Protein AF-A0A348MVN1-F1 (afdb_monomer)

Radius of gyration: 24.14 Å; Cα contacts (8 Å, |Δi|>4): 1141; chains: 1; bounding box: 67×67×64 Å

Sequence (509 aa):
MSFGFPLSKGTLTDVQTLSLRQHGIELDTNLTAVAYWHDKSIRWIQCQAIVCQSGAIELCNRTRLLCARVPSLVNKVDDRSKPTELFSHPKHDLSITVDLQLKGITTPLKFVLHRHDISSNPLTQQYISDGHFEFADQQLNIQLSVIVCDYTDEISIILRAHNPNVAAHQGGKWDLGDPNSLYINDLSIVFSANHTQASVDVMDEYVPTTQHNNHCHAQGEFKLTQFGSGGRHWQSPIHWDQNRRSSVTKRGFELCVGNDRFFQGMRAQPQLTLCSIPQANIHNNKNISFTLEMEDFWQNFPTSLSGHKDGCRWQLFAQNTELQGGESKTWRFNGRFKCNFKANLKAKEPAPKNVVLATSTLTYNADYLSQCHVIPWVSLASPPSSIASIIERGLNDDDNFFNKRERKDVFGWRHYGEIDADHEAVNADVPDEFISHYNNQYDPLLGMTLQFLQGGDLRWLALIRPLQQHIQDIDIYDTDKDKAEYNGGLMWHTDHYLSAQTCTHRSNS

Secondary structure (DSSP, 8-state):
-EEEEE--TTS-S-GGGEEEEETTEEPPEEEEEEEE-TTS-EEEEEEEE---S-S-EEEEE-SSPPPP-----EE---TTS-TTEEEE-SSSS-EEEEEEEETT--SPPPEEEEEEEEEE-SSEEEEEEEEEEEETTEEEEEEEEEEEETTTTEEEEEEEEE--SPP--GGG---S--TT-EEEEEEEEEEEEEEEEEEEEEEETTS-TTSTTSEEEEESSEEEEE-S--STTTT-GGGB-TTS-BS--SSSEEEEETTEEEEEESSEEEEEEEEEPP-TT-TT----EEEEEETTTTTT-SEEEEEEEEEEEEEEE-TTEEE-TT-EEEEEEEEEE------S----PPPPSS---PPPP----HHHHHHTTSSTT--TTPPP-TTHHHHHHHHHSTTSHHHHHHHHT--STTTTT--B-GGGGTT-SSGGG---B-TTTT-HHHHHHHHHHHH--HHHHHHHHHHHHHIIIIIB---SSS-TTTTTPBPPPS-TTS--TTTTTSS--

Nearest PDB structures (foldseek):
  3dcd-assembly2_B  TM=4.033E-01  e=2.198E-03  Lactobacillus acidophilus
  4e1t-assembly1_A  TM=1.966E-01  e=1.000E-01  Yersinia pseudotuberculosis
  5g26-assembly1_A  TM=1.929E-01  e=1.229E+00  Escherichia coli O157

Foldseek 3Di:
DKDKDFFAAPPAQDPQQKFKDFPNHTWDKDWDQDDADPVNGGGMIIIDTDDDDDGDIDMDGDPDGDDAPDKDKDWDPPPPPDQFWQDADPPAQKTKGKFFDFPPDPDGFGKDWDGWIWIDHPFKIKIWIWTWTDDDPFIKIKIWIWIAGPQFRKIKIKIKIWGQDDFPCPPVFQFAPTPSWTFTAFIKMWMFGAQWKKKKKKAQPVDDPVDPPRIDIDIAWKKKWQQFQLFPVRVFQLQQHSVSHHSRPDAFMFMDHPNRTDDTHHAIFMKMWIWHDDDPPDPDPPTWIKIKGKPCQNLAPRKMWTIHHRTIMITNDHGRDIAGHLFMFMIMMMMHIPDPNPDVPPDPDPDDPDDDPDDDDDADDQCSCQSSPVPPPDRLQDDDDPCNVVVCCLPPPCVHQVNQCSLNVQGHRQRFQWGFPLVLLPPPPCSSNFGKTQLCPVNPLVVLVSVCNNPVPCVSVVNNVRNVNNNNRHQFSDYPNDDPVRHRDGAGIADRSHGCRRSNNHHRD

pLDDT: mean 87.42, std 14.41, range [34.84, 98.69]

Mean predicted aligned error: 7.34 Å

Structure (mmCIF, N/CA/C/O backbone):
data_AF-A0A348MVN1-F1
#
_entry.id   AF-A0A348MVN1-F1
#
loop_
_atom_site.group_PDB
_atom_site.id
_atom_site.type_symbol
_atom_site.label_atom_id
_atom_site.label_alt_id
_atom_site.label_comp_id
_atom_site.label_asym_id
_atom_site.label_entity_id
_atom_site.label_seq_id
_atom_site.pdbx_PDB_ins_code
_atom_site.Cartn_x
_atom_site.Cartn_y
_atom_site.Cartn_z
_atom_site.occupancy
_atom_site.B_iso_or_equiv
_atom_site.auth_seq_id
_atom_site.auth_comp_id
_atom_site.auth_asym_id
_atom_site.auth_atom_id
_atom_site.pdbx_PDB_model_num
ATOM 1 N N . MET A 1 1 ? 7.510 16.120 6.319 1.00 84.81 1 MET A N 1
ATOM 2 C CA . MET A 1 1 ? 7.982 15.427 5.092 1.00 84.81 1 MET A CA 1
ATOM 3 C C . MET A 1 1 ? 9.167 14.523 5.437 1.00 84.81 1 MET A C 1
ATOM 5 O O . MET A 1 1 ? 9.985 14.923 6.260 1.00 84.81 1 MET A O 1
ATOM 9 N N . SER A 1 2 ? 9.282 13.340 4.819 1.00 87.81 2 SER A N 1
ATOM 10 C CA . SER A 1 2 ? 10.486 12.491 4.879 1.00 87.81 2 SER A CA 1
ATOM 11 C C . SER A 1 2 ? 10.957 12.121 3.471 1.00 87.81 2 SER A C 1
ATOM 13 O O . SER A 1 2 ? 10.123 11.864 2.607 1.00 87.81 2 SER A O 1
ATOM 15 N N . PHE A 1 3 ? 12.269 12.140 3.228 1.00 91.69 3 PHE A N 1
ATOM 16 C CA . PHE A 1 3 ? 12.866 11.871 1.917 1.00 91.69 3 PHE A CA 1
ATOM 17 C C . PHE A 1 3 ? 14.342 11.465 2.023 1.00 91.69 3 PHE A C 1
ATOM 19 O O . PHE A 1 3 ? 14.989 11.720 3.036 1.00 91.69 3 PHE A O 1
ATOM 26 N N . GLY A 1 4 ? 14.889 10.850 0.972 1.00 93.19 4 GLY A N 1
ATOM 27 C CA . GLY A 1 4 ? 16.320 10.549 0.868 1.00 93.19 4 GLY A CA 1
ATOM 28 C C . GLY A 1 4 ? 17.095 11.689 0.205 1.00 93.19 4 GLY A C 1
ATOM 29 O O . GLY A 1 4 ? 16.622 12.266 -0.768 1.00 93.19 4 GLY A O 1
ATOM 30 N N . PHE A 1 5 ? 18.292 12.000 0.689 1.00 93.94 5 PHE A N 1
ATOM 31 C CA . PHE A 1 5 ? 19.203 12.969 0.081 1.00 93.94 5 PHE A CA 1
ATOM 32 C C . PHE A 1 5 ? 20.541 12.279 -0.229 1.00 93.94 5 PHE A C 1
ATOM 34 O O . PHE A 1 5 ? 21.226 11.848 0.708 1.00 93.94 5 PHE A O 1
ATOM 41 N N . PRO A 1 6 ? 20.900 12.091 -1.512 1.00 94.62 6 PRO A N 1
ATOM 42 C CA . PRO A 1 6 ? 22.133 11.409 -1.881 1.00 94.62 6 PRO A CA 1
ATOM 43 C C . PRO A 1 6 ? 23.341 12.338 -1.752 1.00 94.62 6 PRO A C 1
ATOM 45 O O . PRO A 1 6 ? 23.203 13.550 -1.836 1.00 94.62 6 PRO A O 1
ATOM 48 N N . LEU A 1 7 ? 24.532 11.774 -1.571 1.00 93.44 7 LEU A N 1
ATOM 49 C CA . LEU A 1 7 ? 25.797 12.505 -1.564 1.00 93.44 7 LEU A CA 1
ATOM 50 C C . LEU A 1 7 ? 26.837 11.789 -2.424 1.00 93.44 7 LEU A C 1
ATOM 52 O O . LEU A 1 7 ? 26.917 10.555 -2.447 1.00 93.44 7 LEU A O 1
ATOM 56 N N . SER A 1 8 ? 27.671 12.578 -3.101 1.00 93.12 8 SER A N 1
ATOM 57 C CA . SER A 1 8 ? 28.805 12.057 -3.856 1.00 93.12 8 SER A CA 1
ATOM 58 C C . SER A 1 8 ? 29.828 11.404 -2.925 1.00 93.12 8 SER A C 1
ATOM 60 O O . SER A 1 8 ? 29.972 11.731 -1.744 1.00 93.12 8 SER A O 1
ATOM 62 N N . LYS A 1 9 ? 30.564 10.446 -3.479 1.00 94.25 9 LYS A N 1
ATOM 63 C CA . LYS A 1 9 ? 31.629 9.754 -2.762 1.00 94.25 9 LYS A CA 1
ATOM 64 C C . LYS A 1 9 ? 32.715 10.733 -2.305 1.00 94.25 9 LYS A C 1
ATOM 66 O O . LYS A 1 9 ? 33.147 11.592 -3.069 1.00 94.25 9 LYS A O 1
ATOM 71 N N . GLY A 1 10 ? 33.165 10.577 -1.064 1.00 93.38 10 GLY A N 1
ATOM 72 C CA . GLY A 1 10 ? 34.204 11.399 -0.445 1.00 93.38 10 GLY A CA 1
ATOM 73 C C . GLY A 1 10 ? 33.729 12.768 0.051 1.00 93.38 10 GLY A C 1
ATOM 74 O O . GLY A 1 10 ? 34.544 13.519 0.578 1.00 93.38 10 GLY A O 1
ATOM 75 N N . THR A 1 11 ? 32.440 13.110 -0.085 1.00 90.94 11 THR A N 1
ATOM 76 C CA . THR A 1 11 ? 31.931 14.439 0.294 1.00 90.94 11 THR A CA 1
ATOM 77 C C . THR A 1 11 ? 31.896 14.656 1.805 1.00 90.94 11 THR A C 1
ATOM 79 O O . THR A 1 11 ? 32.318 15.707 2.280 1.00 90.94 11 THR A O 1
ATOM 82 N N . LEU A 1 12 ? 31.376 13.693 2.571 1.00 91.31 12 LEU A N 1
ATOM 83 C CA . LEU A 1 12 ? 31.164 13.857 4.008 1.00 91.31 12 LEU A CA 1
ATOM 84 C C . LEU A 1 12 ? 31.180 12.515 4.739 1.00 91.31 12 LEU A C 1
ATOM 86 O O . LEU A 1 12 ? 30.728 11.512 4.196 1.00 91.31 12 LEU A O 1
ATOM 90 N N . THR A 1 13 ? 31.653 12.498 5.983 1.00 90.44 13 THR A N 1
ATOM 91 C CA . THR A 1 13 ? 31.647 11.313 6.860 1.00 90.44 13 THR A CA 1
ATOM 92 C C . THR A 1 13 ? 30.751 11.466 8.090 1.00 90.44 13 THR A C 1
ATOM 94 O O . THR A 1 13 ? 30.391 10.458 8.692 1.00 90.44 13 THR A O 1
ATOM 97 N N . ASP A 1 14 ? 30.353 12.692 8.449 1.00 88.75 14 ASP A N 1
ATOM 98 C CA . ASP A 1 14 ? 29.537 12.983 9.631 1.00 88.75 14 ASP A CA 1
ATOM 99 C C . ASP A 1 14 ? 28.344 13.901 9.317 1.00 88.75 14 ASP A C 1
ATOM 101 O O . ASP A 1 14 ? 28.497 15.087 9.014 1.00 88.75 14 ASP A O 1
ATOM 105 N N . VAL A 1 15 ? 27.138 13.345 9.456 1.00 89.38 15 VAL A N 1
ATOM 106 C CA . VAL A 1 15 ? 25.860 14.025 9.203 1.00 89.38 15 VAL A CA 1
ATOM 107 C C . VAL A 1 15 ? 25.561 15.141 10.211 1.00 89.38 15 VAL A C 1
ATOM 109 O O . VAL A 1 15 ? 24.800 16.055 9.899 1.00 89.38 15 VAL A O 1
ATOM 112 N N . GLN A 1 16 ? 26.168 15.119 11.405 1.00 84.75 16 GLN A N 1
ATOM 113 C CA . GLN A 1 16 ? 25.897 16.112 12.457 1.00 84.75 16 GLN A CA 1
ATOM 114 C C . GLN A 1 16 ? 26.329 17.529 12.064 1.00 84.75 16 GLN A C 1
ATOM 116 O O . GLN A 1 16 ? 25.857 18.516 12.631 1.00 84.75 16 GLN A O 1
ATOM 121 N N . THR A 1 17 ? 27.192 17.638 11.055 1.00 81.75 17 THR A N 1
ATOM 122 C CA . THR A 1 17 ? 27.662 18.908 10.502 1.00 81.75 17 THR A CA 1
ATOM 123 C C . THR A 1 17 ? 26.653 19.577 9.564 1.00 81.75 17 THR A C 1
ATOM 125 O O . THR A 1 17 ? 26.896 20.705 9.146 1.00 81.75 17 THR A O 1
ATOM 128 N N . LEU A 1 18 ? 25.515 18.941 9.253 1.00 88.31 18 LEU A N 1
ATOM 129 C CA . LEU A 1 18 ? 24.582 19.387 8.213 1.00 88.31 18 LEU A CA 1
ATOM 130 C C . LEU A 1 18 ? 23.237 19.887 8.745 1.00 88.31 18 LEU A C 1
ATOM 132 O O . LEU A 1 18 ? 22.711 19.374 9.737 1.00 88.31 18 LEU A O 1
ATOM 136 N N . SER A 1 19 ? 22.640 20.846 8.040 1.00 89.06 19 SER A N 1
ATOM 137 C CA . SER A 1 19 ? 21.237 21.241 8.196 1.0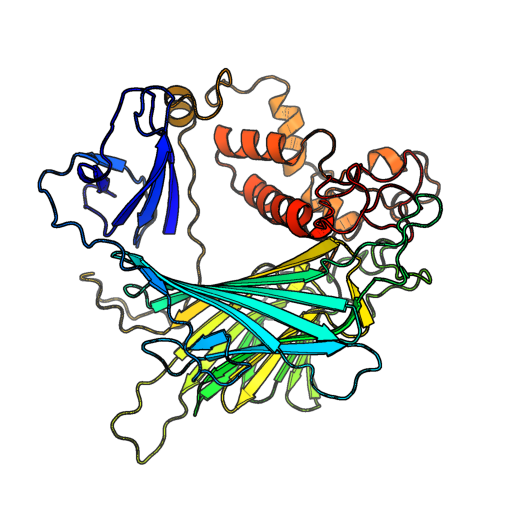0 89.06 19 SER A CA 1
ATOM 138 C C . SER A 1 19 ? 20.557 21.470 6.849 1.00 89.06 19 SER A C 1
ATOM 140 O O . SER A 1 19 ? 21.221 21.680 5.833 1.00 89.06 19 SER A O 1
ATOM 142 N N . LEU A 1 20 ? 19.222 21.402 6.837 1.00 90.31 20 LEU A N 1
ATOM 143 C CA . LEU A 1 20 ? 18.433 21.756 5.657 1.00 90.31 20 LEU A CA 1
ATOM 144 C C . LEU A 1 20 ? 17.967 23.203 5.747 1.00 90.31 20 LEU A C 1
ATOM 146 O O . LEU A 1 20 ? 17.612 23.687 6.825 1.00 90.31 20 LEU A O 1
ATOM 150 N N . ARG A 1 21 ? 17.929 23.873 4.598 1.00 89.06 21 ARG A N 1
ATOM 151 C CA . ARG A 1 21 ? 17.396 25.223 4.448 1.00 89.06 21 ARG A CA 1
ATOM 152 C C . ARG A 1 21 ? 16.352 25.283 3.347 1.00 89.06 21 ARG A C 1
ATOM 154 O O . ARG A 1 21 ? 16.455 24.579 2.349 1.00 89.06 21 ARG A O 1
ATOM 161 N N . GLN A 1 22 ? 15.381 26.168 3.517 1.00 88.00 22 GLN A N 1
ATOM 162 C CA . GLN A 1 22 ? 14.425 26.546 2.482 1.00 88.00 22 GLN A CA 1
ATOM 163 C C . GLN A 1 22 ? 14.294 28.068 2.489 1.00 88.00 22 GLN A C 1
ATOM 165 O O . GLN A 1 22 ? 14.108 28.671 3.546 1.00 88.00 22 GLN A O 1
ATOM 170 N N . HIS A 1 23 ? 14.449 28.705 1.326 1.00 86.38 23 HIS A N 1
ATOM 171 C CA . HIS A 1 23 ? 14.448 30.173 1.195 1.00 86.38 23 HIS A CA 1
ATOM 172 C C . HIS A 1 23 ? 15.417 30.879 2.171 1.00 86.38 23 HIS A C 1
ATOM 174 O O . HIS A 1 23 ? 15.110 31.929 2.732 1.00 86.38 23 HIS A O 1
ATOM 180 N N . GLY A 1 24 ? 16.586 30.274 2.416 1.00 81.81 24 GLY A N 1
ATOM 181 C CA . GLY A 1 24 ? 17.601 30.788 3.343 1.00 81.81 24 GLY A CA 1
ATOM 182 C C . GLY A 1 24 ? 17.303 30.582 4.836 1.00 81.81 24 GLY A C 1
ATOM 183 O O . GLY A 1 24 ? 18.145 30.928 5.664 1.00 81.81 24 GLY A O 1
ATOM 184 N N . ILE A 1 25 ? 16.155 29.998 5.192 1.00 83.69 25 ILE A N 1
ATOM 185 C CA . ILE A 1 25 ? 15.753 29.706 6.574 1.00 83.69 25 ILE A CA 1
ATOM 186 C C . ILE A 1 25 ? 16.113 28.257 6.908 1.00 83.69 25 ILE A C 1
ATOM 188 O O . ILE A 1 25 ? 15.803 27.352 6.139 1.00 83.69 25 ILE A O 1
ATOM 192 N N . GLU A 1 26 ? 16.764 28.036 8.051 1.00 86.50 26 GLU A N 1
ATOM 193 C CA . GLU A 1 26 ? 17.058 26.693 8.565 1.00 86.50 26 GLU A CA 1
ATOM 194 C C . GLU A 1 26 ? 15.781 25.993 9.041 1.00 86.50 26 GLU A C 1
ATOM 196 O O . GLU A 1 26 ? 14.970 26.582 9.756 1.00 86.50 26 GLU A O 1
ATOM 201 N N . LEU A 1 27 ? 15.607 24.743 8.614 1.00 86.69 27 LEU A N 1
ATOM 202 C CA . LEU A 1 27 ? 14.439 23.928 8.922 1.00 86.69 27 LEU A CA 1
ATOM 203 C C . LEU A 1 27 ? 14.656 23.090 10.187 1.00 86.69 27 LEU A C 1
ATOM 205 O O . LEU A 1 27 ? 15.755 22.583 10.442 1.00 86.69 27 LEU A O 1
ATOM 209 N N . ASP A 1 28 ? 13.566 22.849 10.917 1.00 85.12 28 ASP A N 1
ATOM 210 C CA . ASP A 1 28 ? 13.519 21.812 11.945 1.00 85.12 28 ASP A CA 1
ATOM 211 C C . ASP A 1 28 ? 13.658 20.443 11.273 1.00 85.12 28 ASP A C 1
ATOM 213 O O . ASP A 1 28 ? 12.839 20.059 10.429 1.00 85.12 28 ASP A O 1
ATOM 217 N N . THR A 1 29 ? 14.736 19.729 11.608 1.00 87.69 29 THR A N 1
ATOM 218 C CA . THR A 1 29 ? 15.164 18.525 10.889 1.00 87.69 29 THR A CA 1
ATOM 219 C C . THR A 1 29 ? 15.647 17.409 11.799 1.00 87.69 29 THR A C 1
ATOM 221 O O . THR A 1 29 ? 16.226 17.645 12.859 1.00 87.69 29 THR A O 1
ATOM 224 N N . ASN A 1 30 ? 15.475 16.178 11.324 1.00 89.81 30 ASN A N 1
ATOM 225 C CA . ASN A 1 30 ? 16.227 15.016 11.768 1.00 89.81 30 ASN A CA 1
ATOM 226 C C . ASN A 1 30 ? 16.939 14.409 10.550 1.00 89.81 30 ASN A C 1
ATOM 228 O O . ASN A 1 30 ? 16.294 14.093 9.549 1.00 89.81 30 ASN A O 1
ATOM 232 N N . LEU A 1 31 ? 18.266 14.295 10.625 1.00 91.75 31 LEU A N 1
ATOM 233 C CA . LEU A 1 31 ? 19.110 13.783 9.547 1.00 91.75 31 LEU A CA 1
ATOM 234 C C . LEU A 1 31 ? 19.818 12.522 10.031 1.00 91.75 31 LEU A C 1
ATOM 236 O O . LEU A 1 31 ? 20.470 12.533 11.074 1.00 91.75 31 LEU A O 1
ATOM 240 N N . THR A 1 32 ? 19.700 11.431 9.285 1.00 92.56 32 THR A N 1
ATOM 241 C CA . THR A 1 32 ? 20.318 10.147 9.637 1.00 92.56 32 THR A CA 1
ATOM 242 C C . THR A 1 32 ? 21.023 9.571 8.420 1.00 92.56 32 THR A C 1
ATOM 244 O O . THR A 1 32 ? 20.420 9.440 7.361 1.00 92.56 32 THR A O 1
ATOM 247 N N . ALA A 1 33 ? 22.309 9.241 8.541 1.00 94.06 33 ALA A N 1
ATOM 248 C CA . ALA A 1 33 ? 23.013 8.527 7.480 1.00 94.06 33 ALA A CA 1
ATOM 249 C C . ALA A 1 33 ? 22.495 7.081 7.415 1.00 94.06 33 ALA A C 1
ATOM 251 O O . ALA A 1 33 ? 22.511 6.380 8.424 1.00 94.06 33 ALA A O 1
ATOM 252 N N . VAL A 1 34 ? 22.025 6.651 6.242 1.00 95.25 34 VAL A N 1
ATOM 253 C CA . VAL A 1 34 ? 21.397 5.327 6.041 1.00 95.25 34 VAL A CA 1
ATOM 254 C C . VAL A 1 34 ? 22.158 4.437 5.062 1.00 95.25 34 VAL A C 1
ATOM 256 O O . VAL A 1 34 ? 21.947 3.230 5.034 1.00 95.25 34 VAL A O 1
ATOM 259 N N . ALA A 1 35 ? 23.073 5.008 4.277 1.00 95.00 35 ALA A N 1
ATOM 260 C CA . ALA A 1 35 ? 23.979 4.244 3.431 1.00 95.00 35 ALA A CA 1
ATOM 261 C C . ALA A 1 35 ? 25.327 4.951 3.302 1.00 95.00 35 ALA A C 1
ATOM 263 O O . ALA A 1 35 ? 25.400 6.183 3.320 1.00 95.00 35 ALA A O 1
ATOM 264 N N . TYR A 1 36 ? 26.380 4.163 3.098 1.00 95.38 36 TYR A N 1
ATOM 265 C CA . TYR A 1 36 ? 27.756 4.631 2.975 1.00 95.38 36 TYR A CA 1
ATOM 266 C C . TYR A 1 36 ? 28.386 4.104 1.689 1.00 95.38 36 TYR A C 1
ATOM 268 O O . TYR A 1 36 ? 28.061 3.016 1.208 1.00 95.38 36 TYR A O 1
ATOM 276 N N . TRP A 1 37 ? 29.307 4.880 1.134 1.00 94.50 37 TRP A N 1
ATOM 277 C CA . TRP A 1 37 ? 30.233 4.419 0.116 1.00 94.50 37 TRP A CA 1
ATOM 278 C C . TRP A 1 37 ? 31.295 3.504 0.732 1.00 94.50 37 TRP A C 1
ATOM 280 O O . TRP A 1 37 ? 31.515 3.477 1.943 1.00 94.50 37 TRP A O 1
ATOM 290 N N . HIS A 1 38 ? 32.009 2.771 -0.119 1.00 93.94 38 HIS A N 1
ATOM 291 C CA . HIS A 1 38 ? 33.053 1.842 0.319 1.00 93.94 38 HIS A CA 1
ATOM 292 C C . HIS A 1 38 ? 34.247 2.530 1.019 1.00 93.94 38 HIS A C 1
ATOM 294 O O . HIS A 1 38 ? 35.015 1.869 1.711 1.00 93.94 38 HIS A O 1
ATOM 300 N N . ASP A 1 39 ? 34.424 3.845 0.849 1.00 95.06 39 ASP A N 1
ATOM 301 C CA . ASP A 1 39 ? 35.425 4.658 1.557 1.00 95.06 39 ASP A CA 1
ATOM 302 C C . ASP A 1 39 ? 34.913 5.212 2.901 1.00 95.06 39 ASP A C 1
ATOM 304 O O . ASP A 1 39 ? 35.598 6.009 3.539 1.00 95.06 39 ASP A O 1
ATOM 308 N N . LYS A 1 40 ? 33.729 4.761 3.341 1.00 95.06 40 LYS A N 1
ATOM 309 C CA . LYS A 1 40 ? 33.018 5.174 4.562 1.00 95.06 40 LYS A CA 1
ATOM 310 C C . LYS A 1 40 ? 32.456 6.598 4.530 1.00 95.06 40 LYS A C 1
ATOM 312 O O . LYS A 1 40 ? 31.909 7.043 5.538 1.00 95.06 40 LYS A O 1
ATOM 317 N N . SER A 1 41 ? 32.535 7.306 3.403 1.00 95.25 41 SER A N 1
ATOM 318 C CA . SER A 1 41 ? 31.756 8.534 3.219 1.00 95.25 41 SER A CA 1
ATOM 319 C C . SER A 1 41 ? 30.262 8.218 3.110 1.00 95.25 41 SER A C 1
ATOM 321 O O . SER A 1 41 ? 29.864 7.131 2.689 1.00 95.25 41 SER A O 1
ATOM 323 N N . ILE A 1 42 ? 29.414 9.151 3.528 1.00 94.88 42 ILE A N 1
ATOM 324 C CA . ILE A 1 42 ? 27.958 9.009 3.498 1.00 94.88 42 ILE A CA 1
ATOM 325 C C . ILE A 1 42 ? 27.493 9.030 2.038 1.00 94.88 42 ILE A C 1
ATOM 327 O O . ILE A 1 42 ? 27.865 9.922 1.281 1.00 94.88 42 ILE A O 1
ATOM 331 N N . ARG A 1 43 ? 26.664 8.054 1.654 1.00 95.00 43 ARG A N 1
ATOM 332 C CA . ARG A 1 43 ? 26.026 7.963 0.331 1.00 95.00 43 ARG A CA 1
ATOM 333 C C . ARG A 1 43 ? 24.588 8.460 0.347 1.00 95.00 43 ARG A C 1
ATOM 335 O O . ARG A 1 43 ? 24.176 9.128 -0.592 1.00 95.00 43 ARG A O 1
ATOM 342 N N . TRP A 1 44 ? 23.828 8.125 1.388 1.00 95.56 44 TRP A N 1
ATOM 343 C CA . TRP A 1 44 ? 22.436 8.548 1.535 1.00 95.56 44 TRP A CA 1
ATOM 344 C C . TRP A 1 44 ? 22.157 9.026 2.949 1.00 95.56 44 TRP A C 1
ATOM 346 O O . TRP A 1 44 ? 22.522 8.367 3.927 1.00 95.56 44 TRP A O 1
ATOM 356 N N . ILE A 1 45 ? 21.450 10.148 3.031 1.00 95.06 45 ILE A N 1
ATOM 357 C CA . ILE A 1 45 ? 20.880 10.683 4.260 1.00 95.06 45 ILE A CA 1
ATOM 358 C C . ILE A 1 45 ? 19.365 10.515 4.184 1.00 95.06 45 ILE A C 1
ATOM 360 O O . ILE A 1 45 ? 18.737 10.959 3.227 1.00 95.06 45 ILE A O 1
ATOM 364 N N . GLN A 1 46 ? 18.766 9.902 5.196 1.00 94.25 46 GLN A N 1
ATOM 365 C CA . GLN A 1 46 ? 17.341 10.033 5.443 1.00 94.25 46 GLN A CA 1
ATOM 366 C C . GLN A 1 46 ? 17.094 11.380 6.118 1.00 94.25 46 GLN A C 1
ATOM 368 O O . GLN A 1 46 ? 17.590 11.650 7.215 1.00 94.25 46 GLN A O 1
ATOM 373 N N . CYS A 1 47 ? 16.325 12.219 5.440 1.00 92.44 47 CYS A N 1
ATOM 374 C CA . CYS A 1 47 ? 15.907 13.526 5.903 1.00 92.44 47 CYS A CA 1
ATOM 375 C C . CYS A 1 47 ? 14.464 13.451 6.394 1.00 92.44 47 CYS A C 1
ATOM 377 O O . CYS A 1 47 ? 13.574 12.943 5.707 1.00 92.44 47 CYS A O 1
ATOM 379 N N . GLN A 1 48 ? 14.214 14.007 7.569 1.00 90.31 48 GLN A N 1
ATOM 380 C CA . GLN A 1 48 ? 12.884 14.366 8.039 1.00 90.31 48 GLN A CA 1
ATOM 381 C C . GLN A 1 48 ? 12.888 15.860 8.321 1.00 90.31 48 GLN A C 1
ATOM 383 O O . GLN A 1 48 ? 13.799 16.356 8.980 1.00 90.31 48 GLN A O 1
ATOM 388 N N . ALA A 1 49 ? 11.899 16.572 7.794 1.00 87.94 49 ALA A N 1
ATOM 389 C CA . ALA A 1 49 ? 11.811 18.019 7.913 1.00 87.94 49 ALA A CA 1
ATOM 390 C C . ALA A 1 49 ? 10.360 18.477 8.058 1.00 87.94 49 ALA A C 1
ATOM 392 O O . ALA A 1 49 ? 9.448 17.912 7.434 1.00 87.94 49 ALA A O 1
ATOM 393 N N . ILE A 1 50 ? 10.166 19.538 8.840 1.00 84.75 50 ILE A N 1
ATOM 394 C CA . ILE A 1 50 ? 8.910 20.287 8.871 1.00 84.75 50 ILE A CA 1
ATOM 395 C C . ILE A 1 50 ? 8.971 21.357 7.782 1.00 84.75 50 ILE A C 1
ATOM 397 O O . ILE A 1 50 ? 9.858 22.208 7.783 1.00 84.75 50 ILE A O 1
ATOM 401 N N . VAL A 1 51 ? 8.032 21.295 6.839 1.00 81.31 51 VAL A N 1
ATOM 402 C CA . VAL A 1 51 ? 7.924 22.240 5.722 1.00 81.31 51 VAL A CA 1
ATOM 403 C C . VAL A 1 51 ? 6.530 22.847 5.715 1.00 81.31 51 VAL A C 1
ATOM 405 O O . VAL A 1 51 ? 5.537 22.138 5.854 1.00 81.31 51 VA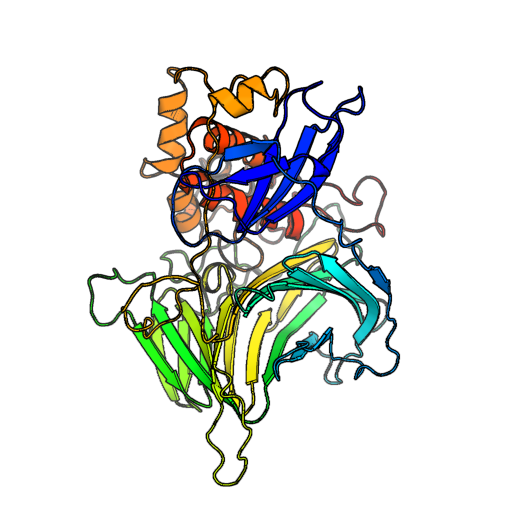L A O 1
ATOM 408 N N . CYS A 1 52 ? 6.460 24.167 5.561 1.00 75.19 52 CYS A N 1
ATOM 409 C CA . CYS A 1 52 ? 5.195 24.910 5.547 1.00 75.19 52 CYS A CA 1
ATOM 410 C C . CYS A 1 52 ? 4.866 25.484 4.163 1.00 75.19 52 CYS A C 1
ATOM 412 O O . CYS A 1 52 ? 3.784 26.032 3.970 1.00 75.19 52 CYS A O 1
ATOM 414 N N . GLN A 1 53 ? 5.813 25.430 3.222 1.00 79.00 53 GLN A N 1
ATOM 415 C CA . GLN A 1 53 ? 5.703 26.024 1.893 1.00 79.00 53 GLN A CA 1
ATOM 416 C C . GLN A 1 53 ? 6.412 25.147 0.859 1.00 79.00 53 GLN A C 1
ATOM 418 O O . GLN A 1 53 ? 7.329 24.389 1.185 1.00 79.00 53 GLN A O 1
ATOM 423 N N . SER A 1 54 ? 5.993 25.274 -0.398 1.00 85.25 54 SER A N 1
ATOM 424 C CA . SER A 1 54 ? 6.711 24.688 -1.532 1.00 85.25 54 SER A CA 1
ATOM 425 C C . SER A 1 54 ? 7.953 25.517 -1.856 1.00 85.25 54 SER A C 1
ATOM 427 O O . SER A 1 54 ? 7.939 26.738 -1.713 1.00 85.25 54 SER A O 1
ATOM 429 N N . GLY A 1 55 ? 9.021 24.862 -2.303 1.00 87.12 55 GLY A N 1
ATOM 430 C CA . GLY A 1 55 ? 10.272 25.520 -2.674 1.00 87.12 55 GLY A CA 1
ATOM 431 C C . GLY A 1 55 ? 11.461 24.572 -2.578 1.00 87.12 55 GLY A C 1
ATOM 432 O O . GLY A 1 55 ? 11.349 23.494 -1.992 1.00 87.12 55 GLY A O 1
ATOM 433 N N . ALA A 1 56 ? 12.597 24.986 -3.138 1.00 88.25 56 ALA A N 1
ATOM 434 C CA . ALA A 1 56 ? 13.824 24.200 -3.107 1.00 88.25 56 ALA A CA 1
ATOM 435 C C . ALA A 1 56 ? 14.331 24.017 -1.668 1.00 88.25 56 ALA A C 1
ATOM 437 O O . ALA A 1 56 ? 14.378 24.973 -0.889 1.00 88.25 56 ALA A O 1
ATOM 438 N N . ILE A 1 57 ? 14.714 22.784 -1.339 1.00 88.00 57 ILE A N 1
ATOM 439 C CA . ILE A 1 57 ? 15.369 22.446 -0.079 1.00 88.00 57 ILE A CA 1
ATOM 440 C C . ILE A 1 57 ? 16.847 22.218 -0.373 1.00 88.00 57 ILE A C 1
ATOM 442 O O . ILE A 1 57 ? 17.204 21.401 -1.220 1.00 88.00 57 ILE A O 1
ATOM 446 N N . GLU A 1 58 ? 17.697 22.931 0.349 1.00 88.81 58 GLU A N 1
ATOM 447 C CA . GLU A 1 58 ? 19.146 22.882 0.204 1.00 88.81 58 GLU A CA 1
ATOM 448 C C . GLU A 1 58 ? 19.769 22.245 1.443 1.00 88.81 58 GLU A C 1
ATOM 450 O O . GLU A 1 58 ? 19.344 22.503 2.570 1.00 88.81 58 GLU A O 1
ATOM 455 N N . LEU A 1 59 ? 20.806 21.435 1.244 1.00 87.56 59 LEU A N 1
ATOM 456 C CA . LEU A 1 59 ? 21.634 20.911 2.323 1.00 87.56 59 LEU A CA 1
ATOM 457 C C . LEU A 1 59 ? 22.850 21.825 2.506 1.00 87.56 59 LEU A C 1
ATOM 459 O O . LEU A 1 59 ? 23.557 22.128 1.548 1.00 87.56 59 LEU A O 1
ATOM 463 N N . CYS A 1 60 ? 23.095 22.278 3.731 1.00 86.12 60 CYS A N 1
ATOM 464 C CA . CYS A 1 60 ? 24.164 23.217 4.064 1.00 86.12 60 CYS A CA 1
ATOM 465 C C . CYS A 1 60 ? 24.980 22.726 5.264 1.00 86.12 60 CYS A C 1
ATOM 467 O O . CYS A 1 60 ? 24.464 22.020 6.129 1.00 86.12 60 CYS A O 1
ATOM 469 N N . ASN A 1 61 ? 26.234 23.174 5.368 1.00 80.38 61 ASN A N 1
ATOM 470 C CA . ASN A 1 61 ? 27.002 23.026 6.604 1.00 80.38 61 ASN A CA 1
ATOM 471 C C . ASN A 1 61 ? 26.419 23.930 7.700 1.00 80.38 61 ASN A C 1
ATOM 473 O O . ASN A 1 61 ? 26.134 25.111 7.474 1.00 80.38 61 ASN A O 1
ATOM 477 N N . ARG A 1 62 ? 26.280 23.388 8.910 1.00 71.44 62 ARG A N 1
ATOM 478 C CA . ARG A 1 62 ? 25.855 24.125 10.100 1.00 71.44 62 ARG A CA 1
ATOM 479 C C . ARG A 1 62 ? 26.917 25.141 10.504 1.00 71.44 62 ARG A C 1
ATOM 481 O O . ARG A 1 62 ? 28.103 24.835 10.571 1.00 71.44 62 ARG A O 1
ATOM 488 N N . THR A 1 63 ? 26.475 26.332 10.895 1.00 56.00 63 THR A N 1
ATOM 489 C CA . THR A 1 63 ? 27.315 27.330 11.577 1.00 56.00 63 THR A CA 1
ATOM 490 C C . THR A 1 63 ? 27.382 27.124 13.099 1.00 56.00 63 THR A C 1
ATOM 492 O O . THR A 1 63 ? 28.212 27.749 13.755 1.00 56.00 63 THR A O 1
ATOM 495 N N . ARG A 1 64 ? 26.545 26.248 13.684 1.00 50.56 64 ARG A N 1
ATOM 496 C CA . ARG A 1 64 ? 26.561 25.864 15.112 1.00 50.56 64 ARG A CA 1
ATOM 497 C C . ARG A 1 64 ? 26.267 24.372 15.306 1.00 50.56 64 ARG A C 1
ATOM 499 O O . ARG A 1 64 ? 25.317 23.850 14.729 1.00 50.56 64 ARG A O 1
ATOM 506 N N . LEU A 1 65 ? 27.046 23.719 16.170 1.00 50.41 65 LEU A N 1
ATOM 507 C CA . LEU A 1 65 ? 26.794 22.355 16.652 1.00 50.41 65 LEU A CA 1
ATOM 508 C C . LEU A 1 65 ? 25.603 22.361 17.626 1.00 50.41 65 LEU A C 1
ATOM 510 O O . LEU A 1 65 ? 25.581 23.157 18.565 1.00 50.41 65 LEU A O 1
ATOM 514 N N . LEU A 1 66 ? 24.622 21.478 17.421 1.00 48.72 66 LEU A N 1
ATOM 515 C CA . LEU A 1 66 ? 23.603 21.171 18.430 1.00 48.72 66 LEU A CA 1
ATOM 516 C C . LEU A 1 66 ? 24.075 19.992 19.286 1.00 48.72 66 LEU A C 1
ATOM 518 O O . LEU A 1 66 ? 24.731 19.082 18.783 1.00 48.72 66 LEU A O 1
ATOM 522 N N . CYS A 1 67 ? 23.692 19.972 20.565 1.00 41.16 67 CYS A N 1
ATOM 523 C CA . CYS A 1 67 ? 23.782 18.750 21.362 1.00 41.16 67 CYS A CA 1
ATOM 524 C C . CYS A 1 67 ? 22.906 17.677 20.708 1.00 41.16 67 CYS A C 1
ATOM 526 O O . CYS A 1 67 ? 21.690 17.850 20.605 1.00 41.16 67 CYS A O 1
ATOM 528 N N . ALA A 1 68 ? 23.521 16.573 20.286 1.00 39.88 68 ALA A N 1
ATOM 529 C CA . ALA A 1 68 ? 22.801 15.404 19.815 1.00 39.88 68 ALA A CA 1
ATOM 530 C C . ALA A 1 68 ? 21.835 14.934 20.914 1.00 39.88 68 ALA A C 1
ATOM 532 O O . ALA A 1 68 ? 22.260 14.531 21.998 1.00 39.88 68 ALA A O 1
ATOM 533 N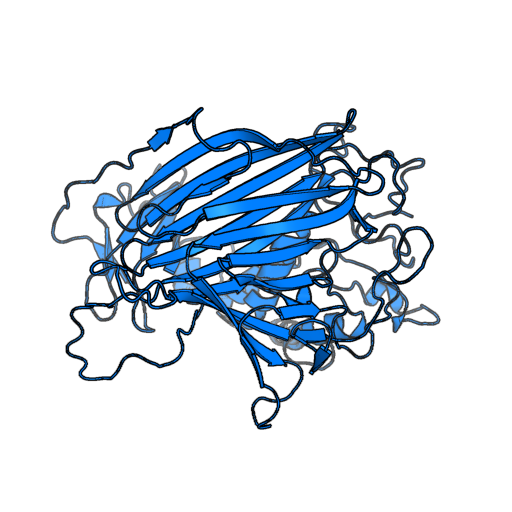 N . ARG A 1 69 ? 20.524 14.974 20.649 1.00 43.84 69 ARG A N 1
ATOM 534 C CA . ARG A 1 69 ? 19.606 14.098 21.377 1.00 43.84 69 ARG A CA 1
ATOM 535 C C . ARG A 1 69 ? 19.831 12.705 20.813 1.00 43.84 69 ARG A C 1
ATOM 537 O O . ARG A 1 69 ? 19.516 12.450 19.656 1.00 43.84 69 ARG A O 1
ATOM 544 N N . VAL A 1 70 ? 20.451 11.848 21.616 1.00 43.25 70 VAL A N 1
ATOM 545 C CA . VAL A 1 70 ? 20.624 10.432 21.291 1.00 43.25 70 VAL A CA 1
ATOM 546 C C . VAL A 1 70 ? 19.225 9.834 21.105 1.00 43.25 70 VAL A C 1
ATOM 548 O O . VAL A 1 70 ? 18.386 10.044 21.987 1.00 43.25 70 VAL A O 1
ATOM 551 N N . PRO A 1 71 ? 18.947 9.127 19.995 1.00 49.03 71 PRO A N 1
ATOM 552 C CA . PRO A 1 71 ? 17.716 8.363 19.858 1.00 49.03 71 PRO A CA 1
ATOM 553 C C . PRO A 1 71 ? 17.574 7.437 21.065 1.00 49.03 71 PRO A C 1
ATOM 555 O O . PRO A 1 71 ? 18.441 6.601 21.317 1.00 49.03 71 PRO A O 1
ATOM 558 N N . SER A 1 72 ? 16.518 7.607 21.856 1.00 49.19 72 SER A N 1
ATOM 559 C CA . SER A 1 72 ? 16.237 6.679 22.946 1.00 49.19 72 SER A CA 1
ATOM 560 C C . SER A 1 72 ? 15.418 5.535 22.369 1.00 49.19 72 SER A C 1
ATOM 562 O O . SER A 1 72 ? 14.231 5.713 22.095 1.00 49.19 72 SER A O 1
ATOM 564 N N . LEU A 1 73 ? 16.046 4.378 22.161 1.00 47.84 73 LEU A N 1
ATOM 565 C CA . LEU A 1 73 ? 15.305 3.140 21.958 1.00 47.84 73 LEU A CA 1
ATOM 566 C C . LEU A 1 73 ? 14.821 2.681 23.331 1.00 47.84 73 LEU A C 1
ATOM 568 O O . LEU A 1 73 ? 15.627 2.443 24.232 1.00 47.84 73 LEU A O 1
ATOM 572 N N . VAL A 1 74 ? 13.510 2.591 23.499 1.00 54.38 74 VAL A N 1
ATOM 573 C CA . VAL A 1 74 ? 12.913 2.017 24.698 1.00 54.38 74 VAL A CA 1
ATOM 574 C C . VAL A 1 74 ? 12.172 0.767 24.259 1.00 54.38 74 VAL A C 1
ATOM 576 O O . VAL A 1 74 ? 11.052 0.845 23.761 1.00 54.38 74 VAL A O 1
ATOM 579 N N . ASN A 1 75 ? 12.800 -0.390 24.462 1.00 49.06 75 ASN A N 1
ATOM 580 C CA . ASN A 1 75 ? 12.111 -1.667 24.334 1.00 49.06 75 ASN A CA 1
ATOM 581 C C . ASN A 1 75 ? 11.232 -1.824 25.573 1.00 49.06 75 ASN A C 1
ATOM 583 O O . ASN A 1 75 ? 11.730 -2.065 26.676 1.00 49.06 75 ASN A O 1
ATOM 587 N N . LYS A 1 76 ? 9.928 -1.634 25.405 1.00 50.56 76 LYS A N 1
ATOM 588 C CA . LYS A 1 76 ? 8.938 -1.927 26.436 1.00 50.56 76 LYS A CA 1
ATOM 589 C C . LYS A 1 76 ? 8.092 -3.082 25.941 1.00 50.56 76 LYS A C 1
ATOM 591 O O . LYS A 1 76 ? 7.146 -2.885 25.192 1.00 50.56 76 LYS A O 1
ATOM 596 N N . VAL A 1 77 ? 8.400 -4.276 26.432 1.00 46.41 77 VAL A N 1
ATOM 597 C CA . VAL A 1 77 ? 7.394 -5.336 26.507 1.00 46.41 77 VAL A CA 1
ATOM 598 C C . VAL A 1 77 ? 6.512 -4.966 27.696 1.00 46.41 77 VAL A C 1
ATOM 600 O O . VAL A 1 77 ? 6.794 -5.343 28.833 1.00 46.41 77 VAL A O 1
ATOM 603 N N . ASP A 1 78 ? 5.540 -4.080 27.477 1.00 42.12 78 ASP A N 1
ATOM 604 C CA . ASP A 1 78 ? 4.590 -3.728 28.528 1.00 42.12 78 ASP A CA 1
ATOM 605 C C . ASP A 1 78 ? 3.572 -4.867 28.636 1.00 42.12 78 ASP A C 1
ATOM 607 O O . ASP A 1 78 ? 2.606 -4.930 27.885 1.00 42.12 78 ASP A O 1
ATOM 611 N N . ASP A 1 79 ? 3.789 -5.771 29.592 1.00 43.47 79 ASP A N 1
ATOM 612 C CA . ASP A 1 79 ? 2.891 -6.889 29.942 1.00 43.47 79 ASP A CA 1
ATOM 613 C C . ASP A 1 79 ? 1.529 -6.403 30.512 1.00 43.47 79 ASP A C 1
ATOM 615 O O . ASP A 1 79 ? 0.732 -7.169 31.050 1.00 43.47 79 ASP A O 1
ATOM 619 N N . ARG A 1 80 ? 1.274 -5.084 30.463 1.00 40.34 80 ARG A N 1
ATOM 620 C CA . ARG A 1 80 ? 0.066 -4.408 30.957 1.00 40.34 80 ARG A CA 1
ATOM 621 C C . ARG A 1 80 ? -0.828 -3.848 29.853 1.00 40.34 80 ARG A C 1
ATOM 623 O O . ARG A 1 80 ? -1.894 -3.324 30.190 1.00 40.34 80 ARG A O 1
ATOM 630 N N . SER A 1 81 ? -0.439 -3.914 28.576 1.00 43.94 81 SER A N 1
ATOM 631 C CA . SER A 1 81 ? -1.376 -3.572 27.504 1.00 43.94 81 SER A CA 1
ATOM 632 C C . SER A 1 81 ? -2.529 -4.576 27.522 1.00 43.94 81 SER A C 1
ATOM 634 O O . SER A 1 81 ? -2.357 -5.768 27.787 1.00 43.94 81 SER A O 1
ATOM 636 N N . LYS A 1 82 ? -3.755 -4.098 27.284 1.00 53.19 82 LYS A N 1
ATOM 637 C CA . LYS A 1 82 ? -4.849 -5.021 26.972 1.00 53.19 82 LYS A CA 1
ATOM 638 C C . LYS A 1 82 ? -4.376 -5.860 25.775 1.00 53.19 82 LYS A C 1
ATOM 640 O O . LYS A 1 82 ? -3.846 -5.262 24.842 1.00 53.19 82 LYS A O 1
ATOM 645 N N . PRO A 1 83 ? -4.575 -7.188 25.755 1.00 53.06 83 PRO A N 1
ATOM 646 C CA . PRO A 1 83 ? -3.944 -8.090 24.779 1.00 53.06 83 PRO A CA 1
ATOM 647 C C . PRO A 1 83 ? -4.255 -7.797 23.296 1.00 53.06 83 PRO A C 1
ATOM 649 O O . PRO A 1 83 ? -3.691 -8.442 22.421 1.00 53.06 83 PRO A O 1
ATOM 652 N N . THR A 1 84 ? -5.136 -6.837 23.000 1.00 67.94 84 THR A N 1
ATOM 653 C CA . THR A 1 84 ? -5.552 -6.424 21.653 1.00 67.94 84 THR A CA 1
ATOM 654 C C . THR A 1 84 ? -5.210 -4.968 21.300 1.00 67.94 84 THR A C 1
ATOM 656 O O . THR A 1 84 ? -5.445 -4.555 20.165 1.00 67.94 84 THR A O 1
ATOM 659 N N . GLU A 1 85 ? -4.674 -4.168 22.232 1.00 85.94 85 GLU A N 1
ATOM 660 C CA . GLU A 1 85 ? -4.303 -2.770 21.967 1.00 85.94 85 GLU A CA 1
ATOM 661 C C . GLU A 1 85 ? -2.890 -2.689 21.385 1.00 85.94 85 GLU A C 1
ATOM 663 O O . GLU A 1 85 ? -1.908 -2.956 22.076 1.00 85.94 85 GLU A O 1
ATOM 668 N N . LEU A 1 86 ? -2.788 -2.325 20.102 1.00 90.62 86 LEU A N 1
ATOM 669 C CA . LEU A 1 86 ? -1.516 -2.276 19.373 1.00 90.62 86 LEU A CA 1
ATOM 670 C C . LEU A 1 86 ? -0.827 -0.915 19.467 1.00 90.62 86 LEU A C 1
ATOM 672 O O . LEU A 1 86 ? 0.382 -0.826 19.259 1.00 90.62 86 LEU A O 1
ATOM 676 N N . PHE A 1 87 ? -1.582 0.147 19.741 1.00 93.94 87 PHE A N 1
ATOM 677 C CA . PHE A 1 87 ? -1.052 1.495 19.907 1.00 93.94 87 PHE A CA 1
ATOM 678 C C . PHE A 1 87 ? -1.989 2.352 20.760 1.00 93.94 87 PHE A C 1
ATOM 680 O O . PHE A 1 87 ? -3.210 2.270 20.635 1.00 93.94 87 PHE A O 1
ATOM 687 N N . SER A 1 88 ? -1.395 3.226 21.573 1.00 92.31 88 SER A N 1
ATOM 688 C CA . SER A 1 88 ? -2.082 4.251 22.355 1.00 92.31 88 SER A CA 1
ATOM 689 C C . SER A 1 88 ? -1.351 5.577 22.184 1.00 92.31 88 SER A C 1
ATOM 691 O O . SER A 1 88 ? -0.133 5.653 22.378 1.00 92.31 88 SER A O 1
ATOM 693 N N . HIS A 1 89 ? -2.069 6.625 21.784 1.00 91.75 89 HIS A N 1
ATOM 694 C CA . HIS A 1 89 ? -1.454 7.909 21.481 1.00 91.75 89 HIS A CA 1
ATOM 695 C C . HIS A 1 89 ? -0.937 8.587 22.765 1.00 91.75 89 HIS A C 1
ATOM 697 O O . HIS A 1 89 ? -1.688 8.762 23.724 1.00 91.75 89 HIS A O 1
ATOM 703 N N . PRO A 1 90 ? 0.320 9.073 22.807 1.00 87.44 90 PRO A N 1
ATOM 704 C CA . PRO A 1 90 ? 0.935 9.557 24.049 1.00 87.44 90 PRO A CA 1
ATOM 705 C C . PRO A 1 90 ? 0.310 10.847 24.614 1.00 87.44 90 PRO A C 1
ATOM 707 O O . PRO A 1 90 ? 0.480 11.154 25.794 1.00 87.44 90 PRO A O 1
ATOM 710 N N . LYS A 1 91 ? -0.376 11.643 23.780 1.00 86.56 91 LYS A N 1
ATOM 711 C CA . LYS A 1 91 ? -0.936 12.963 24.155 1.00 86.56 91 LYS A CA 1
ATOM 712 C C . LYS A 1 91 ? -2.457 13.093 24.043 1.00 86.56 91 LYS A C 1
ATOM 714 O O . LYS A 1 91 ? -3.018 14.048 24.593 1.00 86.56 91 LYS A O 1
ATOM 719 N N . HIS A 1 92 ? -3.095 12.200 23.294 1.00 87.00 92 HIS A N 1
ATOM 720 C CA . HIS A 1 92 ? -4.494 12.308 22.880 1.00 87.00 92 HIS A CA 1
ATOM 721 C C . HIS A 1 92 ? -5.197 11.003 23.225 1.00 87.00 92 HIS A C 1
ATOM 723 O O . HIS A 1 92 ? -4.557 9.959 23.242 1.00 87.00 92 HIS A O 1
ATOM 729 N N . ASP A 1 93 ? -6.493 11.073 23.501 1.00 88.38 93 ASP A N 1
ATOM 730 C CA . ASP A 1 93 ? -7.308 9.883 23.723 1.00 88.38 93 ASP A CA 1
ATOM 731 C C . ASP A 1 93 ? -7.628 9.239 22.369 1.00 88.38 93 ASP A C 1
ATOM 733 O O . ASP A 1 93 ? -8.633 9.556 21.737 1.00 88.38 93 ASP A O 1
ATOM 737 N N . LEU A 1 94 ? -6.682 8.440 21.877 1.00 92.06 94 LEU A N 1
ATOM 738 C CA . LEU A 1 94 ? -6.790 7.657 20.653 1.00 92.06 94 LEU A CA 1
ATOM 739 C C . LEU A 1 94 ? -6.015 6.353 20.845 1.00 92.06 94 LEU A C 1
ATOM 741 O O . LEU A 1 94 ? -4.807 6.393 21.086 1.00 92.06 94 LEU A O 1
ATOM 745 N N . SER A 1 95 ? -6.676 5.214 20.684 1.00 94.56 95 SER A N 1
ATOM 746 C CA . SER A 1 95 ? -6.022 3.906 20.617 1.00 94.56 95 SER A CA 1
ATOM 747 C C . SER A 1 95 ? -6.391 3.157 19.343 1.00 94.56 95 SER A C 1
ATOM 749 O O . SER A 1 95 ? -7.408 3.443 18.706 1.00 94.56 95 SER A O 1
ATOM 751 N N . ILE A 1 96 ? -5.522 2.227 18.951 1.00 96.19 96 ILE A N 1
ATOM 752 C CA . ILE A 1 96 ? -5.666 1.411 17.747 1.00 96.19 96 ILE A CA 1
ATOM 753 C C . ILE A 1 96 ? -5.664 -0.064 18.139 1.00 96.19 96 ILE A C 1
ATOM 755 O O . ILE A 1 96 ? -4.747 -0.539 18.818 1.00 96.19 96 ILE A O 1
ATOM 759 N N . THR A 1 97 ? -6.666 -0.791 17.655 1.00 95.12 97 THR A N 1
ATOM 760 C CA . THR A 1 97 ? -6.743 -2.254 17.725 1.00 95.12 97 THR A CA 1
ATOM 761 C C . THR A 1 97 ? -6.950 -2.834 16.329 1.00 95.12 97 THR A C 1
ATOM 763 O O . THR A 1 97 ? -7.316 -2.123 15.388 1.00 95.12 97 THR A O 1
ATOM 766 N N . VAL A 1 98 ? -6.701 -4.134 16.191 1.00 95.31 98 VAL A N 1
ATOM 767 C CA . VAL A 1 98 ? -7.000 -4.892 14.973 1.00 95.31 98 VAL A CA 1
ATOM 768 C C . VAL A 1 98 ? -7.916 -6.046 15.344 1.00 95.31 98 VAL A C 1
ATOM 770 O O . VAL A 1 98 ? -7.621 -6.794 16.274 1.00 95.31 98 VAL A O 1
ATOM 773 N N . ASP A 1 99 ? -9.004 -6.184 14.595 1.00 93.62 99 ASP A N 1
ATOM 774 C CA . ASP A 1 99 ? -9.982 -7.253 14.750 1.00 93.62 99 ASP A CA 1
ATOM 775 C C . ASP A 1 99 ? -9.888 -8.207 13.557 1.00 93.62 99 ASP A C 1
ATOM 777 O O . ASP A 1 99 ? -9.787 -7.764 12.410 1.00 93.62 99 ASP A O 1
ATOM 781 N N . LEU A 1 100 ? -9.958 -9.513 13.825 1.00 94.75 100 LEU A N 1
ATOM 782 C CA . LEU A 1 100 ? -9.972 -10.564 12.809 1.00 94.75 100 LEU A CA 1
ATOM 783 C C . LEU A 1 100 ? -11.124 -11.541 13.063 1.00 94.75 100 LEU A C 1
ATOM 785 O O . LEU A 1 100 ? -11.279 -12.082 14.160 1.00 94.75 100 LEU A O 1
ATOM 789 N N . GLN A 1 101 ? -11.875 -11.835 12.007 1.00 94.88 101 GLN A N 1
ATOM 790 C CA . GLN A 1 101 ? -12.825 -12.932 11.935 1.00 94.88 101 GLN A CA 1
ATOM 791 C C . GLN A 1 101 ? -12.526 -13.789 10.706 1.00 94.88 101 GLN A C 1
ATOM 793 O O . GLN A 1 101 ? -12.555 -13.308 9.574 1.00 94.88 101 GLN A O 1
ATOM 798 N N . LEU A 1 102 ? -12.307 -15.083 10.924 1.00 94.50 102 LEU A N 1
ATOM 799 C CA . LEU A 1 102 ? -12.158 -16.067 9.856 1.00 94.50 102 LEU A CA 1
ATOM 800 C C . LEU A 1 102 ? -13.481 -16.787 9.575 1.00 94.50 102 LEU A C 1
ATOM 802 O O . LEU A 1 102 ? -14.368 -16.887 10.428 1.00 94.50 102 LEU A O 1
ATOM 806 N N . LYS A 1 103 ? -13.621 -17.310 8.360 1.00 92.31 103 LYS A N 1
ATOM 807 C CA . LYS A 1 103 ? -14.791 -18.068 7.925 1.00 92.31 103 LYS A CA 1
ATOM 808 C C . LYS A 1 103 ? -14.962 -19.328 8.771 1.00 92.31 103 LYS A C 1
ATOM 810 O O . LYS A 1 103 ? -14.040 -20.116 8.932 1.00 92.31 103 LYS A O 1
ATOM 815 N N . GLY A 1 104 ? -16.168 -19.523 9.301 1.00 89.06 104 GLY A N 1
ATOM 816 C CA . GLY A 1 104 ? -16.504 -20.679 10.141 1.00 89.06 104 GLY A CA 1
ATOM 817 C C . GLY A 1 104 ? -16.030 -20.578 11.595 1.00 89.06 104 GLY A C 1
ATOM 818 O O . GLY A 1 104 ? -16.427 -21.411 12.404 1.00 89.06 104 GLY A O 1
ATOM 819 N N . ILE A 1 105 ? -15.256 -19.548 11.955 1.00 88.44 105 ILE A N 1
ATOM 820 C CA . ILE A 1 105 ? -14.797 -19.312 13.325 1.00 88.44 105 ILE A CA 1
ATOM 821 C C . ILE A 1 105 ? -15.651 -18.204 13.951 1.00 88.44 105 ILE A C 1
ATOM 823 O O . ILE A 1 105 ? -15.640 -17.052 13.520 1.00 88.44 105 ILE A O 1
ATOM 827 N N . THR A 1 106 ? -16.427 -18.561 14.974 1.00 82.50 106 THR A N 1
ATOM 828 C CA . THR A 1 106 ? -17.327 -17.627 15.676 1.00 82.50 106 THR A CA 1
ATOM 829 C C . THR A 1 106 ? -16.724 -17.054 16.952 1.00 82.50 106 THR A C 1
ATOM 831 O O . THR A 1 106 ? -17.198 -16.039 17.454 1.00 82.50 106 THR A O 1
ATOM 834 N N . THR A 1 107 ? -15.708 -17.709 17.510 1.00 82.00 107 THR A N 1
ATOM 835 C CA . THR A 1 107 ? -14.993 -17.230 18.694 1.00 82.00 107 THR A CA 1
ATOM 836 C C . THR A 1 107 ? -13.942 -16.197 18.289 1.00 82.00 107 THR A C 1
ATOM 838 O O . THR A 1 107 ? -13.207 -16.460 17.337 1.00 82.00 107 THR A O 1
ATOM 841 N N . PRO A 1 108 ? -13.815 -15.066 19.006 1.00 81.25 108 PRO A N 1
ATOM 842 C CA . PRO A 1 108 ? -12.742 -14.108 18.759 1.00 81.25 108 PRO A CA 1
ATOM 843 C C . PRO A 1 108 ? -11.372 -14.783 18.824 1.00 81.25 108 PRO A C 1
ATOM 845 O O . PRO A 1 108 ? -11.083 -15.519 19.772 1.00 81.25 108 PRO A O 1
ATOM 848 N N . LEU A 1 109 ? -10.539 -14.536 17.816 1.00 86.88 109 LEU A N 1
ATOM 849 C CA . LEU A 1 109 ? -9.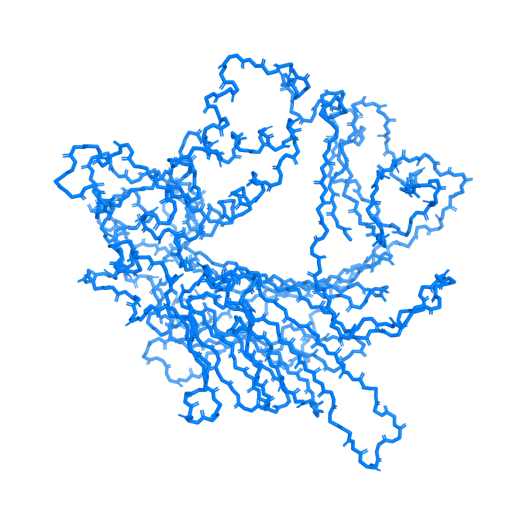173 -15.040 17.794 1.00 86.88 109 LEU A CA 1
ATOM 850 C C . LEU A 1 109 ? -8.308 -14.220 18.746 1.00 86.88 109 LEU A C 1
ATOM 852 O O . LEU A 1 109 ? -8.412 -12.994 18.813 1.00 86.88 109 LEU A O 1
ATOM 856 N N . LYS A 1 110 ? -7.450 -14.907 19.499 1.00 84.12 110 LYS A N 1
ATOM 857 C CA . LYS A 1 110 ? -6.495 -14.243 20.380 1.00 84.12 110 LYS A CA 1
ATOM 858 C C . LYS A 1 110 ? -5.358 -13.678 19.534 1.00 84.12 110 LYS A C 1
ATOM 860 O O . LYS A 1 110 ? -4.748 -14.406 18.757 1.00 84.12 110 LYS A O 1
ATOM 865 N N . PHE A 1 111 ? -5.058 -12.401 19.739 1.00 89.81 111 PHE A N 1
ATOM 866 C CA . PHE A 1 111 ? -3.840 -11.791 19.232 1.00 89.81 111 PHE A CA 1
ATOM 867 C C . PHE A 1 111 ? -2.674 -12.062 20.191 1.00 89.81 111 PHE A C 1
ATOM 869 O O . PHE A 1 111 ? -2.817 -11.930 21.411 1.00 89.81 111 PHE A O 1
ATOM 876 N N . VAL A 1 112 ? -1.527 -12.453 19.646 1.00 90.38 112 VAL A N 1
ATOM 877 C CA . VAL A 1 112 ? -0.280 -12.664 20.384 1.00 90.38 112 VAL A CA 1
ATOM 878 C C . VAL A 1 112 ? 0.718 -11.607 19.932 1.00 90.38 112 VAL A C 1
ATOM 880 O O . VAL A 1 112 ? 1.170 -11.617 18.792 1.00 90.38 112 VAL A O 1
ATOM 883 N N . LEU A 1 113 ? 1.049 -10.679 20.830 1.00 90.25 113 LEU A N 1
ATOM 884 C CA . LEU A 1 113 ? 2.039 -9.633 20.588 1.00 90.25 113 LEU A CA 1
ATOM 885 C C . LEU A 1 113 ? 3.450 -10.176 20.862 1.00 90.25 113 LEU A C 1
ATOM 887 O O . LEU A 1 113 ? 3.720 -10.659 21.960 1.00 90.25 113 LEU A O 1
ATOM 891 N N . HIS A 1 114 ? 4.351 -10.055 19.889 1.00 87.50 114 HIS A N 1
ATOM 892 C CA . HIS A 1 114 ? 5.754 -10.478 20.008 1.00 87.50 114 HIS A CA 1
ATOM 893 C C . HIS A 1 114 ? 6.688 -9.329 20.338 1.00 87.50 114 HIS A C 1
ATOM 895 O O . HIS A 1 114 ? 7.625 -9.479 21.121 1.00 87.50 114 HIS A O 1
ATOM 901 N N . ARG A 1 115 ? 6.461 -8.184 19.695 1.00 85.12 115 ARG A N 1
ATOM 902 C CA . ARG A 1 115 ? 7.368 -7.042 19.746 1.00 85.12 115 ARG A CA 1
ATOM 903 C C . ARG A 1 115 ? 6.572 -5.757 19.841 1.00 85.12 115 ARG A C 1
ATOM 905 O O . ARG A 1 115 ? 5.591 -5.580 19.124 1.00 85.12 115 ARG A O 1
ATOM 912 N N . HIS A 1 116 ? 7.026 -4.871 20.718 1.00 87.88 116 HIS A N 1
ATOM 913 C CA . HIS A 1 116 ? 6.548 -3.502 20.808 1.00 87.88 116 HIS A CA 1
ATOM 914 C C . HIS A 1 116 ? 7.738 -2.575 21.047 1.00 87.88 116 HIS A C 1
ATOM 916 O O . HIS A 1 116 ? 8.286 -2.501 22.151 1.00 87.88 116 HIS A O 1
ATOM 922 N N . ASP A 1 117 ? 8.146 -1.884 19.990 1.00 88.06 117 ASP A N 1
ATOM 923 C CA . ASP A 1 117 ? 9.315 -1.020 20.004 1.00 88.06 117 ASP A CA 1
ATOM 924 C C . ASP A 1 117 ? 8.900 0.435 19.880 1.00 88.06 117 ASP A C 1
ATOM 926 O O . ASP A 1 117 ? 8.108 0.805 19.012 1.00 88.06 117 ASP A O 1
ATOM 930 N N . ILE A 1 118 ? 9.499 1.273 20.724 1.00 89.88 118 ILE A N 1
ATOM 931 C CA . ILE A 1 118 ? 9.350 2.719 20.650 1.00 89.88 118 ILE A CA 1
ATOM 932 C C . ILE A 1 118 ? 10.725 3.317 20.391 1.00 89.88 118 ILE A C 1
ATOM 934 O O . ILE A 1 118 ? 11.670 3.135 21.165 1.00 89.88 118 ILE A O 1
ATOM 938 N N . SER A 1 119 ? 10.821 4.066 19.302 1.00 88.06 119 SER A N 1
ATOM 939 C CA . SER A 1 119 ? 11.995 4.860 18.961 1.00 88.06 119 SER A CA 1
ATOM 940 C C . SER A 1 119 ? 11.590 6.314 18.781 1.00 88.06 119 SER A C 1
ATOM 942 O O . SER A 1 119 ? 10.473 6.628 18.376 1.00 88.06 119 SER A O 1
ATOM 944 N N . SER A 1 120 ? 12.487 7.232 19.117 1.00 88.12 120 SER A N 1
ATOM 945 C CA . SER A 1 120 ? 12.227 8.659 18.986 1.00 88.12 120 SER A CA 1
ATOM 946 C C . SER A 1 120 ? 13.421 9.375 18.384 1.00 88.12 120 SER A C 1
ATOM 948 O O . SER A 1 120 ? 14.578 8.985 18.553 1.00 88.12 120 SER A O 1
ATOM 950 N N . ASN A 1 121 ? 13.122 10.451 17.674 1.00 84.94 121 ASN A N 1
ATOM 951 C CA . ASN A 1 121 ? 14.096 11.418 17.206 1.00 84.94 121 ASN A CA 1
ATOM 952 C C . ASN A 1 121 ? 13.585 12.835 17.538 1.00 84.94 121 ASN A C 1
ATOM 954 O O . ASN A 1 121 ? 12.520 12.973 18.145 1.00 84.94 121 ASN A O 1
ATOM 958 N N . PRO A 1 122 ? 14.322 13.907 17.197 1.00 84.44 122 PRO A N 1
ATOM 959 C CA . PRO A 1 122 ? 13.911 15.266 17.535 1.00 84.44 122 PRO A CA 1
ATOM 960 C C . PRO A 1 122 ? 12.523 15.688 17.032 1.00 84.44 122 PRO A C 1
ATOM 962 O O . PRO A 1 122 ? 11.945 16.573 17.649 1.00 84.44 122 PRO A O 1
ATOM 965 N N . LEU A 1 123 ? 12.000 15.096 15.951 1.00 85.69 123 LEU A N 1
ATOM 966 C CA . LEU A 1 123 ? 10.731 15.487 15.324 1.00 85.69 123 LEU A CA 1
ATOM 967 C C . LEU A 1 123 ? 9.595 14.481 15.528 1.00 85.69 123 LEU A C 1
ATOM 969 O O . LEU A 1 123 ? 8.429 14.882 15.579 1.00 85.69 123 LEU A O 1
ATOM 973 N N . THR A 1 124 ? 9.915 13.187 15.575 1.00 89.81 124 THR A N 1
ATOM 974 C CA . THR A 1 124 ? 8.917 12.114 15.544 1.00 89.81 124 THR A CA 1
ATOM 975 C C . THR A 1 124 ? 9.177 11.034 16.584 1.00 89.81 124 THR A C 1
ATOM 977 O O . THR A 1 124 ? 10.326 10.732 16.915 1.00 89.81 124 THR A O 1
ATOM 980 N N . GLN A 1 125 ? 8.101 10.388 17.019 1.00 92.00 125 GLN A N 1
ATOM 981 C CA . GLN A 1 125 ? 8.118 9.136 17.773 1.00 92.00 125 GLN A CA 1
ATOM 982 C C . GLN A 1 125 ? 7.524 8.035 16.894 1.00 92.00 125 GLN A C 1
ATOM 984 O O . GLN A 1 125 ? 6.461 8.227 16.307 1.00 92.00 125 GLN A O 1
ATOM 989 N N . GLN A 1 126 ? 8.215 6.906 16.775 1.00 93.06 126 GLN A N 1
ATOM 990 C CA . GLN A 1 126 ? 7.781 5.744 16.012 1.00 93.06 126 GLN A CA 1
ATOM 991 C C . GLN A 1 126 ? 7.519 4.569 16.952 1.00 93.06 126 GLN A C 1
ATOM 993 O O . GLN A 1 126 ? 8.354 4.246 17.797 1.00 93.06 126 GLN A O 1
ATOM 998 N N . TYR A 1 127 ? 6.378 3.925 16.745 1.00 94.19 127 TYR A N 1
ATOM 999 C CA . TYR A 1 127 ? 5.891 2.760 17.465 1.00 94.19 127 TYR A CA 1
ATOM 1000 C C . TYR A 1 127 ? 5.760 1.613 16.468 1.00 94.19 127 TYR A C 1
ATOM 1002 O O . TYR A 1 127 ? 5.136 1.794 15.423 1.00 94.19 127 TYR A O 1
ATOM 1010 N N . ILE A 1 128 ? 6.346 0.459 16.770 1.00 95.19 128 ILE A N 1
ATOM 1011 C CA . ILE A 1 128 ? 6.246 -0.748 15.944 1.00 95.19 128 ILE A CA 1
ATOM 1012 C C . ILE A 1 128 ? 5.690 -1.864 16.816 1.00 95.19 128 ILE A C 1
ATOM 1014 O O . ILE A 1 128 ? 6.304 -2.204 17.824 1.00 95.19 128 ILE A O 1
ATOM 1018 N N . SER A 1 129 ? 4.552 -2.422 16.418 1.00 94.50 129 SER A N 1
ATOM 1019 C CA . SER A 1 129 ? 3.902 -3.557 17.069 1.00 94.50 129 SER A CA 1
ATOM 1020 C C . SER A 1 129 ? 3.830 -4.723 16.093 1.00 94.50 129 SER A C 1
ATOM 1022 O O . SER A 1 129 ? 3.166 -4.612 15.064 1.00 94.50 129 SER A O 1
ATOM 1024 N N . ASP A 1 130 ? 4.477 -5.835 16.431 1.00 93.75 130 ASP A N 1
ATOM 1025 C CA . ASP A 1 130 ? 4.456 -7.070 15.645 1.00 93.75 130 ASP A CA 1
ATOM 1026 C C . ASP A 1 130 ? 3.815 -8.192 16.460 1.00 93.75 130 ASP A C 1
ATOM 1028 O O . ASP A 1 130 ? 4.146 -8.397 17.631 1.00 93.75 130 ASP A O 1
ATOM 1032 N N . GLY A 1 131 ? 2.923 -8.950 15.836 1.00 94.19 131 GLY A N 1
ATOM 1033 C CA . GLY A 1 131 ? 2.273 -10.099 16.449 1.00 94.19 131 GLY A CA 1
ATOM 1034 C C . GLY A 1 131 ? 1.518 -10.934 15.426 1.00 94.19 131 GLY A C 1
ATOM 1035 O O . GLY A 1 131 ? 1.661 -10.736 14.220 1.00 94.19 131 GLY A O 1
ATOM 1036 N N . HIS A 1 132 ? 0.704 -11.870 15.888 1.00 94.88 132 HIS A N 1
ATOM 1037 C CA . HIS A 1 132 ? -0.106 -12.710 15.009 1.00 94.88 132 HIS A CA 1
ATOM 1038 C C . HIS A 1 132 ? -1.407 -13.155 15.668 1.00 94.88 132 HIS A C 1
ATOM 1040 O O . HIS A 1 132 ? -1.557 -13.153 16.890 1.00 94.88 132 HIS A O 1
ATOM 1046 N N . PHE A 1 133 ? -2.354 -13.555 14.827 1.00 94.19 133 PHE A N 1
ATOM 1047 C CA . PHE A 1 133 ? -3.501 -14.358 15.229 1.00 94.19 133 PHE A CA 1
ATOM 1048 C C . PHE A 1 133 ? -3.196 -15.832 14.970 1.00 94.19 133 PHE A C 1
ATOM 1050 O O . PHE A 1 133 ? -2.773 -16.183 13.868 1.00 94.19 133 PHE A O 1
ATOM 1057 N N . GLU A 1 134 ? -3.445 -16.685 15.962 1.00 89.06 134 GLU A N 1
ATOM 1058 C CA . GLU A 1 134 ? -3.322 -18.145 15.847 1.00 89.06 134 GLU A CA 1
ATOM 1059 C C . GLU A 1 134 ? -4.690 -18.796 15.677 1.00 89.06 134 GLU A C 1
ATOM 1061 O O . GLU A 1 134 ? -5.654 -18.429 16.357 1.00 89.06 134 GLU A O 1
ATOM 1066 N N . PHE A 1 135 ? -4.773 -19.796 14.803 1.00 85.94 135 PHE A N 1
ATOM 1067 C CA . PHE A 1 135 ? -5.955 -20.636 14.647 1.00 85.94 135 PHE A CA 1
ATOM 1068 C C . PHE A 1 135 ? -5.544 -21.995 14.077 1.00 85.94 135 PHE A C 1
ATOM 1070 O O . PHE A 1 135 ? -4.970 -22.091 12.996 1.00 85.94 135 PHE A O 1
ATOM 1077 N N . ALA A 1 136 ? -5.861 -23.061 14.815 1.00 85.69 136 ALA A N 1
ATOM 1078 C CA . ALA A 1 136 ? -5.347 -24.400 14.525 1.00 85.69 136 ALA A CA 1
ATOM 1079 C C . ALA A 1 136 ? -3.812 -24.370 14.328 1.00 85.69 136 ALA A C 1
ATOM 1081 O O . ALA A 1 136 ? -3.115 -23.838 15.188 1.00 85.69 136 ALA A O 1
ATOM 1082 N N . ASP A 1 137 ? -3.310 -24.898 13.210 1.00 85.25 137 ASP A N 1
ATOM 1083 C CA . ASP A 1 137 ? -1.879 -24.950 12.874 1.00 85.25 137 ASP A CA 1
ATOM 1084 C C . ASP A 1 137 ? -1.429 -23.796 11.951 1.00 85.25 137 ASP A C 1
ATOM 1086 O O . ASP A 1 137 ? -0.330 -23.818 11.395 1.00 85.25 137 ASP A O 1
ATOM 1090 N N . GLN A 1 138 ? -2.287 -22.792 11.754 1.00 89.12 138 GLN A N 1
ATOM 1091 C CA . GLN A 1 138 ? -2.054 -21.652 10.873 1.00 89.12 138 GLN A CA 1
ATOM 1092 C C . GLN A 1 138 ? -1.999 -20.345 11.670 1.00 89.12 138 GLN A C 1
ATOM 1094 O O . GLN A 1 138 ? -2.527 -20.218 12.779 1.00 89.12 138 GLN A O 1
ATOM 1099 N N . GLN A 1 139 ? -1.352 -19.344 11.076 1.00 92.69 139 GLN A N 1
ATOM 1100 C CA . GLN A 1 139 ? -1.301 -17.996 11.632 1.00 92.69 139 GLN A CA 1
ATOM 1101 C C . GLN A 1 139 ? -1.512 -16.922 10.570 1.00 92.69 139 GLN A C 1
ATOM 1103 O O . GLN A 1 139 ? -1.236 -17.144 9.391 1.00 92.69 139 GLN A O 1
ATOM 1108 N N . LEU A 1 140 ? -1.948 -15.746 11.023 1.00 96.31 140 LEU A N 1
ATOM 1109 C CA . LEU A 1 140 ? -1.926 -14.497 10.267 1.00 96.31 140 LEU A CA 1
ATOM 1110 C C . LEU A 1 140 ? -1.059 -13.490 11.025 1.00 96.31 140 LEU A C 1
ATOM 1112 O O . LEU A 1 140 ? -1.412 -13.080 12.132 1.00 96.31 140 LEU A O 1
ATOM 1116 N N . ASN A 1 141 ? 0.057 -13.086 10.429 1.00 97.44 141 ASN A N 1
ATOM 1117 C CA . ASN A 1 141 ? 0.965 -12.100 11.004 1.00 97.44 141 ASN A CA 1
ATOM 1118 C C . ASN A 1 141 ? 0.399 -10.688 10.810 1.00 97.44 141 ASN A C 1
ATOM 1120 O O . ASN A 1 141 ? -0.115 -10.365 9.738 1.00 97.44 141 ASN A O 1
ATOM 1124 N N . ILE A 1 142 ? 0.538 -9.838 11.827 1.00 97.62 142 ILE A N 1
ATOM 1125 C CA . ILE A 1 142 ? 0.160 -8.426 11.808 1.00 97.62 142 ILE A CA 1
ATOM 1126 C C . ILE A 1 142 ? 1.354 -7.582 12.242 1.00 97.62 142 ILE A C 1
ATOM 1128 O O . ILE A 1 142 ? 1.933 -7.806 13.306 1.00 97.62 142 ILE A O 1
ATOM 1132 N N . GLN A 1 143 ? 1.663 -6.567 11.444 1.00 97.81 143 GLN A N 1
ATOM 1133 C CA . GLN A 1 143 ? 2.626 -5.526 11.781 1.00 97.81 143 GLN A CA 1
ATOM 1134 C C . GLN A 1 143 ? 1.947 -4.160 11.695 1.00 97.81 143 GLN A C 1
ATOM 1136 O O . GLN A 1 143 ? 1.418 -3.790 10.648 1.00 97.81 143 GLN A O 1
ATOM 1141 N N . LEU A 1 144 ? 1.986 -3.400 12.788 1.00 98.00 144 LEU A N 1
ATOM 1142 C CA . LEU A 1 144 ? 1.509 -2.023 12.863 1.00 98.00 144 LEU A CA 1
ATOM 1143 C C . LEU A 1 144 ? 2.696 -1.092 13.133 1.00 98.00 144 LEU A C 1
ATOM 1145 O O . LEU A 1 144 ? 3.333 -1.186 14.178 1.00 98.00 144 LEU A O 1
ATOM 1149 N N . SER A 1 145 ? 2.957 -0.154 12.225 1.00 97.81 145 SER A N 1
ATOM 1150 C CA . SER A 1 145 ? 3.902 0.946 12.432 1.00 97.81 145 SER A CA 1
ATOM 1151 C C . SER A 1 145 ? 3.143 2.264 12.520 1.00 97.81 145 SER A C 1
ATOM 1153 O O . SER A 1 145 ? 2.437 2.638 11.586 1.00 97.81 145 SER A O 1
ATOM 1155 N N . VAL A 1 146 ? 3.331 3.001 13.610 1.00 97.56 146 VAL A N 1
ATOM 1156 C CA . VAL A 1 146 ? 2.731 4.320 13.835 1.00 97.56 146 VAL A CA 1
ATOM 1157 C C . VAL A 1 146 ? 3.834 5.349 14.037 1.00 97.56 146 VAL A C 1
ATOM 1159 O O . VAL A 1 146 ? 4.678 5.190 14.913 1.00 97.56 146 VAL A O 1
ATOM 1162 N N . ILE A 1 147 ? 3.828 6.421 13.250 1.00 94.81 147 ILE A N 1
ATOM 1163 C CA . ILE A 1 147 ? 4.743 7.556 13.390 1.00 94.81 147 ILE A CA 1
ATOM 1164 C C . ILE A 1 147 ? 3.926 8.772 13.808 1.00 94.81 147 ILE A C 1
ATOM 1166 O O . ILE A 1 147 ? 3.048 9.204 13.069 1.00 94.81 147 ILE A O 1
ATOM 1170 N N . VAL A 1 148 ? 4.241 9.338 14.970 1.00 93.19 148 VAL A N 1
ATOM 1171 C CA . VAL A 1 148 ? 3.642 10.571 15.492 1.00 93.19 148 VAL A CA 1
ATOM 1172 C C . VAL A 1 148 ? 4.645 11.708 15.345 1.00 93.19 148 VAL A C 1
ATOM 1174 O O . VAL A 1 148 ? 5.777 11.604 15.825 1.00 93.19 148 VAL A O 1
ATOM 1177 N N . CYS A 1 149 ? 4.244 12.807 14.709 1.00 89.00 149 CYS A N 1
ATOM 1178 C CA . CYS A 1 149 ? 5.030 14.035 14.673 1.00 89.00 149 CYS A CA 1
ATOM 1179 C C . CYS A 1 149 ? 4.559 15.005 15.756 1.00 89.00 149 CYS A C 1
ATOM 1181 O O . CYS A 1 149 ? 3.494 15.608 15.654 1.00 89.00 149 CYS A O 1
ATOM 1183 N N . ASP A 1 150 ? 5.396 15.213 16.773 1.00 80.62 150 ASP A N 1
ATOM 1184 C CA . ASP A 1 150 ? 5.057 16.041 17.934 1.00 80.62 150 ASP A CA 1
ATOM 1185 C C . ASP A 1 150 ? 4.863 17.533 17.604 1.00 80.62 150 ASP A C 1
ATOM 1187 O O . ASP A 1 150 ? 4.287 18.261 18.412 1.00 80.62 150 ASP A O 1
ATOM 1191 N N . TYR A 1 151 ? 5.377 17.983 16.455 1.00 79.62 151 TYR A N 1
ATOM 1192 C CA . TYR A 1 151 ? 5.332 19.376 16.002 1.00 79.62 151 TYR A CA 1
ATOM 1193 C C . TYR A 1 151 ? 4.060 19.714 15.222 1.00 79.62 151 TYR A C 1
ATOM 1195 O O . TYR A 1 151 ? 3.545 20.826 15.343 1.00 79.62 151 TYR A O 1
ATOM 1203 N N . THR A 1 152 ? 3.579 18.785 14.395 1.00 81.19 152 THR A N 1
ATOM 1204 C CA . THR A 1 152 ? 2.402 18.982 13.533 1.00 81.19 152 THR A CA 1
ATOM 1205 C C . THR A 1 152 ? 1.153 18.287 14.076 1.00 81.19 152 THR A C 1
ATOM 1207 O O . THR A 1 152 ? 0.061 18.549 13.573 1.00 81.19 152 THR A O 1
ATOM 1210 N N . ASP A 1 153 ? 1.308 17.436 15.100 1.00 86.12 153 ASP A N 1
ATOM 1211 C CA . ASP A 1 153 ? 0.314 16.467 15.582 1.00 86.12 153 ASP A CA 1
ATOM 1212 C C . ASP A 1 153 ? -0.251 15.597 14.437 1.00 86.12 153 ASP A C 1
ATOM 1214 O O . ASP A 1 153 ? -1.426 15.219 14.416 1.00 86.12 153 ASP A O 1
ATOM 1218 N N . GLU A 1 154 ? 0.600 15.298 13.452 1.00 89.62 154 GLU A N 1
ATOM 1219 C CA . GLU A 1 154 ? 0.331 14.318 12.402 1.00 89.62 154 GLU A CA 1
ATOM 1220 C C . GLU A 1 154 ? 0.647 12.908 12.883 1.00 89.62 154 GLU A C 1
ATOM 1222 O O . GLU A 1 154 ? 1.600 12.681 13.633 1.00 89.62 154 GLU A O 1
ATOM 1227 N N . ILE A 1 155 ? -0.131 11.959 12.379 1.00 93.12 155 ILE A N 1
ATOM 1228 C CA . ILE A 1 155 ? 0.067 10.534 12.577 1.00 93.12 155 ILE A CA 1
ATOM 1229 C C . ILE A 1 155 ? 0.077 9.841 11.211 1.00 93.12 155 ILE A C 1
ATOM 1231 O O . ILE A 1 155 ? -0.837 10.022 10.409 1.00 93.12 155 ILE A O 1
ATOM 1235 N N . SER A 1 156 ? 1.110 9.049 10.943 1.00 95.19 156 SER A N 1
ATOM 1236 C CA . SER A 1 156 ? 1.175 8.151 9.786 1.00 95.19 156 SER A CA 1
ATOM 1237 C C . SER A 1 156 ? 1.155 6.716 10.285 1.00 95.19 156 SER A C 1
ATOM 1239 O O . SER A 1 156 ? 1.922 6.360 11.179 1.00 95.19 156 SER A O 1
ATOM 1241 N N . ILE A 1 157 ? 0.271 5.897 9.727 1.00 98.00 157 ILE A N 1
ATOM 1242 C CA . ILE A 1 157 ? 0.021 4.529 10.180 1.00 98.00 157 ILE A CA 1
ATOM 1243 C C . ILE A 1 157 ? 0.179 3.595 8.993 1.00 98.00 157 ILE A C 1
ATOM 1245 O O . ILE A 1 157 ? -0.395 3.833 7.933 1.00 98.00 157 ILE A O 1
ATOM 1249 N N . ILE A 1 158 ? 0.933 2.520 9.186 1.00 98.50 158 ILE A N 1
ATOM 1250 C CA . ILE A 1 158 ? 1.086 1.435 8.223 1.00 98.50 158 ILE A CA 1
ATOM 1251 C C . ILE A 1 158 ? 0.684 0.147 8.927 1.00 98.50 158 ILE A C 1
ATOM 1253 O O . ILE A 1 158 ? 1.263 -0.193 9.958 1.00 98.50 158 ILE A O 1
ATOM 1257 N N . LEU A 1 159 ? -0.302 -0.553 8.377 1.00 98.56 159 LEU A N 1
ATOM 1258 C CA . LEU A 1 159 ? -0.718 -1.874 8.834 1.00 98.56 159 LEU A CA 1
ATOM 1259 C C . LEU A 1 159 ? -0.429 -2.882 7.727 1.00 98.56 159 LEU A C 1
ATOM 1261 O O . LEU A 1 159 ? -0.887 -2.687 6.604 1.00 98.56 159 LEU A O 1
ATOM 1265 N N . ARG A 1 160 ? 0.282 -3.961 8.046 1.00 98.50 160 ARG A N 1
ATOM 1266 C CA . ARG A 1 160 ? 0.492 -5.103 7.153 1.00 98.50 160 ARG A CA 1
ATOM 1267 C C . ARG A 1 160 ? -0.125 -6.353 7.765 1.00 98.50 160 ARG A C 1
ATOM 1269 O O . ARG A 1 160 ? 0.142 -6.653 8.927 1.00 98.50 160 ARG A O 1
ATOM 1276 N N . ALA A 1 161 ? -0.912 -7.079 6.977 1.00 98.38 161 ALA A N 1
ATOM 1277 C CA . ALA A 1 161 ? -1.357 -8.434 7.289 1.00 98.38 161 ALA A CA 1
A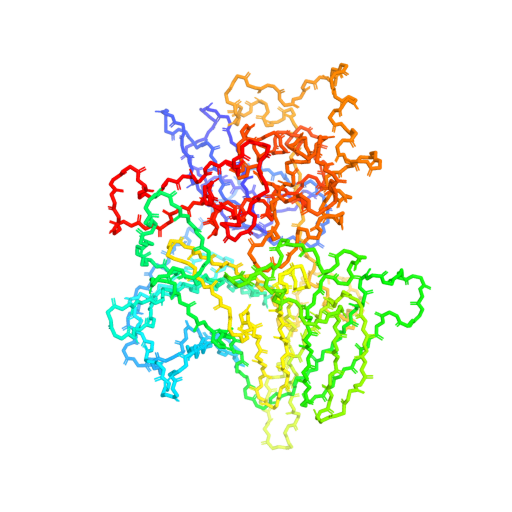TOM 1278 C C . ALA A 1 161 ? -0.684 -9.419 6.337 1.00 98.38 161 ALA A C 1
ATOM 1280 O O . ALA A 1 161 ? -0.616 -9.159 5.141 1.00 98.38 161 ALA A O 1
ATOM 1281 N N . HIS A 1 162 ? -0.176 -10.532 6.852 1.00 98.31 162 HIS A N 1
ATOM 1282 C CA . HIS A 1 162 ? 0.619 -11.485 6.079 1.00 98.31 162 HIS A CA 1
ATOM 1283 C C . HIS A 1 162 ? 0.231 -12.915 6.431 1.00 98.31 162 HIS A C 1
ATOM 1285 O O . HIS A 1 162 ? 0.179 -13.269 7.609 1.00 98.31 162 HIS A O 1
ATOM 1291 N N . ASN A 1 163 ? -0.050 -13.726 5.412 1.00 97.44 163 ASN A N 1
ATOM 1292 C CA . ASN A 1 163 ? -0.242 -15.162 5.539 1.00 97.44 163 ASN A CA 1
ATOM 1293 C C . ASN A 1 163 ? 1.105 -15.874 5.294 1.00 97.44 163 ASN A C 1
ATOM 1295 O O . ASN A 1 163 ? 1.439 -16.149 4.147 1.00 97.44 163 ASN A O 1
ATOM 1299 N N . PRO A 1 164 ? 1.884 -16.228 6.332 1.00 96.31 164 PRO A N 1
ATOM 1300 C CA . PRO A 1 164 ? 3.175 -16.897 6.156 1.00 96.31 164 PRO A CA 1
ATOM 1301 C C . PRO A 1 164 ? 3.046 -18.391 5.826 1.00 96.31 164 PRO A C 1
ATOM 1303 O O . PRO A 1 164 ? 4.058 -19.093 5.785 1.00 96.31 164 PRO A O 1
ATOM 1306 N N . ASN A 1 165 ? 1.827 -18.929 5.711 1.00 95.06 165 ASN A N 1
ATOM 1307 C CA . ASN A 1 165 ? 1.630 -20.350 5.453 1.00 95.06 165 ASN A CA 1
ATOM 1308 C C . ASN A 1 165 ? 2.090 -20.706 4.032 1.00 95.06 165 ASN A C 1
ATOM 1310 O O . ASN A 1 165 ? 2.064 -19.879 3.125 1.00 95.06 165 ASN A O 1
ATOM 1314 N N . VAL A 1 166 ? 2.529 -21.949 3.866 1.00 93.88 166 VAL A N 1
ATOM 1315 C CA . VAL A 1 166 ? 2.968 -22.501 2.581 1.00 93.88 166 VAL A CA 1
ATOM 1316 C C . VAL A 1 166 ? 1.751 -22.824 1.717 1.00 93.88 166 VAL A C 1
ATOM 1318 O O . VAL A 1 166 ? 0.827 -23.460 2.210 1.00 93.88 166 VAL A O 1
ATOM 1321 N N . ALA A 1 167 ? 1.722 -22.419 0.450 1.00 92.56 167 ALA A N 1
ATOM 1322 C CA . ALA A 1 167 ? 0.709 -22.892 -0.495 1.00 92.56 167 ALA A CA 1
ATOM 1323 C C . ALA A 1 167 ? 0.960 -24.370 -0.854 1.00 92.56 167 ALA A C 1
ATOM 1325 O O . ALA A 1 167 ? 2.099 -24.830 -0.851 1.00 92.56 167 ALA A O 1
ATOM 1326 N N . ALA A 1 168 ? -0.085 -25.143 -1.146 1.00 91.56 168 ALA A N 1
ATOM 1327 C CA . ALA A 1 168 ? 0.067 -26.551 -1.522 1.00 91.56 168 ALA A CA 1
ATOM 1328 C C . ALA A 1 168 ? 0.525 -26.733 -2.982 1.00 91.56 168 ALA A C 1
ATOM 1330 O O . ALA A 1 168 ? 1.213 -27.711 -3.283 1.00 91.56 168 ALA A O 1
ATOM 1331 N N . HIS A 1 169 ? 0.091 -25.828 -3.872 1.00 88.62 169 HIS A N 1
ATOM 1332 C CA . HIS A 1 169 ? 0.450 -25.721 -5.301 1.00 88.62 169 HIS A CA 1
ATOM 1333 C C . HIS A 1 169 ? 0.571 -27.046 -6.079 1.00 88.62 169 HIS A C 1
ATOM 1335 O O . HIS A 1 169 ? 1.519 -27.300 -6.833 1.00 88.62 169 HIS A O 1
ATOM 1341 N N . GLN A 1 170 ? -0.412 -27.937 -5.912 1.00 85.69 170 GLN A N 1
ATOM 1342 C CA . GLN A 1 170 ? -0.382 -29.276 -6.501 1.00 85.69 170 GLN A CA 1
ATOM 1343 C C . GLN A 1 170 ? -0.221 -29.230 -8.032 1.00 85.69 170 GLN A C 1
ATOM 1345 O O . GLN A 1 170 ? -0.995 -28.604 -8.749 1.00 85.69 170 GLN A O 1
ATOM 1350 N N . GLY A 1 171 ? 0.778 -29.951 -8.549 1.00 85.56 171 GLY A N 1
ATOM 1351 C CA . GLY A 1 171 ? 1.076 -29.965 -9.986 1.00 85.56 171 GLY A CA 1
ATOM 1352 C C . GLY A 1 171 ? 1.706 -28.668 -10.505 1.00 85.56 171 GLY A C 1
ATOM 1353 O O . GLY A 1 171 ? 1.767 -28.487 -11.716 1.00 85.56 171 GLY A O 1
ATOM 1354 N N . GLY A 1 172 ? 2.178 -27.792 -9.611 1.00 85.19 172 GLY A N 1
ATOM 1355 C CA . GLY A 1 172 ? 2.748 -26.490 -9.955 1.00 85.19 172 GLY A CA 1
ATOM 1356 C C . GLY A 1 172 ? 1.701 -25.419 -10.260 1.00 85.19 172 GLY A C 1
ATOM 1357 O O . GLY A 1 172 ? 2.064 -24.401 -10.841 1.00 85.19 172 GLY A O 1
ATOM 1358 N N . LYS A 1 173 ? 0.433 -25.658 -9.903 1.00 88.62 173 LYS A N 1
ATOM 1359 C CA . LYS A 1 173 ? -0.703 -24.752 -10.119 1.00 88.62 173 LYS A CA 1
ATOM 1360 C C . LYS A 1 173 ? -0.975 -23.945 -8.866 1.00 88.62 173 LYS A C 1
ATOM 1362 O O . LYS A 1 173 ? -0.978 -24.510 -7.778 1.00 88.62 173 LYS A O 1
ATOM 1367 N N . TRP A 1 174 ? -1.243 -22.659 -9.017 1.00 91.44 174 TRP A N 1
ATOM 1368 C CA . TRP A 1 174 ? -1.366 -21.723 -7.896 1.00 91.44 174 TRP A CA 1
ATOM 1369 C C . TRP A 1 174 ? -2.752 -21.081 -7.824 1.00 91.44 174 TRP A C 1
ATOM 1371 O O . TRP A 1 174 ? -2.903 -19.900 -7.506 1.00 91.44 174 TRP A O 1
ATOM 1381 N N . ASP A 1 175 ? -3.772 -21.865 -8.156 1.00 93.06 175 ASP A N 1
ATOM 1382 C CA . ASP A 1 175 ? -5.155 -21.417 -8.145 1.00 93.06 175 ASP A CA 1
ATOM 1383 C C . ASP A 1 175 ? -5.624 -20.966 -6.757 1.00 93.06 175 ASP A C 1
ATOM 1385 O O . ASP A 1 175 ? -5.213 -21.486 -5.715 1.00 93.06 175 ASP A O 1
ATOM 1389 N N . LEU A 1 176 ? -6.558 -20.017 -6.752 1.00 94.88 176 LEU A N 1
ATOM 1390 C CA . LEU A 1 176 ? -7.429 -19.780 -5.608 1.00 94.88 176 LEU A CA 1
ATOM 1391 C C . LEU A 1 176 ? -8.153 -21.074 -5.215 1.00 94.88 176 LEU A C 1
ATOM 1393 O O . LEU A 1 176 ? -8.470 -21.912 -6.059 1.00 94.88 176 LEU A O 1
ATOM 1397 N N . GLY A 1 177 ? -8.480 -21.209 -3.935 1.00 94.31 177 GLY A N 1
ATOM 1398 C CA . GLY A 1 177 ? -8.957 -22.463 -3.355 1.00 94.31 177 GLY A CA 1
ATOM 1399 C C . GLY A 1 177 ? -7.853 -23.293 -2.704 1.00 94.31 177 GLY A C 1
ATOM 1400 O O . GLY A 1 177 ? -8.091 -24.463 -2.398 1.00 94.31 177 GLY A O 1
ATOM 1401 N N . ASP A 1 178 ? -6.657 -22.727 -2.498 1.00 92.88 178 ASP A N 1
ATOM 1402 C CA . ASP A 1 178 ? -5.549 -23.457 -1.882 1.00 92.88 178 ASP A CA 1
ATOM 1403 C C . ASP A 1 178 ? -5.902 -23.866 -0.433 1.00 92.88 178 ASP A C 1
ATOM 1405 O O . ASP A 1 178 ? -6.434 -23.054 0.331 1.00 92.88 178 ASP A O 1
ATOM 1409 N N . PRO A 1 179 ? -5.611 -25.111 -0.004 1.00 90.62 179 PRO A N 1
ATOM 1410 C CA . PRO A 1 179 ? -5.936 -25.579 1.345 1.00 90.62 179 PRO A CA 1
ATOM 1411 C C . PRO A 1 179 ? -5.308 -24.761 2.480 1.00 90.62 179 PRO A C 1
ATOM 1413 O O . PRO A 1 179 ? -5.825 -24.774 3.598 1.00 90.62 179 PRO A O 1
ATOM 1416 N N . ASN A 1 180 ? -4.201 -24.066 2.207 1.00 91.38 180 ASN A N 1
ATOM 1417 C CA . ASN A 1 180 ? -3.498 -23.232 3.175 1.00 91.38 180 ASN A CA 1
ATOM 1418 C C . ASN A 1 180 ? -3.818 -21.732 3.026 1.00 91.38 180 ASN A C 1
ATOM 1420 O O . ASN A 1 180 ? -3.213 -20.890 3.701 1.00 91.38 180 ASN A O 1
ATOM 1424 N N . SER A 1 181 ? -4.793 -21.391 2.179 1.00 94.44 181 SER A N 1
ATOM 1425 C CA . SER A 1 181 ? -5.380 -20.056 2.120 1.00 94.44 181 SER A CA 1
ATOM 1426 C C . SER A 1 181 ? -6.193 -19.741 3.372 1.00 94.44 181 SER A C 1
ATOM 1428 O O . SER A 1 181 ? -6.906 -20.583 3.923 1.00 94.44 181 SER A O 1
ATOM 1430 N N . LEU A 1 182 ? -6.162 -18.473 3.780 1.00 95.25 182 LEU A N 1
ATOM 1431 C CA . LEU A 1 182 ? -6.993 -17.970 4.867 1.00 95.25 182 LEU A CA 1
ATOM 1432 C C . LEU A 1 182 ? -8.262 -17.346 4.307 1.00 95.25 182 LEU A C 1
ATOM 1434 O O . LEU A 1 182 ? -8.207 -16.381 3.549 1.00 95.25 182 LEU A O 1
ATOM 1438 N N . TYR A 1 183 ? -9.415 -17.864 4.726 1.00 95.50 183 TYR A N 1
ATOM 1439 C CA . TYR A 1 183 ? -10.710 -17.281 4.388 1.00 95.50 183 TYR A CA 1
ATOM 1440 C C . TYR A 1 183 ? -11.138 -16.293 5.465 1.00 95.50 183 TYR A C 1
ATOM 1442 O O . TYR A 1 183 ? -11.621 -16.674 6.532 1.00 95.50 183 TYR A O 1
ATOM 1450 N N . ILE A 1 184 ? -10.969 -15.013 5.171 1.00 95.62 184 ILE A N 1
ATOM 1451 C CA . ILE A 1 184 ? -11.253 -13.897 6.062 1.00 95.62 184 ILE A CA 1
ATOM 1452 C C . ILE A 1 184 ? -12.704 -13.450 5.851 1.00 95.62 184 ILE A C 1
ATOM 1454 O O . ILE A 1 184 ? -13.152 -13.203 4.734 1.00 95.62 184 ILE A O 1
ATOM 1458 N N . ASN A 1 185 ? -13.464 -13.375 6.941 1.00 94.94 185 ASN A N 1
ATOM 1459 C CA . ASN A 1 185 ? -14.787 -12.750 6.965 1.00 94.94 185 ASN A CA 1
ATOM 1460 C C . ASN A 1 185 ? -14.701 -11.263 7.307 1.00 94.94 185 ASN A C 1
ATOM 1462 O O . ASN A 1 185 ? -15.523 -10.473 6.847 1.00 94.94 185 ASN A O 1
ATOM 1466 N N . ASP A 1 186 ? -13.728 -10.907 8.139 1.00 95.06 186 ASP A N 1
ATOM 1467 C CA . ASP A 1 186 ? -13.454 -9.535 8.504 1.00 95.06 186 ASP A CA 1
ATOM 1468 C C . ASP A 1 186 ? -12.007 -9.388 8.964 1.00 95.06 186 ASP A C 1
ATOM 1470 O O . ASP A 1 186 ? -11.556 -10.133 9.829 1.00 95.06 186 ASP A O 1
ATOM 1474 N N . LEU A 1 187 ? -11.297 -8.416 8.405 1.00 97.12 187 LEU A N 1
ATOM 1475 C CA . LEU A 1 187 ? -10.090 -7.865 9.009 1.00 97.12 187 LEU A CA 1
ATOM 1476 C C . LEU A 1 187 ? -10.285 -6.358 9.077 1.00 97.12 187 LEU A C 1
ATOM 1478 O O . LEU A 1 187 ? -10.476 -5.721 8.037 1.00 97.12 187 LEU A O 1
ATOM 1482 N N . SER A 1 188 ? -10.243 -5.799 10.281 1.00 97.19 188 SER A N 1
ATOM 1483 C CA . SER A 1 188 ? -10.513 -4.382 10.504 1.00 97.19 188 SER A CA 1
ATOM 1484 C C . SER A 1 188 ? -9.477 -3.735 11.406 1.00 97.19 188 SER A C 1
ATOM 1486 O O . SER A 1 188 ? -9.028 -4.335 12.377 1.00 97.19 188 SER A O 1
ATOM 1488 N N . ILE A 1 189 ? -9.159 -2.474 11.124 1.00 97.69 189 ILE A N 1
ATOM 1489 C CA . ILE A 1 189 ? -8.455 -1.590 12.056 1.00 97.69 189 ILE A CA 1
ATOM 1490 C C . ILE A 1 189 ? -9.482 -0.682 12.736 1.00 97.69 189 ILE A C 1
ATOM 1492 O O . ILE A 1 189 ? -10.337 -0.077 12.079 1.00 97.69 189 ILE A O 1
ATOM 1496 N 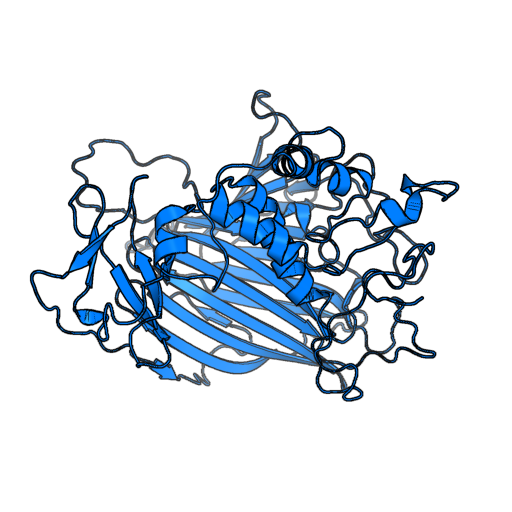N . VAL A 1 190 ? -9.425 -0.614 14.063 1.00 97.25 190 VAL A N 1
ATOM 1497 C CA . VAL A 1 190 ? -10.382 0.128 14.889 1.00 97.25 190 VAL A CA 1
ATOM 1498 C C . VAL A 1 190 ? -9.652 1.248 15.606 1.00 97.25 190 VAL A C 1
ATOM 1500 O O . VAL A 1 190 ? -8.625 1.024 16.243 1.00 97.25 190 VAL A O 1
ATOM 1503 N N . PHE A 1 191 ? -10.211 2.450 15.520 1.00 96.81 191 PHE A N 1
ATOM 1504 C CA . PHE A 1 191 ? -9.724 3.629 16.221 1.00 96.81 191 PHE A CA 1
ATOM 1505 C C . PHE A 1 191 ? -10.718 3.986 17.315 1.00 96.81 191 PHE A C 1
ATOM 1507 O O . PHE A 1 191 ? -11.861 4.332 17.016 1.00 96.81 191 PHE A O 1
ATOM 1514 N N . SER A 1 192 ? -10.283 3.920 18.569 1.00 94.81 192 SER A N 1
ATOM 1515 C CA . SER A 1 192 ? -11.114 4.242 19.732 1.00 94.81 192 SER A CA 1
ATOM 1516 C C . SER A 1 192 ? -10.697 5.581 20.327 1.00 94.81 192 SER A C 1
ATOM 1518 O O . SER A 1 192 ? -9.511 5.809 20.552 1.00 94.81 192 SER A O 1
ATOM 1520 N N . ALA A 1 193 ? -11.661 6.459 20.591 1.00 91.81 193 ALA A N 1
ATOM 1521 C CA . ALA A 1 193 ? -11.444 7.766 21.206 1.00 91.81 193 ALA A CA 1
ATOM 1522 C C . ALA A 1 193 ? -12.664 8.131 22.060 1.00 91.81 193 ALA A C 1
ATOM 1524 O O . ALA A 1 193 ? -13.746 8.369 21.516 1.00 91.81 193 ALA A O 1
ATOM 1525 N N . ASN A 1 194 ? -12.531 8.179 23.387 1.00 89.44 194 ASN A N 1
ATOM 1526 C CA . ASN A 1 194 ? -13.702 8.313 24.252 1.00 89.44 194 ASN A CA 1
ATOM 1527 C C . ASN A 1 194 ? -14.359 9.687 24.111 1.00 89.44 194 ASN A C 1
ATOM 1529 O O . ASN A 1 194 ? -13.713 10.720 23.928 1.00 89.44 194 ASN A O 1
ATOM 1533 N N . HIS A 1 195 ? -15.679 9.699 24.267 1.00 88.25 195 HIS A N 1
ATOM 1534 C CA . HIS A 1 195 ? -16.509 10.895 24.209 1.00 88.25 195 HIS A CA 1
ATOM 1535 C C . HIS A 1 195 ? -16.371 11.656 22.892 1.00 88.25 195 HIS A C 1
ATOM 1537 O O . HIS A 1 195 ? -16.452 12.888 22.867 1.00 88.25 195 HIS A O 1
ATOM 1543 N N . THR A 1 196 ? -16.187 10.922 21.798 1.00 90.75 196 THR A N 1
ATOM 1544 C CA . THR A 1 196 ? -16.145 11.476 20.448 1.00 90.75 196 THR A CA 1
ATOM 1545 C C . THR A 1 196 ? -17.355 11.042 19.633 1.00 90.75 196 THR A C 1
ATOM 1547 O O . THR A 1 196 ? -18.019 10.044 19.924 1.00 90.75 196 THR A O 1
ATOM 1550 N N . GLN A 1 197 ? -17.656 11.827 18.608 1.00 92.31 197 GLN A N 1
ATOM 1551 C CA . GLN A 1 197 ? -18.599 11.475 17.562 1.00 92.31 197 GLN A CA 1
ATOM 1552 C C . GLN A 1 197 ? -17.871 11.472 16.222 1.00 92.31 197 GLN A C 1
ATOM 1554 O O . GLN A 1 197 ? -17.155 12.425 15.903 1.00 92.31 197 GLN A O 1
ATOM 1559 N N . ALA A 1 198 ? -18.074 10.406 15.453 1.00 95.25 198 ALA A N 1
ATOM 1560 C CA . ALA A 1 198 ? -17.578 10.305 14.093 1.00 95.25 198 ALA A CA 1
ATOM 1561 C C . ALA A 1 198 ? -18.438 11.111 13.112 1.00 95.25 198 ALA A C 1
ATOM 1563 O O . ALA A 1 198 ? -19.666 11.153 13.216 1.00 95.25 198 ALA A O 1
ATOM 1564 N N . SER A 1 199 ? -17.789 11.694 12.115 1.00 94.94 199 SER A N 1
ATOM 1565 C CA . SER A 1 199 ? -18.401 12.196 10.890 1.00 94.94 199 SER A CA 1
ATOM 1566 C C . SER A 1 199 ? -17.525 11.841 9.698 1.00 94.94 199 SER A C 1
ATOM 1568 O O . SER A 1 199 ? -16.316 11.672 9.849 1.00 94.94 199 SER A O 1
ATOM 1570 N N . VAL A 1 200 ? -18.112 11.755 8.512 1.00 95.81 200 VAL A N 1
ATOM 1571 C CA . VAL A 1 200 ? -17.383 11.525 7.266 1.00 95.81 200 VAL A CA 1
ATOM 1572 C C . VAL A 1 200 ? -17.839 12.511 6.205 1.00 95.81 200 VAL A C 1
ATOM 1574 O O . VAL A 1 200 ? -19.038 12.706 6.006 1.00 95.81 200 VAL A O 1
ATOM 1577 N N . ASP A 1 201 ? -16.869 13.092 5.512 1.00 94.62 201 ASP A N 1
ATOM 1578 C CA . ASP A 1 201 ? -17.060 13.787 4.247 1.00 94.62 201 ASP A CA 1
ATOM 1579 C C . ASP A 1 201 ? -16.554 12.872 3.131 1.00 94.62 201 ASP A C 1
ATOM 1581 O O . ASP A 1 201 ? -15.420 12.400 3.172 1.00 94.62 201 ASP A O 1
ATOM 1585 N N . VAL A 1 202 ? -17.398 12.576 2.145 1.00 95.00 202 VAL A N 1
ATOM 1586 C CA . VAL A 1 202 ? -17.062 11.676 1.035 1.00 95.00 202 VAL A CA 1
ATOM 1587 C C . VAL A 1 202 ? -17.133 12.453 -0.265 1.00 95.00 202 VAL A C 1
ATOM 1589 O O . VAL A 1 202 ? -18.184 13.001 -0.594 1.00 95.00 202 VAL A O 1
ATOM 1592 N N . MET A 1 203 ? -16.032 12.473 -1.012 1.00 93.75 203 MET A N 1
ATOM 1593 C CA . MET A 1 203 ? -16.006 12.930 -2.402 1.00 93.75 203 MET A CA 1
ATOM 1594 C C . MET A 1 203 ? -16.152 11.728 -3.344 1.00 93.75 203 MET A C 1
ATOM 1596 O O . MET A 1 203 ? -15.460 10.731 -3.163 1.00 93.75 203 MET A O 1
ATOM 1600 N N . ASP A 1 204 ? -17.018 11.816 -4.353 1.00 95.19 204 ASP A N 1
ATOM 1601 C CA . ASP A 1 204 ? -17.040 10.884 -5.482 1.00 95.19 204 ASP A CA 1
ATOM 1602 C C . ASP A 1 204 ? -16.050 11.356 -6.555 1.00 95.19 204 ASP A C 1
ATOM 1604 O O . ASP A 1 204 ? -16.339 12.281 -7.315 1.00 95.19 204 ASP A O 1
ATOM 1608 N N . GLU A 1 205 ? -14.876 10.728 -6.612 1.00 93.38 205 GLU A N 1
ATOM 1609 C CA . GLU A 1 205 ? -13.798 11.068 -7.551 1.00 93.38 205 GLU A CA 1
ATOM 1610 C C . GLU A 1 205 ? -14.193 10.831 -9.017 1.00 93.38 205 GLU A C 1
ATOM 1612 O O . GLU A 1 205 ? -13.642 11.447 -9.926 1.00 93.38 205 GLU A O 1
ATOM 1617 N N . TYR A 1 206 ? -15.173 9.961 -9.271 1.00 91.69 206 TYR A N 1
ATOM 1618 C CA . TYR A 1 206 ? -15.631 9.685 -10.631 1.00 91.69 206 TYR A CA 1
ATOM 1619 C C . TYR A 1 206 ? -16.410 10.859 -11.237 1.00 91.69 206 TYR A C 1
ATOM 1621 O O . TYR A 1 206 ? -16.504 10.988 -12.460 1.00 91.69 206 TYR A O 1
ATOM 1629 N N . VAL A 1 207 ? -17.005 11.703 -10.389 1.00 86.62 207 VAL A N 1
ATOM 1630 C CA . VAL A 1 207 ? -17.784 12.863 -10.815 1.00 86.62 207 VAL A CA 1
ATOM 1631 C C . VAL A 1 207 ? -16.857 14.081 -10.873 1.00 86.62 207 VAL A C 1
ATOM 1633 O O . VAL A 1 207 ? -16.218 14.407 -9.871 1.00 86.62 207 VAL A O 1
ATOM 1636 N N . PRO A 1 208 ? -16.788 14.804 -12.009 1.00 79.44 208 PRO A N 1
ATOM 1637 C CA . PRO A 1 208 ? -15.946 15.988 -12.124 1.00 79.44 208 PRO A CA 1
ATOM 1638 C C . PRO A 1 208 ? -16.227 17.003 -11.012 1.00 79.44 208 PRO A C 1
ATOM 1640 O O . PRO A 1 208 ? -17.382 17.337 -10.744 1.00 79.44 208 PRO A O 1
ATOM 1643 N N . THR A 1 209 ? -15.165 17.569 -10.437 1.00 69.81 209 THR A N 1
ATOM 1644 C CA . THR A 1 209 ? -15.223 18.542 -9.326 1.00 69.81 209 THR A CA 1
ATOM 1645 C C . THR A 1 209 ? -15.989 19.829 -9.650 1.00 69.81 209 THR A C 1
ATOM 1647 O O . THR A 1 209 ? -16.307 20.610 -8.759 1.00 69.81 209 THR A O 1
ATOM 1650 N N . THR A 1 210 ? -16.313 20.067 -10.922 1.00 67.94 210 THR A N 1
ATOM 1651 C CA . THR A 1 210 ? -17.143 21.188 -11.378 1.00 67.94 210 THR A CA 1
ATOM 1652 C C . THR A 1 210 ? -18.641 20.983 -11.117 1.00 67.94 210 THR A C 1
ATOM 1654 O O . THR A 1 210 ? -19.417 21.935 -11.235 1.00 67.94 210 THR A O 1
ATOM 1657 N N . GLN A 1 211 ? -19.075 19.771 -10.753 1.00 66.88 211 GLN A N 1
ATOM 1658 C CA . GLN A 1 211 ? -20.465 19.470 -10.413 1.00 66.88 211 GLN A CA 1
ATOM 1659 C C . GLN A 1 211 ? -20.696 19.579 -8.901 1.00 66.88 211 GLN A C 1
ATOM 1661 O O . GLN A 1 211 ? -19.992 18.967 -8.113 1.00 66.88 211 GLN A O 1
ATOM 1666 N N . HIS A 1 212 ? -21.734 20.313 -8.487 1.00 64.00 212 HIS A N 1
ATOM 1667 C CA . HIS A 1 212 ? -21.999 20.631 -7.073 1.00 64.00 212 HIS A CA 1
ATOM 1668 C C . HIS A 1 212 ? -22.444 19.430 -6.206 1.00 64.00 212 HIS A C 1
ATOM 1670 O O . HIS A 1 212 ? -22.582 19.580 -4.996 1.00 64.00 212 HIS A O 1
ATOM 1676 N N . ASN A 1 213 ? -22.669 18.253 -6.802 1.00 74.88 213 ASN A N 1
ATOM 1677 C CA . ASN A 1 213 ? -23.251 17.082 -6.132 1.00 74.88 213 ASN A CA 1
ATOM 1678 C C . ASN A 1 213 ? -22.268 15.902 -5.994 1.00 74.88 213 ASN A C 1
ATOM 1680 O O . ASN A 1 213 ? -22.703 14.771 -5.793 1.00 74.88 213 ASN A O 1
ATOM 1684 N N . ASN A 1 214 ? -20.959 16.133 -6.118 1.00 85.56 214 ASN A N 1
ATOM 1685 C CA . ASN A 1 214 ? -19.942 15.088 -5.954 1.00 85.56 214 ASN A CA 1
ATOM 1686 C C . ASN A 1 214 ? -19.498 14.887 -4.491 1.00 85.56 214 ASN A C 1
ATOM 1688 O O . ASN A 1 214 ? -18.589 14.103 -4.248 1.00 85.56 214 ASN A O 1
ATOM 1692 N N . HIS A 1 215 ? -20.109 15.574 -3.522 1.00 90.00 215 HIS A N 1
ATOM 1693 C CA . HIS A 1 215 ? -19.805 15.421 -2.098 1.00 90.00 215 HIS A CA 1
ATOM 1694 C C . HIS A 1 215 ? -21.044 15.018 -1.297 1.00 90.00 215 HIS A C 1
ATOM 1696 O O . HIS A 1 215 ? -22.148 15.504 -1.550 1.00 90.00 215 HIS A O 1
ATOM 1702 N N . CYS A 1 216 ? -20.852 14.181 -0.281 1.00 91.12 216 CYS A N 1
ATOM 1703 C CA . CYS A 1 216 ? -21.867 13.893 0.727 1.00 91.12 216 CYS A CA 1
ATOM 1704 C C . CYS A 1 216 ? -21.250 13.844 2.131 1.00 91.12 216 CYS A C 1
ATOM 1706 O O . CYS A 1 216 ? -20.051 13.618 2.281 1.00 91.12 216 CYS A O 1
ATOM 1708 N N . HIS A 1 217 ? -22.079 14.078 3.148 1.00 93.50 217 HIS A N 1
ATOM 1709 C CA . HIS A 1 217 ? -21.662 14.140 4.547 1.00 93.50 217 HIS A CA 1
ATOM 1710 C C . HIS A 1 217 ? -22.587 13.294 5.423 1.00 93.50 217 HIS A C 1
ATOM 1712 O O . HIS A 1 217 ? -23.807 13.332 5.246 1.00 93.50 217 HIS A O 1
ATOM 1718 N N . ALA A 1 218 ? -22.021 12.589 6.400 1.00 94.19 218 ALA A N 1
ATOM 1719 C CA . ALA A 1 218 ? -22.769 11.898 7.447 1.00 94.19 218 ALA A CA 1
ATOM 1720 C C . ALA A 1 218 ? -22.092 12.060 8.815 1.00 94.19 218 ALA A C 1
ATOM 1722 O O . ALA A 1 218 ? -20.875 12.191 8.905 1.00 94.19 218 ALA A O 1
ATOM 1723 N N . GLN A 1 219 ? -22.883 12.010 9.889 1.00 92.44 219 GLN A N 1
ATOM 1724 C CA . GLN A 1 219 ? -22.418 12.139 11.272 1.00 92.44 219 GLN A CA 1
ATOM 1725 C C . GLN A 1 219 ? -23.137 11.135 12.179 1.00 92.44 219 GLN A C 1
ATOM 1727 O O . GLN A 1 219 ? -24.322 10.860 11.998 1.00 92.44 219 GLN A O 1
ATOM 1732 N N . GLY A 1 220 ? -22.431 10.624 13.188 1.00 90.06 220 GLY A N 1
ATOM 1733 C CA . GLY A 1 220 ? -22.928 9.610 14.113 1.00 90.06 220 GLY A CA 1
ATOM 1734 C C . GLY A 1 220 ? -22.701 8.198 13.583 1.00 90.06 220 GLY A C 1
ATOM 1735 O O . GLY A 1 220 ? -21.594 7.874 13.167 1.00 90.06 220 GLY A O 1
ATOM 1736 N N . GLU A 1 221 ? -23.746 7.371 13.633 1.00 95.12 221 GLU A N 1
ATOM 1737 C CA . GLU A 1 221 ? -23.710 5.974 13.192 1.00 95.12 221 GLU A CA 1
ATOM 1738 C C . GLU A 1 221 ? -23.902 5.889 11.672 1.00 95.12 221 GLU A C 1
ATOM 1740 O O . GLU A 1 221 ? -25.013 6.062 11.157 1.00 95.12 221 GLU A O 1
ATOM 1745 N N . PHE A 1 222 ? -22.819 5.620 10.946 1.00 97.38 222 PHE A N 1
ATOM 1746 C CA . PHE A 1 222 ? -22.842 5.475 9.491 1.00 97.38 222 PHE A CA 1
ATOM 1747 C C . PHE A 1 222 ? -21.939 4.337 9.022 1.00 97.38 222 PHE A C 1
ATOM 1749 O O . PHE A 1 222 ? -20.996 3.945 9.709 1.00 97.38 222 PHE A O 1
ATOM 1756 N N . LYS A 1 223 ? -22.194 3.851 7.805 1.00 98.00 223 LYS A N 1
ATOM 1757 C CA . LYS A 1 223 ? -21.343 2.891 7.102 1.00 98.00 223 LYS A CA 1
ATOM 1758 C C . LYS A 1 223 ? -21.197 3.282 5.636 1.00 98.00 223 LYS A C 1
ATOM 1760 O O . LYS A 1 223 ? -22.173 3.295 4.893 1.00 98.00 223 LYS A O 1
ATOM 1765 N N . LEU A 1 224 ? -19.970 3.572 5.229 1.00 98.38 224 LEU A N 1
ATOM 1766 C CA . LEU A 1 224 ? -19.548 3.717 3.843 1.00 98.38 224 LEU A CA 1
ATOM 1767 C C . LEU A 1 224 ? -18.937 2.398 3.374 1.00 98.38 224 LEU A C 1
ATOM 1769 O O . LEU A 1 224 ? -18.028 1.891 4.027 1.00 98.38 224 LEU A O 1
ATOM 1773 N N . THR A 1 225 ? -19.376 1.855 2.245 1.00 98.00 225 THR A N 1
ATOM 1774 C CA . THR A 1 225 ? -18.783 0.654 1.639 1.00 98.00 225 THR A CA 1
ATOM 1775 C C . THR A 1 225 ? -18.511 0.902 0.163 1.00 98.00 225 THR A C 1
ATOM 1777 O O . THR A 1 225 ? -19.443 1.202 -0.581 1.00 98.00 225 THR A O 1
ATOM 1780 N N . GLN A 1 226 ? -17.254 0.748 -0.262 1.00 98.12 226 GLN A N 1
ATOM 1781 C CA . GLN A 1 226 ? -16.882 0.637 -1.670 1.00 98.12 226 GLN A CA 1
ATOM 1782 C C . GLN A 1 226 ? -16.952 -0.839 -2.067 1.00 98.12 226 GLN A C 1
ATOM 1784 O O . GLN A 1 226 ? -16.244 -1.668 -1.499 1.00 98.12 226 GLN A O 1
ATOM 1789 N N . PHE A 1 227 ? -17.801 -1.175 -3.034 1.00 97.56 227 PHE A N 1
ATOM 1790 C CA . PHE A 1 227 ? -18.015 -2.559 -3.459 1.00 97.56 227 PHE A CA 1
ATOM 1791 C C . PHE A 1 227 ? -17.114 -2.966 -4.628 1.00 97.56 227 PHE A C 1
ATOM 1793 O O . PHE A 1 227 ? -16.615 -4.085 -4.643 1.00 97.56 227 PHE A O 1
ATOM 1800 N N . GLY A 1 228 ? -16.908 -2.061 -5.585 1.00 97.38 228 GLY A N 1
ATOM 1801 C CA . GLY A 1 228 ? -16.139 -2.279 -6.815 1.00 97.38 228 GLY A CA 1
ATOM 1802 C C . GLY A 1 228 ? -15.602 -0.962 -7.365 1.00 97.38 228 GLY A C 1
ATOM 1803 O O . GLY A 1 228 ? -15.995 0.091 -6.878 1.00 97.38 228 GLY A O 1
ATOM 1804 N N . SER A 1 229 ? -14.776 -0.977 -8.409 1.00 97.12 229 SER A N 1
ATOM 1805 C CA . SER A 1 229 ? -14.026 0.203 -8.899 1.00 97.12 229 SER A CA 1
ATOM 1806 C C . SER A 1 229 ? -14.858 1.415 -9.346 1.00 97.12 229 SER A C 1
ATOM 1808 O O . SER A 1 229 ? -14.320 2.498 -9.583 1.00 97.12 229 SER A O 1
ATOM 1810 N N . GLY A 1 230 ? -16.156 1.222 -9.598 1.00 97.00 230 GLY A N 1
ATOM 1811 C CA . GLY A 1 230 ? -17.004 2.212 -10.265 1.00 97.00 230 GLY A CA 1
ATOM 1812 C C . GLY A 1 230 ? -16.758 2.325 -11.778 1.00 97.00 230 GLY A C 1
ATOM 1813 O O . GLY A 1 230 ? -17.538 2.980 -12.472 1.00 97.00 230 GLY A O 1
ATOM 1814 N N . GLY A 1 231 ? -15.740 1.653 -12.322 1.00 95.81 231 GLY A N 1
ATOM 1815 C CA . GLY A 1 231 ? -15.390 1.633 -13.742 1.00 95.81 231 GLY A CA 1
ATOM 1816 C C . GLY A 1 231 ? -16.404 0.885 -14.613 1.00 95.81 231 GLY A C 1
ATOM 1817 O O . GLY A 1 231 ? -17.325 0.229 -14.123 1.00 95.81 231 GLY A O 1
ATOM 1818 N N . ARG A 1 232 ? -16.261 1.000 -15.939 1.00 94.94 232 ARG A N 1
ATOM 1819 C CA . ARG A 1 232 ? -17.155 0.312 -16.895 1.00 94.94 232 ARG A CA 1
ATOM 1820 C C . ARG A 1 232 ? -16.978 -1.208 -16.854 1.00 94.94 232 ARG A C 1
ATOM 1822 O O . ARG A 1 232 ? -17.967 -1.916 -17.001 1.00 94.94 232 ARG A O 1
ATOM 1829 N N . HIS A 1 233 ? -15.763 -1.676 -16.575 1.00 94.88 233 HIS A N 1
ATOM 1830 C CA . HIS A 1 233 ? -15.386 -3.090 -16.550 1.00 94.88 233 HIS A CA 1
ATOM 1831 C C . HIS A 1 233 ? -15.324 -3.671 -15.131 1.00 94.88 233 HIS A C 1
ATOM 1833 O O . HIS A 1 233 ? -14.610 -4.632 -14.892 1.00 94.88 233 HIS A O 1
ATOM 1839 N N . TRP A 1 234 ? -16.101 -3.132 -14.184 1.00 95.31 234 TRP A N 1
ATOM 1840 C CA . TRP A 1 234 ? -16.126 -3.586 -12.781 1.00 95.31 234 TRP A CA 1
ATOM 1841 C C . TRP A 1 234 ? -16.449 -5.085 -12.583 1.00 95.31 234 TRP A C 1
ATOM 1843 O O . TRP A 1 234 ? -16.265 -5.618 -11.494 1.00 95.31 234 TRP A O 1
ATOM 1853 N N . GLN A 1 235 ? -16.957 -5.762 -13.620 1.00 94.00 235 GLN A N 1
ATOM 1854 C CA . GLN A 1 235 ? -17.224 -7.209 -13.646 1.00 94.00 235 GLN A CA 1
ATOM 1855 C C . GLN A 1 235 ? -16.113 -8.013 -14.336 1.00 94.00 235 GLN A C 1
ATOM 1857 O O . GLN A 1 235 ? -16.349 -9.156 -14.725 1.00 94.00 235 GLN A O 1
ATOM 1862 N N . SER A 1 236 ? -14.938 -7.413 -14.526 1.00 95.62 236 SER A N 1
ATOM 1863 C CA . SER A 1 236 ? -13.781 -8.039 -15.162 1.00 95.62 236 SER A CA 1
ATOM 1864 C C . SER A 1 236 ? -13.490 -9.429 -14.567 1.00 95.62 236 SER A C 1
ATOM 1866 O O . SER A 1 236 ? -13.590 -9.597 -13.342 1.00 95.62 236 SER A O 1
ATOM 1868 N N . PRO A 1 237 ? -13.105 -10.423 -15.395 1.00 95.38 237 PRO A N 1
ATOM 1869 C CA . PRO A 1 237 ? -12.699 -11.749 -14.926 1.00 95.38 237 PRO A CA 1
ATOM 1870 C C . PRO A 1 237 ? -11.547 -11.742 -13.919 1.00 95.38 237 PRO A C 1
ATOM 1872 O O . PRO A 1 237 ? -11.382 -12.717 -13.194 1.00 95.38 237 PRO A O 1
ATOM 1875 N N . ILE A 1 238 ? -10.792 -10.640 -13.818 1.00 95.75 238 ILE A N 1
ATOM 1876 C CA . ILE A 1 238 ? -9.729 -10.470 -12.817 1.00 95.75 238 ILE A CA 1
ATOM 1877 C C . ILE A 1 238 ? -10.245 -10.681 -11.382 1.00 95.75 238 ILE A C 1
ATOM 1879 O O . ILE A 1 238 ? -9.512 -11.158 -10.523 1.00 95.75 238 ILE A O 1
ATOM 1883 N N . HIS A 1 239 ? -11.532 -10.402 -11.143 1.00 96.06 239 HIS A N 1
ATOM 1884 C CA . HIS A 1 239 ? -12.178 -10.486 -9.830 1.00 96.06 239 HIS A CA 1
ATOM 1885 C C . HIS A 1 239 ? -12.747 -11.867 -9.495 1.00 96.06 239 HIS A C 1
ATOM 1887 O O . HIS A 1 239 ? -13.524 -11.991 -8.540 1.00 96.06 239 HIS A O 1
ATOM 1893 N N . TRP A 1 240 ? -12.458 -12.892 -10.296 1.00 95.25 240 TRP A N 1
ATOM 1894 C CA . TRP A 1 240 ? -12.956 -14.246 -10.073 1.00 95.25 240 TRP A CA 1
ATOM 1895 C C . TRP A 1 240 ? -12.394 -14.891 -8.801 1.00 95.25 240 TRP A C 1
ATOM 1897 O O . TRP A 1 240 ? -11.219 -14.767 -8.470 1.00 95.25 240 TRP A O 1
ATOM 1907 N N . ASP A 1 241 ? -13.262 -15.610 -8.091 1.00 94.31 241 ASP A N 1
ATOM 1908 C CA . ASP A 1 241 ? -12.886 -16.537 -7.027 1.00 94.31 241 ASP A CA 1
ATOM 1909 C C . ASP A 1 241 ? -12.474 -17.912 -7.593 1.00 94.31 241 ASP A C 1
ATOM 1911 O O . ASP A 1 241 ? -12.525 -18.155 -8.801 1.00 94.31 241 ASP A O 1
ATOM 1915 N N . GLN A 1 242 ? -12.143 -18.855 -6.705 1.00 93.88 242 GLN A N 1
ATOM 1916 C CA . GLN A 1 242 ? -11.819 -20.249 -7.053 1.00 93.88 242 GLN A CA 1
ATOM 1917 C C . GLN A 1 242 ? -12.882 -20.960 -7.922 1.00 93.88 242 GLN A C 1
ATOM 1919 O O . GLN A 1 242 ? -12.592 -21.943 -8.596 1.00 93.88 242 GLN A O 1
ATOM 1924 N N . ASN A 1 243 ? -14.132 -20.481 -7.917 1.00 95.19 243 ASN A N 1
ATOM 1925 C CA . ASN A 1 243 ? -15.251 -21.041 -8.676 1.00 95.19 243 ASN A CA 1
ATOM 1926 C C . ASN A 1 243 ? -15.599 -20.206 -9.919 1.00 95.19 243 ASN A C 1
ATOM 1928 O O . ASN A 1 243 ? -16.669 -20.411 -10.501 1.00 95.19 243 ASN A O 1
ATOM 1932 N N . ARG A 1 244 ? -14.740 -19.253 -10.308 1.00 94.44 244 ARG A N 1
ATOM 1933 C CA . ARG A 1 244 ? -14.964 -18.299 -11.408 1.00 94.44 244 ARG A CA 1
ATOM 1934 C C . ARG A 1 244 ? -16.214 -17.444 -11.224 1.00 94.44 244 ARG A C 1
ATOM 1936 O O . ARG A 1 244 ? -16.921 -17.118 -12.177 1.00 94.44 244 ARG A O 1
ATOM 1943 N N . ARG A 1 245 ? -16.521 -17.097 -9.976 1.00 94.56 245 ARG A N 1
ATOM 1944 C CA . ARG A 1 245 ? -17.587 -16.155 -9.631 1.00 94.56 245 ARG A CA 1
ATOM 1945 C C . ARG A 1 245 ? -16.949 -14.832 -9.261 1.00 94.56 245 ARG A C 1
ATOM 1947 O O . ARG A 1 245 ? -15.964 -14.807 -8.534 1.00 94.56 245 ARG A O 1
ATOM 1954 N N . SER A 1 246 ? -17.508 -13.731 -9.751 1.00 93.06 246 SER A N 1
ATOM 1955 C CA . SER A 1 246 ? -17.000 -12.410 -9.383 1.00 93.06 246 SER A CA 1
ATOM 1956 C C . SER A 1 246 ? -17.158 -12.179 -7.878 1.00 93.06 246 SER A C 1
ATOM 1958 O O . SER A 1 246 ? -18.250 -12.336 -7.327 1.00 93.06 246 SER A O 1
ATOM 1960 N N . SER A 1 247 ? -16.063 -11.791 -7.229 1.00 92.19 247 SER A N 1
ATOM 1961 C CA . SER A 1 247 ? -16.038 -11.331 -5.838 1.00 92.19 247 SER A CA 1
ATOM 1962 C C . SER A 1 247 ? -16.631 -9.924 -5.676 1.00 92.19 247 SER A C 1
ATOM 1964 O O . SER A 1 247 ? -17.028 -9.531 -4.577 1.00 92.19 247 SER A O 1
ATOM 1966 N N . VAL A 1 248 ? -16.768 -9.180 -6.778 1.00 95.19 248 VAL A N 1
ATOM 1967 C CA . VAL A 1 248 ? -17.360 -7.842 -6.808 1.00 95.19 248 VAL A CA 1
ATOM 1968 C C . VAL A 1 248 ? -18.862 -7.957 -7.019 1.00 95.19 248 VAL A C 1
ATOM 1970 O O . VAL A 1 248 ? -19.357 -8.245 -8.107 1.00 95.19 248 VAL A O 1
ATOM 1973 N N . THR A 1 249 ? -19.621 -7.702 -5.958 1.00 91.19 249 THR A N 1
ATOM 1974 C CA . THR A 1 249 ? -21.083 -7.870 -5.976 1.00 91.19 249 THR A CA 1
ATOM 1975 C C . THR A 1 249 ? -21.825 -6.659 -6.531 1.00 91.19 249 THR A C 1
ATOM 1977 O O . THR A 1 249 ? -22.997 -6.764 -6.899 1.00 91.19 249 THR A O 1
ATOM 1980 N N . LYS A 1 250 ? -21.169 -5.496 -6.580 1.00 95.50 250 LYS A N 1
ATOM 1981 C CA . LYS A 1 250 ? -21.800 -4.228 -6.937 1.00 95.50 250 LYS A CA 1
ATOM 1982 C C . LYS A 1 250 ? -20.792 -3.206 -7.455 1.00 95.50 250 LYS A C 1
ATOM 1984 O O . LYS A 1 250 ? -19.663 -3.131 -6.986 1.00 95.50 250 LYS A O 1
ATOM 1989 N N . ARG A 1 251 ? -21.244 -2.370 -8.391 1.00 97.06 251 ARG A N 1
ATOM 1990 C CA . ARG A 1 251 ? -20.490 -1.224 -8.906 1.00 97.06 251 ARG A CA 1
ATOM 1991 C C . ARG A 1 251 ? -20.592 -0.029 -7.958 1.00 97.06 251 ARG A C 1
ATOM 1993 O O . ARG A 1 251 ? -21.701 0.387 -7.625 1.00 97.06 251 ARG A O 1
ATOM 2000 N N . GLY A 1 252 ? -19.452 0.565 -7.619 1.00 97.44 252 GLY A N 1
ATOM 2001 C CA . GLY A 1 252 ? -19.384 1.823 -6.880 1.00 97.44 252 GLY A CA 1
ATOM 2002 C C . GLY A 1 252 ? -19.498 1.662 -5.365 1.00 97.44 252 GLY A C 1
ATOM 2003 O O . GLY A 1 252 ? -19.134 0.620 -4.817 1.00 97.44 252 GLY A O 1
ATOM 2004 N N . PHE A 1 253 ? -19.997 2.697 -4.690 1.00 97.81 253 PHE A N 1
ATOM 2005 C CA . PHE A 1 253 ? -20.120 2.745 -3.235 1.00 97.81 253 PHE A CA 1
ATOM 2006 C C . PHE A 1 253 ? -21.520 3.119 -2.756 1.00 97.81 253 PHE A C 1
ATOM 2008 O O . PHE A 1 253 ? -22.317 3.724 -3.477 1.00 97.81 253 PHE A O 1
ATOM 2015 N N . GLU A 1 254 ? -21.793 2.796 -1.494 1.00 97.38 254 GLU A N 1
ATOM 2016 C CA . GLU A 1 254 ? -22.959 3.281 -0.757 1.00 97.38 254 GLU A CA 1
ATOM 2017 C C . GLU A 1 254 ? -22.541 3.848 0.595 1.00 97.38 254 GLU A C 1
ATOM 2019 O O . GLU A 1 254 ? -21.694 3.274 1.278 1.00 97.38 254 GLU A O 1
ATOM 2024 N N . LEU A 1 255 ? -23.178 4.949 0.987 1.00 97.69 255 LEU A N 1
ATOM 2025 C CA . LEU A 1 255 ? -23.146 5.488 2.340 1.00 97.69 255 LEU A CA 1
ATOM 2026 C C . LEU A 1 255 ? -24.522 5.280 2.973 1.00 97.69 255 LEU A C 1
ATOM 2028 O O . LEU A 1 255 ? -25.530 5.761 2.451 1.00 97.69 255 LEU A O 1
ATOM 2032 N N . CYS A 1 256 ? -24.559 4.578 4.098 1.00 96.81 256 CYS A N 1
ATOM 2033 C CA . CYS A 1 256 ? -25.755 4.328 4.893 1.00 96.81 256 CYS A CA 1
ATOM 2034 C C . CYS A 1 256 ? -25.653 5.050 6.241 1.00 96.81 256 CYS A C 1
ATOM 2036 O O . CYS A 1 256 ? -24.578 5.080 6.839 1.00 96.81 256 CYS A O 1
ATOM 2038 N N . VAL A 1 257 ? -26.768 5.594 6.728 1.00 93.62 257 VAL A N 1
ATOM 2039 C CA . VAL A 1 257 ? -26.899 6.174 8.075 1.00 93.62 257 VAL A CA 1
ATOM 2040 C C . VAL A 1 257 ? -27.989 5.395 8.799 1.00 93.62 257 VAL A C 1
ATOM 2042 O O . VAL A 1 257 ? -29.134 5.344 8.349 1.00 93.62 257 VAL A O 1
ATOM 2045 N N . GLY A 1 258 ? -27.628 4.719 9.890 1.00 85.25 258 GLY A N 1
ATOM 2046 C CA . GLY A 1 258 ? -28.472 3.658 10.443 1.00 85.25 258 GLY A CA 1
ATOM 2047 C C . GLY A 1 258 ? -28.745 2.560 9.402 1.00 85.25 258 GLY A C 1
ATOM 2048 O O . GLY A 1 258 ? -27.814 2.026 8.801 1.00 85.25 258 GLY A O 1
ATOM 2049 N N . ASN A 1 259 ? -30.021 2.236 9.175 1.00 81.38 259 ASN A N 1
ATOM 2050 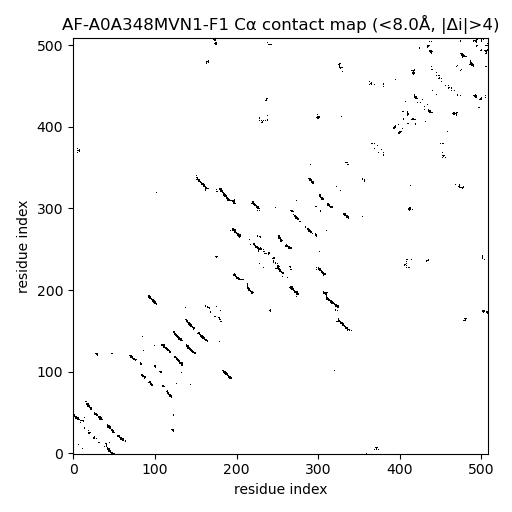C CA . ASN A 1 259 ? -30.437 1.241 8.174 1.00 81.38 259 ASN A CA 1
ATOM 2051 C C . ASN A 1 259 ? -30.779 1.854 6.809 1.00 81.38 259 ASN A C 1
ATOM 2053 O O . ASN A 1 259 ? -31.035 1.116 5.856 1.00 81.38 259 ASN A O 1
ATOM 2057 N N . ASP A 1 260 ? -30.794 3.182 6.708 1.00 86.19 260 ASP A N 1
ATOM 2058 C CA . ASP A 1 260 ? -31.224 3.872 5.504 1.00 86.19 260 ASP A CA 1
ATOM 2059 C C . ASP A 1 260 ? -30.029 4.177 4.611 1.00 86.19 260 ASP A C 1
ATOM 2061 O O . ASP A 1 260 ? -29.013 4.745 5.026 1.00 86.19 260 ASP A O 1
ATOM 2065 N N . ARG A 1 261 ? -30.168 3.818 3.336 1.00 88.31 261 ARG A N 1
ATOM 2066 C CA . ARG A 1 261 ? -29.204 4.211 2.318 1.00 88.31 261 ARG A CA 1
ATOM 2067 C C . ARG A 1 261 ? -29.326 5.709 2.061 1.00 88.31 261 ARG A C 1
ATOM 2069 O O . ARG A 1 261 ? -30.339 6.167 1.539 1.00 88.31 261 ARG A O 1
ATOM 2076 N N . PHE A 1 262 ? -28.264 6.436 2.380 1.00 86.62 262 PHE A N 1
ATOM 2077 C CA . PHE A 1 262 ? -28.215 7.890 2.338 1.00 86.62 262 PHE A CA 1
ATOM 2078 C C . PHE A 1 262 ? -27.645 8.423 1.017 1.00 86.62 262 PHE A C 1
ATOM 2080 O O . PHE A 1 262 ? -28.198 9.360 0.447 1.00 86.62 262 PHE A O 1
ATOM 2087 N N . PHE A 1 263 ? -26.575 7.813 0.496 1.00 92.62 263 PHE A N 1
ATOM 2088 C CA . PHE A 1 263 ? -25.930 8.247 -0.748 1.00 92.62 263 PHE A CA 1
ATOM 2089 C C . PHE A 1 263 ? -25.334 7.068 -1.532 1.00 92.62 263 PHE A C 1
ATOM 2091 O O . PHE A 1 263 ? -25.013 6.026 -0.957 1.00 92.62 263 PHE A O 1
ATOM 2098 N N . GLN A 1 264 ? -25.185 7.234 -2.847 1.00 95.12 264 GLN A N 1
ATOM 2099 C CA . GLN A 1 264 ? -24.505 6.290 -3.736 1.00 95.12 264 GLN A CA 1
ATOM 2100 C C . GLN A 1 264 ? -23.624 7.046 -4.726 1.00 95.12 264 GLN A C 1
ATOM 2102 O O . GLN A 1 264 ? -24.015 8.108 -5.207 1.00 95.12 264 GLN A O 1
ATOM 2107 N N . GLY A 1 265 ? -22.487 6.459 -5.078 1.00 95.81 265 GLY A N 1
ATOM 2108 C CA . GLY A 1 265 ? -21.577 7.011 -6.077 1.00 95.81 265 GLY A CA 1
ATOM 2109 C C . GLY A 1 265 ? -20.669 5.937 -6.661 1.00 95.81 265 GLY A C 1
ATOM 2110 O O . GLY A 1 265 ? -20.905 4.743 -6.466 1.00 95.81 265 GLY A O 1
ATOM 2111 N N . MET A 1 266 ? -19.645 6.345 -7.404 1.00 97.00 266 MET A N 1
ATOM 2112 C CA . MET A 1 266 ? -18.757 5.420 -8.113 1.00 97.00 266 MET A CA 1
ATOM 2113 C C . MET A 1 266 ? -17.405 5.233 -7.421 1.00 97.00 266 MET A C 1
ATOM 2115 O O . MET A 1 266 ? -16.961 4.094 -7.320 1.00 97.00 266 MET A O 1
ATOM 2119 N N . ARG A 1 267 ? -16.745 6.288 -6.927 1.00 97.50 267 ARG A N 1
ATOM 2120 C CA . ARG A 1 267 ? -15.396 6.203 -6.331 1.00 97.50 267 ARG A CA 1
ATOM 2121 C C . ARG A 1 267 ? -15.275 7.064 -5.082 1.00 97.50 267 ARG A C 1
ATOM 2123 O O . ARG A 1 267 ? -15.038 8.262 -5.179 1.00 97.50 267 ARG A O 1
ATOM 2130 N N . ALA A 1 268 ? -15.448 6.462 -3.910 1.00 97.44 268 ALA A N 1
ATOM 2131 C CA . ALA A 1 268 ? -15.407 7.194 -2.652 1.00 97.44 268 ALA A CA 1
ATOM 2132 C C . ALA A 1 268 ? -13.977 7.593 -2.256 1.00 97.44 268 ALA A C 1
ATOM 2134 O O . ALA A 1 268 ? -13.083 6.755 -2.182 1.00 97.44 268 ALA A O 1
ATOM 2135 N N . GLN A 1 269 ? -13.806 8.861 -1.895 1.00 95.31 269 GLN A N 1
ATOM 2136 C CA . GLN A 1 269 ? -12.642 9.405 -1.197 1.00 95.31 269 GLN A CA 1
ATOM 2137 C C . GLN A 1 269 ? -13.103 9.936 0.170 1.00 95.31 269 GLN A C 1
ATOM 2139 O O . GLN A 1 269 ? -13.558 11.083 0.257 1.00 95.31 269 GLN A O 1
ATOM 2144 N N . PRO A 1 270 ? -13.113 9.087 1.217 1.00 95.81 270 PRO A N 1
ATOM 2145 C CA . PRO A 1 270 ? -13.603 9.467 2.535 1.00 95.81 270 PRO A CA 1
ATOM 2146 C C . PRO A 1 270 ? -12.548 10.180 3.382 1.00 95.81 270 PRO A C 1
ATOM 2148 O O . PRO A 1 270 ? -11.464 9.650 3.617 1.00 95.81 270 PRO A O 1
ATOM 2151 N N . GLN A 1 271 ? -12.931 11.319 3.952 1.00 95.06 271 GLN A N 1
ATOM 2152 C CA . GLN A 1 271 ? -12.233 11.978 5.050 1.00 95.06 271 GLN A CA 1
ATOM 2153 C C . GLN A 1 271 ? -13.057 11.807 6.333 1.00 95.06 271 GLN A C 1
ATOM 2155 O O . GLN A 1 271 ? -14.140 12.377 6.482 1.00 95.06 271 GLN A O 1
ATOM 2160 N N . LEU A 1 272 ? -12.555 11.003 7.270 1.00 96.12 272 LEU A N 1
ATOM 2161 C CA . LEU A 1 272 ? -13.172 10.816 8.581 1.00 96.12 272 LEU A CA 1
ATOM 2162 C C . LEU A 1 272 ? -12.737 11.939 9.525 1.00 96.12 272 LEU A C 1
ATOM 2164 O O . LEU A 1 272 ? -11.563 12.300 9.561 1.00 96.12 272 LEU A O 1
ATOM 2168 N N . THR A 1 273 ? -13.650 12.418 10.367 1.00 94.69 273 THR A N 1
ATOM 2169 C CA . THR A 1 273 ? -13.321 13.249 11.527 1.00 94.69 273 THR A CA 1
ATOM 2170 C C . THR A 1 273 ? -13.933 12.679 12.809 1.00 94.69 273 THR A C 1
ATOM 2172 O O . THR A 1 273 ? -15.126 12.394 12.863 1.00 94.69 273 THR A O 1
ATOM 2175 N N . LEU A 1 274 ? -13.126 12.547 13.866 1.00 93.19 274 LEU A N 1
ATOM 2176 C CA . LEU A 1 274 ? -13.578 12.284 15.235 1.00 93.19 274 LEU A CA 1
ATOM 2177 C C . LEU A 1 274 ? -13.541 13.590 16.033 1.00 93.19 274 LEU A C 1
ATOM 2179 O O . LEU A 1 274 ? -12.468 14.158 16.245 1.00 93.19 274 LEU A O 1
ATOM 2183 N N . CYS A 1 275 ? -14.701 14.067 16.480 1.00 89.94 275 CYS A N 1
ATOM 2184 C CA . CYS A 1 275 ? -14.833 15.306 17.249 1.00 89.94 275 CYS A CA 1
ATOM 2185 C C . CYS A 1 275 ? -15.292 15.021 18.680 1.00 89.94 275 CYS A C 1
ATOM 2187 O O . CYS A 1 275 ? -16.261 14.293 18.885 1.00 89.94 275 CYS A O 1
ATOM 2189 N N . SER A 1 276 ? -14.649 15.638 19.675 1.00 85.81 276 SER A N 1
ATOM 2190 C CA . SER A 1 276 ? -15.106 15.591 21.065 1.00 85.81 276 SER A CA 1
ATOM 2191 C C . SER A 1 276 ? -16.517 16.153 21.211 1.00 85.81 276 SER A C 1
ATOM 2193 O O . SER A 1 276 ? -16.834 17.235 20.716 1.00 85.81 276 SER A O 1
ATOM 2195 N N . ILE A 1 277 ? -17.340 15.443 21.973 1.00 80.06 277 ILE A N 1
ATOM 2196 C CA . ILE A 1 277 ? -18.673 15.884 22.362 1.00 80.06 277 ILE A CA 1
ATOM 2197 C C . ILE A 1 277 ? -18.524 16.775 23.609 1.00 80.06 277 ILE A C 1
ATOM 2199 O O . ILE A 1 277 ? -17.956 16.324 24.612 1.00 80.06 277 ILE A O 1
ATOM 2203 N N . PRO A 1 278 ? -19.007 18.034 23.597 1.00 67.00 278 PRO A N 1
ATOM 2204 C CA . PRO A 1 278 ? -18.965 18.898 24.773 1.00 67.00 278 PRO A CA 1
ATOM 2205 C C . PRO A 1 278 ? -19.705 18.257 25.952 1.00 67.00 278 PRO A C 1
ATOM 2207 O O . PRO A 1 278 ? -20.873 17.889 25.832 1.00 67.00 278 PRO A O 1
ATOM 2210 N N . GLN A 1 279 ? -19.045 18.150 27.106 1.00 64.19 279 GLN A N 1
ATOM 2211 C CA . GLN A 1 279 ? -19.674 17.686 28.343 1.00 64.19 279 GLN A CA 1
ATOM 2212 C C . GLN A 1 279 ? -19.820 18.850 29.320 1.00 64.19 279 GLN A C 1
ATOM 2214 O O . GLN A 1 279 ? -18.847 19.534 29.629 1.00 64.19 279 GLN A O 1
ATOM 2219 N N . ALA A 1 280 ? -21.035 19.051 29.837 1.00 53.72 280 ALA A N 1
ATOM 2220 C CA . ALA A 1 280 ? -21.401 20.202 30.666 1.00 53.72 280 ALA A CA 1
ATOM 2221 C C . ALA A 1 280 ? -20.620 20.330 31.994 1.00 53.72 280 ALA A C 1
ATOM 2223 O O . ALA A 1 280 ? -20.646 21.398 32.595 1.00 53.72 280 ALA A O 1
ATOM 2224 N N . ASN A 1 281 ? -19.903 19.286 32.438 1.00 52.28 281 ASN A N 1
ATOM 2225 C CA . ASN A 1 281 ? -19.283 19.218 33.770 1.00 52.28 281 ASN A CA 1
ATOM 2226 C C . ASN A 1 281 ? -17.774 18.894 33.775 1.00 52.28 281 ASN A C 1
ATOM 2228 O O . ASN A 1 281 ? -17.218 18.622 34.837 1.00 52.28 281 ASN A O 1
ATOM 2232 N N . ILE A 1 282 ? -17.086 18.920 32.625 1.00 53.03 282 ILE A N 1
ATOM 2233 C CA . ILE A 1 282 ? -15.634 18.670 32.561 1.00 53.03 282 ILE A CA 1
ATOM 2234 C C . ILE A 1 282 ? -14.918 19.943 32.101 1.00 53.03 282 ILE A C 1
ATOM 2236 O O . ILE A 1 282 ? -14.782 20.208 30.910 1.00 53.03 282 ILE A O 1
ATOM 2240 N N . HIS A 1 283 ? -14.408 20.720 33.060 1.00 47.09 283 HIS A N 1
ATOM 2241 C CA . HIS A 1 283 ? -13.680 21.974 32.809 1.00 47.09 283 HIS A CA 1
ATOM 2242 C C . HIS A 1 283 ? -12.326 21.807 32.086 1.00 47.09 283 HIS A C 1
ATOM 2244 O O . HIS A 1 283 ? -11.715 22.805 31.719 1.00 47.09 283 HIS A O 1
ATOM 2250 N N . ASN A 1 284 ? -11.870 20.571 31.845 1.00 46.56 284 ASN A N 1
ATOM 2251 C CA . ASN A 1 284 ? -10.570 20.255 31.240 1.00 46.56 284 ASN A CA 1
ATOM 2252 C C . ASN A 1 284 ? -10.659 19.374 29.982 1.00 46.56 284 ASN A C 1
ATOM 2254 O O . ASN A 1 284 ? -9.669 18.733 29.623 1.00 46.56 284 ASN A O 1
ATOM 2258 N N . ASN A 1 285 ? -11.811 19.309 29.305 1.00 49.12 285 ASN A N 1
ATOM 2259 C CA . ASN A 1 285 ? -11.904 18.491 28.099 1.00 49.12 285 ASN A CA 1
ATOM 2260 C C . ASN A 1 285 ? -11.053 19.135 26.991 1.00 49.12 285 ASN A C 1
ATOM 2262 O O . ASN A 1 285 ? -11.405 20.181 26.444 1.00 49.12 285 ASN A O 1
ATOM 2266 N N . LYS A 1 286 ? -9.889 18.546 26.691 1.00 56.75 286 LYS A N 1
ATOM 2267 C CA . LYS A 1 286 ? -9.128 18.904 25.494 1.00 56.75 286 LYS A CA 1
ATOM 2268 C C . LYS A 1 286 ? -10.033 18.551 24.318 1.00 56.75 286 LYS A C 1
ATOM 2270 O O . LYS A 1 286 ? -10.283 17.373 24.104 1.00 56.75 286 LYS A O 1
ATOM 2275 N N . ASN A 1 287 ? -10.550 19.546 23.598 1.00 63.97 287 ASN A N 1
ATOM 2276 C CA . ASN A 1 287 ? -11.326 19.304 22.384 1.00 63.97 287 ASN A CA 1
ATOM 2277 C C . ASN A 1 287 ? -10.436 18.558 21.381 1.00 63.97 287 ASN A C 1
ATOM 2279 O O . ASN A 1 287 ? -9.577 19.166 20.743 1.00 63.97 287 ASN A O 1
ATOM 2283 N N . ILE A 1 288 ? -10.619 17.244 21.273 1.00 70.12 288 ILE A N 1
ATOM 2284 C CA . ILE A 1 288 ? -10.009 16.420 20.240 1.00 70.12 288 ILE A CA 1
ATOM 2285 C C . ILE A 1 288 ? -10.836 16.640 18.976 1.00 70.12 288 ILE A C 1
ATOM 2287 O O . ILE A 1 288 ? -12.056 16.498 18.968 1.00 70.12 288 ILE A O 1
ATOM 2291 N N . SER A 1 289 ? -10.162 17.025 17.905 1.00 86.81 289 SER A N 1
ATOM 2292 C CA . SER A 1 289 ? -10.677 16.916 16.548 1.00 86.81 289 SER A CA 1
ATOM 2293 C C . SER A 1 289 ? -9.577 16.212 15.773 1.00 86.81 289 SER A C 1
ATOM 2295 O O . SER A 1 289 ? -8.465 16.728 15.696 1.00 86.81 289 SER A O 1
ATOM 2297 N N . PHE A 1 290 ? -9.842 14.990 15.332 1.00 91.31 290 PHE A N 1
ATOM 2298 C CA . PHE A 1 290 ? -8.875 14.127 14.667 1.00 91.31 290 PHE A CA 1
ATOM 2299 C C . PHE A 1 290 ? -9.405 13.782 13.287 1.00 91.31 290 PHE A C 1
ATOM 2301 O O . PHE A 1 290 ? -10.457 13.157 13.182 1.00 91.31 290 PHE A O 1
ATOM 2308 N N . THR A 1 291 ? -8.694 14.210 12.250 1.00 93.75 291 THR A N 1
ATOM 2309 C CA . THR A 1 291 ? -9.010 13.863 10.865 1.00 93.75 291 THR A CA 1
ATOM 2310 C C . THR A 1 291 ? -8.159 12.675 10.442 1.00 93.75 291 THR A C 1
ATOM 2312 O O . THR A 1 291 ? -6.980 12.630 10.792 1.00 93.75 291 THR A O 1
ATOM 2315 N N . LEU A 1 292 ? -8.745 11.732 9.708 1.00 95.19 292 LEU A N 1
ATOM 2316 C CA . LEU A 1 292 ? -8.107 10.498 9.260 1.00 95.19 292 LEU A CA 1
ATOM 2317 C C . LEU A 1 292 ? -8.559 10.147 7.838 1.00 95.19 292 LEU A C 1
ATOM 2319 O O . LEU A 1 292 ? -9.752 10.160 7.535 1.00 95.19 292 LEU A O 1
ATOM 2323 N N . GLU A 1 293 ? -7.602 9.773 7.001 1.00 95.44 293 GLU A N 1
ATOM 2324 C CA . GLU A 1 293 ? -7.807 9.278 5.641 1.00 95.44 293 GLU A CA 1
ATOM 2325 C C . GLU A 1 293 ? -7.041 7.968 5.444 1.00 95.44 293 GLU A C 1
ATOM 2327 O O . GLU A 1 293 ? -5.977 7.761 6.034 1.00 95.44 293 GLU A O 1
ATOM 2332 N N . MET A 1 294 ? -7.583 7.095 4.598 1.00 96.25 294 MET A N 1
ATOM 2333 C CA . MET A 1 294 ? -6.919 5.885 4.119 1.00 96.25 294 MET A CA 1
ATOM 2334 C C . MET A 1 294 ? -6.446 6.118 2.684 1.00 96.25 294 MET A C 1
ATOM 2336 O O . MET A 1 294 ? -7.242 6.523 1.837 1.00 96.25 294 MET A O 1
ATOM 2340 N N . GLU A 1 295 ? -5.173 5.847 2.402 1.00 95.19 295 GLU A N 1
ATOM 2341 C CA . GLU A 1 295 ? -4.654 5.925 1.034 1.00 95.19 295 GLU A CA 1
ATOM 2342 C C . GLU A 1 295 ? -5.324 4.866 0.147 1.00 95.19 295 GLU A C 1
ATOM 2344 O O . GLU A 1 295 ? -5.542 3.728 0.572 1.00 95.19 295 GLU A O 1
ATOM 2349 N N . ASP A 1 296 ? -5.641 5.250 -1.094 1.00 95.81 296 ASP A N 1
ATOM 2350 C CA . ASP A 1 296 ? -6.173 4.355 -2.125 1.00 95.81 296 ASP A CA 1
ATOM 2351 C C . ASP A 1 296 ? -7.449 3.586 -1.691 1.00 95.81 296 ASP A C 1
ATOM 2353 O O . ASP A 1 296 ? -7.604 2.392 -1.976 1.00 95.81 296 ASP A O 1
ATOM 2357 N N . PHE A 1 297 ? -8.363 4.257 -0.969 1.00 97.50 297 PHE A N 1
ATOM 2358 C CA . PHE A 1 297 ? -9.556 3.639 -0.369 1.00 97.50 297 PHE A CA 1
ATOM 2359 C C . PHE A 1 297 ? -10.422 2.888 -1.381 1.00 97.50 297 PHE A C 1
ATOM 2361 O O . PHE A 1 297 ? -10.705 1.702 -1.182 1.00 97.50 297 PHE A O 1
ATOM 2368 N N . TRP A 1 298 ? -10.858 3.564 -2.453 1.00 97.94 298 TRP A N 1
ATOM 2369 C CA . TRP A 1 298 ? -11.715 2.917 -3.440 1.00 97.94 298 TRP A CA 1
ATOM 2370 C C . TRP A 1 298 ? -10.923 1.968 -4.325 1.00 97.94 298 TRP A C 1
ATOM 2372 O O . TRP A 1 298 ? -11.463 0.948 -4.727 1.00 97.94 298 TRP A O 1
ATOM 2382 N N . GLN A 1 299 ? -9.655 2.267 -4.608 1.00 98.25 299 GLN A N 1
ATOM 2383 C CA . GLN A 1 299 ? -8.804 1.450 -5.465 1.00 98.25 299 GLN A CA 1
ATOM 2384 C C . GLN A 1 299 ? -8.535 0.072 -4.862 1.00 98.25 299 GLN A C 1
ATOM 2386 O O . GLN A 1 299 ? -8.332 -0.871 -5.613 1.00 98.25 299 GLN A O 1
ATOM 2391 N N . ASN A 1 300 ? -8.567 -0.068 -3.534 1.00 97.56 300 ASN A N 1
ATOM 2392 C CA . ASN A 1 300 ? -8.348 -1.332 -2.826 1.00 97.56 300 ASN A CA 1
ATOM 2393 C C . ASN A 1 300 ? -9.645 -2.057 -2.430 1.00 97.56 300 ASN A C 1
ATOM 2395 O O . ASN A 1 300 ? -9.617 -2.862 -1.503 1.00 97.56 300 ASN A O 1
ATOM 2399 N N . PHE A 1 301 ? -10.776 -1.787 -3.091 1.00 97.75 301 PHE A N 1
ATOM 2400 C CA . PHE A 1 301 ? -12.058 -2.431 -2.775 1.00 97.75 301 PHE A CA 1
ATOM 2401 C C . PHE A 1 301 ? -11.964 -3.980 -2.695 1.00 97.75 301 PHE A C 1
ATOM 2403 O O . PHE A 1 301 ? -11.069 -4.596 -3.284 1.00 97.75 301 PHE A O 1
ATOM 2410 N N . PRO A 1 302 ? -12.926 -4.648 -2.038 1.00 97.06 302 PRO A N 1
ATOM 2411 C CA . PRO A 1 302 ? -13.985 -4.078 -1.208 1.00 97.06 302 PRO A CA 1
ATOM 2412 C C . PRO A 1 302 ? -13.454 -3.570 0.137 1.00 97.06 302 PRO A C 1
ATOM 2414 O O . PRO A 1 302 ? -12.782 -4.291 0.869 1.00 97.06 302 PRO A O 1
ATOM 2417 N N . THR A 1 303 ? -13.807 -2.333 0.478 1.00 96.81 303 THR A N 1
ATOM 2418 C CA . THR A 1 303 ? -13.395 -1.647 1.713 1.00 96.81 303 THR A CA 1
ATOM 2419 C C . THR A 1 303 ? -14.592 -0.954 2.345 1.00 96.81 303 THR A C 1
ATOM 2421 O O . THR A 1 303 ? -15.551 -0.565 1.667 1.00 96.81 303 THR A O 1
ATOM 2424 N N . SER A 1 304 ? -14.578 -0.798 3.669 1.00 97.88 304 SER A N 1
ATOM 2425 C CA . SER A 1 304 ? -15.647 -0.082 4.362 1.00 97.88 304 SER A CA 1
ATOM 2426 C C . SER A 1 304 ? -15.126 0.759 5.516 1.00 97.88 304 SER A C 1
ATOM 2428 O O . SER A 1 304 ? -14.246 0.337 6.252 1.00 97.88 304 SER A O 1
ATOM 2430 N N . LEU A 1 305 ? -15.718 1.936 5.697 1.00 98.44 305 LEU A N 1
ATOM 2431 C CA . LEU A 1 305 ? -15.527 2.805 6.850 1.00 98.44 305 LEU A CA 1
ATOM 2432 C C . LEU A 1 305 ? -16.851 2.897 7.609 1.00 98.44 305 LEU A C 1
ATOM 2434 O O . LEU A 1 305 ? -17.875 3.250 7.029 1.00 98.44 305 LEU A O 1
ATOM 2438 N N . SER A 1 306 ? -16.835 2.606 8.904 1.00 98.12 306 SER A N 1
ATOM 2439 C CA . SER A 1 306 ? -17.977 2.808 9.796 1.00 98.12 306 SER A CA 1
ATOM 2440 C C . SER A 1 306 ? -17.611 3.797 10.893 1.00 98.12 306 SER A C 1
ATOM 2442 O O . SER A 1 306 ? -16.578 3.647 11.546 1.00 98.12 306 SER A O 1
ATOM 2444 N N . GLY A 1 307 ? -18.448 4.810 11.087 1.00 96.81 307 GLY A N 1
ATOM 2445 C CA . GLY A 1 307 ? -18.342 5.737 12.207 1.00 96.81 307 GLY A CA 1
ATOM 2446 C C . GLY A 1 307 ? -19.352 5.375 13.280 1.00 96.81 307 GLY A C 1
ATOM 2447 O O . GLY A 1 307 ? -20.471 4.978 12.958 1.00 96.81 307 GLY A O 1
ATOM 2448 N N . HIS A 1 308 ? -18.947 5.507 14.537 1.00 92.81 308 HIS A N 1
ATOM 2449 C CA . HIS A 1 308 ? -19.814 5.271 15.681 1.00 92.81 308 HIS A CA 1
ATOM 2450 C C . HIS A 1 308 ? -19.504 6.255 16.810 1.00 92.81 308 HIS A C 1
ATOM 2452 O O . HIS A 1 308 ? -18.605 7.101 16.725 1.00 92.81 308 HIS A O 1
ATOM 2458 N N . LYS A 1 309 ? -20.267 6.167 17.899 1.00 92.50 309 LYS A N 1
ATOM 2459 C CA . LYS A 1 309 ? -19.879 6.815 19.152 1.00 92.50 309 LYS A CA 1
ATOM 2460 C C . LYS A 1 309 ? -18.539 6.253 19.639 1.00 92.50 309 LYS A C 1
ATOM 2462 O O . LYS A 1 309 ? -18.335 5.043 19.646 1.00 92.50 309 LYS A O 1
ATOM 2467 N N . ASP A 1 310 ? -17.660 7.136 20.095 1.00 93.06 310 ASP A N 1
ATOM 2468 C CA . ASP A 1 310 ? -16.370 6.800 20.700 1.00 93.06 310 ASP A CA 1
ATOM 2469 C C . ASP A 1 310 ? -15.340 6.163 19.736 1.00 93.06 310 ASP A C 1
ATOM 2471 O O . ASP A 1 310 ? -14.366 5.557 20.186 1.00 93.06 310 ASP A O 1
ATOM 2475 N N . GLY A 1 311 ? -15.507 6.305 18.412 1.00 94.81 311 GLY A N 1
ATOM 2476 C CA . GLY A 1 311 ? -14.497 5.838 17.461 1.00 94.81 311 GLY A CA 1
ATOM 2477 C C . GLY A 1 311 ? -14.965 5.613 16.025 1.00 94.81 311 GLY A C 1
ATOM 2478 O O . GLY A 1 311 ? -16.000 6.108 15.579 1.00 94.81 311 GLY A O 1
ATOM 2479 N N . CYS A 1 312 ? -14.157 4.855 15.291 1.00 97.25 312 CYS A N 1
ATOM 2480 C CA . CYS A 1 312 ? -14.473 4.377 13.951 1.00 97.25 312 CYS A CA 1
ATOM 2481 C C . CYS A 1 312 ? -13.802 3.030 13.672 1.00 97.25 312 CYS A C 1
ATOM 2483 O O . CYS A 1 312 ? -12.858 2.620 14.354 1.00 97.25 312 CYS A O 1
ATOM 2485 N N . ARG A 1 313 ? -14.244 2.385 12.596 1.00 97.88 313 ARG A N 1
ATOM 2486 C CA . ARG A 1 313 ? -13.744 1.093 12.140 1.00 97.88 313 ARG A CA 1
ATOM 2487 C C . ARG A 1 313 ? -13.569 1.088 10.631 1.00 97.88 313 ARG A C 1
ATOM 2489 O O . ARG A 1 313 ? -14.524 1.354 9.902 1.00 97.88 313 ARG A O 1
ATOM 2496 N N . TRP A 1 314 ? -12.378 0.719 10.174 1.00 98.38 314 TRP A N 1
ATOM 2497 C CA . TRP A 1 314 ? -12.087 0.498 8.761 1.00 98.38 314 TRP A CA 1
ATOM 2498 C C . TRP A 1 314 ? -11.962 -1.001 8.514 1.00 98.38 314 TRP A C 1
ATOM 2500 O O . TRP A 1 314 ? -11.032 -1.634 9.006 1.00 98.38 314 TRP A O 1
ATOM 2510 N N . GLN A 1 315 ? -12.915 -1.561 7.776 1.00 98.00 315 GLN A N 1
ATOM 2511 C CA . GLN A 1 315 ? -12.880 -2.936 7.296 1.00 98.00 315 GLN A CA 1
ATOM 2512 C C . GLN A 1 315 ? -12.018 -2.993 6.033 1.00 98.00 315 GLN A C 1
ATOM 2514 O O . GLN A 1 315 ? -12.355 -2.381 5.015 1.00 98.00 315 GLN A O 1
ATOM 2519 N N . LEU A 1 316 ? -10.905 -3.713 6.135 1.00 97.75 316 LEU A N 1
ATOM 2520 C CA . LEU A 1 316 ? -9.825 -3.770 5.149 1.00 97.75 316 LEU A CA 1
ATOM 2521 C C . LEU A 1 316 ? -9.937 -4.990 4.241 1.00 97.75 316 LEU A C 1
ATOM 2523 O O . LEU A 1 316 ? -9.658 -4.896 3.050 1.00 97.75 316 LEU A O 1
ATOM 2527 N N . PHE A 1 317 ? -10.395 -6.111 4.802 1.00 96.88 317 PHE A N 1
ATOM 2528 C CA . PHE A 1 317 ? -10.884 -7.250 4.036 1.00 96.88 317 PHE A CA 1
ATOM 2529 C C . PHE A 1 317 ? -12.358 -7.489 4.323 1.00 96.88 317 PHE A C 1
ATOM 2531 O O . PHE A 1 317 ? -12.786 -7.543 5.480 1.00 96.88 317 PHE A O 1
ATOM 2538 N N . ALA A 1 318 ? -13.123 -7.628 3.242 1.00 89.75 318 ALA A N 1
ATOM 2539 C CA . ALA A 1 318 ? -14.533 -7.959 3.295 1.00 89.75 318 ALA A CA 1
ATOM 2540 C C . ALA A 1 318 ? -14.765 -9.463 3.507 1.00 89.75 318 ALA A C 1
ATOM 2542 O O . ALA A 1 318 ? -13.847 -10.262 3.687 1.00 89.75 318 ALA A O 1
ATOM 2543 N N . GLN A 1 319 ? -16.040 -9.840 3.492 1.00 91.50 319 GLN A N 1
ATOM 2544 C CA . GLN A 1 319 ? -16.458 -11.206 3.741 1.00 91.50 319 GLN A CA 1
ATOM 2545 C C . GLN A 1 319 ? -16.009 -12.167 2.633 1.00 91.50 319 GLN A C 1
ATOM 2547 O O . GLN A 1 319 ? -16.232 -11.903 1.454 1.00 91.50 319 GLN A O 1
ATOM 2552 N N . ASN A 1 320 ? -15.511 -13.339 3.035 1.00 90.88 320 ASN A N 1
ATOM 2553 C CA . ASN A 1 320 ? -15.002 -14.394 2.157 1.00 90.88 320 ASN A CA 1
ATOM 2554 C C . ASN A 1 320 ? -13.772 -13.986 1.329 1.00 90.88 320 ASN A C 1
ATOM 2556 O O . ASN A 1 320 ? -13.541 -14.573 0.272 1.00 90.88 320 ASN A O 1
ATOM 2560 N N . THR A 1 321 ? -12.971 -13.026 1.794 1.00 95.56 321 THR A N 1
ATOM 2561 C CA . THR A 1 321 ? -11.675 -12.746 1.172 1.00 95.56 321 THR A CA 1
ATOM 2562 C C . THR A 1 321 ? -10.740 -13.932 1.379 1.00 95.56 321 THR A C 1
ATOM 2564 O O . THR A 1 321 ? -10.521 -14.364 2.507 1.00 95.56 321 THR A O 1
ATOM 2567 N N . GLU A 1 322 ? -10.184 -14.454 0.292 1.00 96.62 322 GLU A N 1
ATOM 2568 C CA . GLU A 1 322 ? -9.145 -15.479 0.335 1.00 96.62 322 GLU A CA 1
ATOM 2569 C C . GLU A 1 322 ? -7.762 -14.820 0.304 1.00 96.62 322 GLU A C 1
ATOM 2571 O O . GLU A 1 322 ? -7.446 -14.130 -0.661 1.00 96.62 322 GLU A O 1
ATOM 2576 N N . LEU A 1 323 ? -6.943 -15.040 1.331 1.00 96.75 323 LEU A N 1
ATOM 2577 C CA . LEU A 1 323 ? -5.535 -14.638 1.354 1.00 96.75 323 LEU A CA 1
ATOM 2578 C C . LEU A 1 323 ? -4.668 -15.894 1.216 1.00 96.75 323 LEU A C 1
ATOM 2580 O O . LEU A 1 323 ? -4.600 -16.693 2.155 1.00 96.75 323 LEU A O 1
ATOM 2584 N N . GLN A 1 324 ? -4.044 -16.096 0.055 1.00 95.75 324 GLN A N 1
ATOM 2585 C CA . GLN A 1 324 ? -3.243 -17.292 -0.225 1.00 95.75 324 GLN A CA 1
ATOM 2586 C C . GLN A 1 324 ? -1.963 -17.324 0.619 1.00 95.75 324 GLN A C 1
ATOM 2588 O O . GLN A 1 324 ? -1.525 -16.309 1.166 1.00 95.75 324 GLN A O 1
ATOM 2593 N N . GLY A 1 325 ? -1.361 -18.509 0.740 1.00 95.38 325 GLY A N 1
ATOM 2594 C CA . GLY A 1 325 ? -0.049 -18.660 1.365 1.00 95.38 325 GLY A CA 1
ATOM 2595 C C . GLY A 1 325 ? 0.994 -17.736 0.727 1.00 95.38 325 GLY A C 1
ATOM 2596 O O . GLY A 1 325 ? 1.024 -17.565 -0.492 1.00 95.38 325 GLY A O 1
ATOM 2597 N N . GLY A 1 326 ? 1.817 -17.101 1.554 1.00 95.62 326 GLY A N 1
ATOM 2598 C CA . GLY A 1 326 ? 2.833 -16.130 1.156 1.00 95.62 326 GLY A CA 1
ATOM 2599 C C . GLY A 1 326 ? 2.303 -14.756 0.730 1.00 95.62 326 GLY A C 1
ATOM 2600 O O . GLY A 1 326 ? 3.107 -13.840 0.597 1.00 95.62 326 GLY A O 1
ATOM 2601 N N . GLU A 1 327 ? 0.991 -14.570 0.532 1.00 97.31 327 GLU A N 1
ATOM 2602 C CA . GLU A 1 327 ? 0.429 -13.242 0.266 1.00 97.31 327 GLU A CA 1
ATOM 2603 C C . GLU A 1 327 ? 0.400 -12.383 1.535 1.00 97.31 327 GLU A C 1
ATOM 2605 O O . GLU A 1 327 ? 0.210 -12.840 2.670 1.00 97.31 327 GLU A O 1
ATOM 2610 N N . SER A 1 328 ? 0.514 -11.082 1.325 1.00 97.81 328 SER A N 1
ATOM 2611 C CA . SER A 1 328 ? 0.284 -10.061 2.328 1.00 97.81 328 SER A CA 1
ATOM 2612 C C . SER A 1 328 ? -0.509 -8.904 1.742 1.00 97.81 328 SER A C 1
ATOM 2614 O O . SER A 1 328 ? -0.786 -8.843 0.549 1.00 97.81 328 SER A O 1
ATOM 2616 N N . LYS A 1 329 ? -0.931 -7.984 2.601 1.00 98.44 329 LYS A N 1
ATOM 2617 C CA . LYS A 1 329 ? -1.499 -6.717 2.172 1.00 98.44 329 LYS A CA 1
ATOM 2618 C C . LYS A 1 329 ? -1.141 -5.621 3.155 1.00 98.44 329 LYS A C 1
ATOM 2620 O O . LYS A 1 329 ? -1.228 -5.816 4.369 1.00 98.44 329 LYS A O 1
ATOM 2625 N N . THR A 1 330 ? -0.758 -4.473 2.612 1.00 98.69 330 THR A N 1
ATOM 2626 C CA . THR A 1 330 ? -0.364 -3.291 3.369 1.00 98.69 330 THR A CA 1
ATOM 2627 C C . THR A 1 330 ? -1.336 -2.138 3.125 1.00 98.69 330 THR A C 1
ATOM 2629 O O . THR A 1 330 ? -1.637 -1.786 1.984 1.00 98.69 330 THR A O 1
ATOM 2632 N N . TRP A 1 331 ? -1.786 -1.501 4.206 1.00 98.44 331 TRP A N 1
ATOM 2633 C CA . TRP A 1 331 ? -2.650 -0.320 4.192 1.00 98.44 331 TRP A CA 1
ATOM 2634 C C . TRP A 1 331 ? -1.976 0.856 4.884 1.00 98.44 331 TRP A C 1
ATOM 2636 O O . TRP A 1 331 ? -1.242 0.682 5.861 1.00 98.44 331 TRP A O 1
ATOM 2646 N N . ARG A 1 332 ? -2.251 2.064 4.385 1.00 97.94 332 ARG A N 1
ATOM 2647 C CA . ARG A 1 332 ? -1.691 3.310 4.908 1.00 97.94 332 ARG A CA 1
ATOM 2648 C C . ARG A 1 332 ? -2.795 4.269 5.299 1.00 97.94 332 ARG A C 1
ATOM 2650 O O . ARG A 1 332 ? -3.736 4.482 4.537 1.00 97.94 332 ARG A O 1
ATOM 2657 N N . PHE A 1 333 ? -2.640 4.868 6.471 1.00 97.44 333 PHE A N 1
ATOM 2658 C CA . PHE A 1 333 ? -3.509 5.929 6.947 1.00 97.44 333 PHE A CA 1
ATOM 2659 C C . PHE A 1 333 ? -2.680 7.146 7.309 1.00 97.44 333 PHE A C 1
ATOM 2661 O O . PHE A 1 333 ? -1.605 7.031 7.903 1.00 97.44 333 PHE A O 1
ATOM 2668 N N . ASN A 1 334 ? -3.223 8.314 7.002 1.00 95.00 334 ASN A N 1
ATOM 2669 C CA . ASN A 1 334 ? -2.682 9.582 7.452 1.00 95.00 334 ASN A CA 1
ATOM 2670 C C . ASN A 1 334 ? -3.754 10.285 8.265 1.00 95.00 334 ASN A C 1
ATOM 2672 O O . ASN A 1 334 ? -4.914 10.348 7.866 1.00 95.00 334 ASN A O 1
ATOM 2676 N N . GLY A 1 335 ? -3.364 10.810 9.415 1.00 93.19 335 GLY A N 1
ATOM 2677 C CA . GLY A 1 335 ? -4.250 11.589 10.249 1.00 93.19 335 GLY A CA 1
ATOM 2678 C C . GLY A 1 335 ? -3.560 12.808 10.820 1.00 93.19 335 GLY A C 1
ATOM 2679 O O . GLY A 1 335 ? -2.333 12.919 10.841 1.00 93.19 335 GLY A O 1
ATOM 2680 N N . ARG A 1 336 ? -4.365 13.744 11.303 1.00 90.81 336 ARG A N 1
ATOM 2681 C CA . ARG A 1 336 ? -3.870 14.932 11.987 1.00 90.81 336 ARG A CA 1
ATOM 2682 C C . ARG A 1 336 ? -4.861 15.354 13.053 1.00 90.81 336 ARG A C 1
ATOM 2684 O O . ARG A 1 336 ? -6.061 15.469 12.794 1.00 90.81 336 ARG A O 1
ATOM 2691 N N . PHE A 1 337 ? -4.358 15.617 14.251 1.00 87.25 337 PHE A N 1
ATOM 2692 C CA . PHE A 1 337 ? -5.148 16.292 15.267 1.00 87.25 337 PHE A CA 1
ATOM 2693 C C . PHE A 1 337 ? -5.200 17.785 14.957 1.00 87.25 337 PHE A C 1
ATOM 2695 O O . PHE A 1 337 ? -4.219 18.392 14.529 1.00 87.25 337 PHE A O 1
ATOM 2702 N N . LYS A 1 338 ? -6.348 18.413 15.198 1.00 76.19 338 LYS A N 1
ATOM 2703 C CA . LYS A 1 338 ? -6.501 19.861 15.121 1.00 76.19 338 LYS A CA 1
ATOM 2704 C C . LYS A 1 338 ? -5.671 20.501 16.228 1.00 76.19 338 LYS A C 1
ATOM 2706 O O . LYS A 1 338 ? -6.141 20.734 17.340 1.00 76.19 338 LYS A O 1
ATOM 2711 N N . CYS A 1 339 ? -4.417 20.782 15.913 1.00 53.25 339 CYS A N 1
ATOM 2712 C CA . CYS A 1 339 ? -3.522 21.515 16.777 1.00 53.25 339 CYS A CA 1
ATOM 2713 C C . CYS A 1 339 ? -3.836 23.015 16.684 1.00 53.25 339 CYS A C 1
ATOM 2715 O O . CYS A 1 339 ? -4.155 23.559 15.623 1.00 53.25 339 CYS A O 1
ATOM 2717 N N . ASN A 1 340 ? -3.715 23.724 17.808 1.00 44.41 340 ASN A N 1
ATOM 2718 C CA . ASN A 1 340 ? -3.501 25.166 17.768 1.00 44.41 340 ASN A CA 1
ATOM 2719 C C . ASN A 1 340 ? -2.075 25.374 17.250 1.00 44.41 340 ASN A C 1
ATOM 2721 O O . ASN A 1 340 ? -1.157 25.546 18.052 1.00 44.41 340 ASN A O 1
ATOM 2725 N N . PHE A 1 341 ? -1.877 25.290 15.933 1.00 40.59 341 PHE A N 1
ATOM 2726 C CA . PHE A 1 341 ? -0.587 25.517 15.293 1.00 40.59 341 PHE A CA 1
ATOM 2727 C C . PHE A 1 341 ? -0.127 26.950 15.591 1.00 40.59 341 PHE A C 1
ATOM 2729 O O . PHE A 1 341 ? -0.425 27.894 14.863 1.00 40.59 341 PHE A O 1
ATOM 2736 N N . LYS A 1 342 ? 0.600 27.133 16.699 1.00 37.72 342 LYS A N 1
ATOM 2737 C CA . LYS A 1 342 ? 1.388 28.334 16.978 1.00 37.72 342 LYS A CA 1
ATOM 2738 C C . LYS A 1 342 ? 2.684 28.239 16.185 1.00 37.72 342 LYS A C 1
ATOM 2740 O O . LYS A 1 342 ? 3.768 28.262 16.763 1.00 37.72 342 LYS A O 1
ATOM 2745 N N . ALA A 1 343 ? 2.610 28.122 14.862 1.00 38.94 343 ALA A N 1
ATOM 2746 C CA . ALA A 1 343 ? 3.781 28.535 14.117 1.00 38.94 343 ALA A CA 1
ATOM 2747 C C . ALA A 1 343 ? 4.011 30.014 14.409 1.00 38.94 343 ALA A C 1
ATOM 2749 O O . ALA A 1 343 ? 3.068 30.802 14.489 1.00 38.94 343 ALA A O 1
ATOM 2750 N N . ASN A 1 344 ? 5.277 30.402 14.508 1.00 35.84 344 ASN A N 1
ATOM 2751 C CA . ASN A 1 344 ? 5.732 31.790 14.456 1.00 35.84 344 ASN A CA 1
ATOM 2752 C C . ASN A 1 344 ? 5.417 32.464 13.098 1.00 35.84 344 ASN A C 1
ATOM 2754 O O . ASN A 1 344 ? 6.157 33.322 12.622 1.00 35.84 344 ASN A O 1
ATOM 2758 N N . LEU A 1 345 ? 4.320 32.087 12.447 1.00 42.97 345 LEU A N 1
ATOM 2759 C CA . LEU A 1 345 ? 3.773 32.765 11.298 1.00 42.97 345 LEU A CA 1
ATOM 2760 C C . LEU A 1 345 ? 2.992 33.958 11.837 1.00 42.97 345 LEU A C 1
ATOM 2762 O O . LEU A 1 345 ? 1.923 33.825 12.425 1.00 42.97 345 LEU A O 1
ATOM 2766 N N . LYS A 1 346 ? 3.520 35.155 11.588 1.00 38.09 346 LYS A N 1
ATOM 2767 C CA . LYS A 1 346 ? 2.804 36.435 11.694 1.00 38.09 346 LYS A CA 1
ATOM 2768 C C . LYS A 1 346 ? 1.630 36.530 10.692 1.00 38.09 346 LYS A C 1
ATOM 2770 O O . LYS A 1 346 ? 1.359 37.606 10.168 1.00 38.09 346 LYS A O 1
ATOM 2775 N N . ALA A 1 347 ? 0.966 35.424 10.370 1.00 39.81 347 ALA A N 1
ATOM 2776 C CA . ALA A 1 347 ? -0.147 35.378 9.442 1.00 39.81 347 ALA A CA 1
ATOM 2777 C C . ALA A 1 347 ? -1.448 35.545 10.235 1.00 39.81 347 ALA A C 1
ATOM 2779 O O . ALA A 1 347 ? -1.847 34.676 11.005 1.00 39.81 347 ALA A O 1
ATOM 2780 N N . LYS A 1 348 ? -2.098 36.697 10.052 1.00 34.84 348 LYS A N 1
ATOM 2781 C CA . LYS A 1 348 ? -3.434 37.035 10.571 1.00 34.84 348 LYS A CA 1
ATOM 2782 C C . LYS A 1 348 ? -4.556 36.328 9.790 1.00 34.84 348 LYS A C 1
ATOM 2784 O O . LYS A 1 348 ? -5.628 36.902 9.618 1.00 34.84 348 LYS A O 1
ATOM 2789 N N . GLU A 1 349 ? -4.319 35.127 9.275 1.00 40.84 349 GLU A N 1
ATOM 2790 C CA . GLU A 1 349 ? -5.340 34.414 8.510 1.00 40.84 349 GLU A CA 1
ATOM 2791 C C . GLU A 1 349 ? -6.070 33.407 9.406 1.00 40.84 349 GLU A C 1
ATOM 2793 O O . GLU A 1 349 ? -5.429 32.720 10.207 1.00 40.84 349 GLU A O 1
ATOM 2798 N N . PRO A 1 350 ? -7.411 33.337 9.332 1.00 38.44 350 PRO A N 1
ATOM 2799 C CA . PRO A 1 350 ? -8.171 32.340 10.069 1.00 38.44 350 PRO A CA 1
ATOM 2800 C C . PRO A 1 350 ? -7.753 30.936 9.619 1.00 38.44 350 PRO A C 1
ATOM 2802 O O . PRO A 1 350 ? -7.580 30.682 8.429 1.00 38.44 350 PRO A O 1
ATOM 2805 N N . ALA A 1 351 ? -7.606 30.019 10.578 1.00 42.44 351 ALA A N 1
ATOM 2806 C CA . ALA A 1 351 ? -7.310 28.624 10.275 1.00 42.44 351 ALA A CA 1
ATOM 2807 C C . ALA A 1 351 ? -8.377 28.052 9.314 1.00 42.44 351 ALA A C 1
ATOM 2809 O O . ALA A 1 351 ? -9.571 28.298 9.530 1.00 42.44 351 ALA A O 1
ATOM 2810 N N . PRO A 1 352 ? -7.983 27.308 8.264 1.00 42.88 352 PRO A N 1
ATOM 2811 C CA . PRO A 1 352 ? -8.926 26.734 7.310 1.00 42.88 352 PRO A CA 1
ATOM 2812 C C . PRO A 1 352 ? -9.945 25.827 8.016 1.00 42.88 352 PRO A C 1
ATOM 2814 O O . PRO A 1 352 ? -9.622 25.142 8.988 1.00 42.88 352 PRO A O 1
ATOM 2817 N N . LYS A 1 353 ? -11.198 25.838 7.535 1.00 43.41 353 LYS A N 1
ATOM 2818 C CA . LYS A 1 353 ? -12.295 25.031 8.104 1.00 43.41 353 LYS A CA 1
ATOM 2819 C C . LYS A 1 353 ? -12.077 23.523 7.928 1.00 43.41 353 LYS A C 1
ATOM 2821 O O . LYS A 1 353 ? -12.494 22.774 8.805 1.00 43.41 353 LYS A O 1
ATOM 2826 N N . ASN A 1 354 ? -11.381 23.118 6.864 1.00 48.16 354 ASN A N 1
ATOM 2827 C CA . ASN A 1 354 ? -11.054 21.725 6.567 1.00 48.16 354 ASN A CA 1
ATOM 2828 C C . ASN A 1 354 ? -9.549 21.512 6.743 1.00 48.16 354 ASN A C 1
ATOM 2830 O O . ASN A 1 354 ? -8.740 22.290 6.227 1.00 48.16 354 ASN A O 1
ATOM 2834 N N . VAL A 1 355 ? -9.172 20.464 7.474 1.00 60.44 355 VAL A N 1
ATOM 2835 C CA . VAL A 1 355 ? -7.776 20.034 7.568 1.00 60.44 355 VAL A CA 1
ATOM 2836 C C . VAL A 1 355 ? -7.466 19.264 6.291 1.00 60.44 355 VAL A C 1
ATOM 2838 O O . VAL A 1 355 ? -7.909 18.136 6.118 1.00 60.44 355 VAL A O 1
ATOM 2841 N N . VAL A 1 356 ? -6.732 19.884 5.369 1.00 61.88 356 VAL A N 1
ATOM 2842 C CA . VAL A 1 356 ? -6.243 19.180 4.180 1.00 61.88 356 VAL A CA 1
ATOM 2843 C C . VAL A 1 356 ? -5.032 18.347 4.593 1.00 61.88 356 VAL A C 1
ATOM 2845 O O . VAL A 1 356 ? -3.998 18.903 4.982 1.00 61.88 356 VAL A O 1
ATOM 2848 N N . LEU A 1 357 ? -5.153 17.023 4.503 1.00 68.75 357 LEU A N 1
ATOM 2849 C CA . LEU A 1 357 ? -4.046 16.083 4.665 1.00 68.75 357 LEU A CA 1
ATOM 2850 C C . LEU A 1 357 ? -3.254 16.003 3.351 1.00 68.75 357 LEU A C 1
ATOM 2852 O O . LEU A 1 357 ? -3.226 14.994 2.661 1.00 68.75 357 LEU A O 1
ATOM 2856 N N . ALA A 1 358 ? -2.636 17.117 2.953 1.00 64.62 358 ALA A N 1
ATOM 2857 C CA . ALA A 1 358 ? -1.869 17.156 1.714 1.00 64.62 358 ALA A CA 1
ATOM 2858 C C . ALA A 1 358 ? -0.554 16.379 1.872 1.00 64.62 358 ALA A C 1
ATOM 2860 O O . ALA A 1 358 ? 0.334 16.786 2.629 1.00 64.62 358 ALA A O 1
ATOM 2861 N N . THR A 1 359 ? -0.390 15.298 1.110 1.00 71.62 359 THR A N 1
ATOM 2862 C CA . THR A 1 359 ? 0.897 14.612 0.991 1.00 71.62 359 THR A CA 1
ATOM 2863 C C . THR A 1 359 ? 1.900 15.537 0.314 1.00 71.62 359 THR A C 1
ATOM 2865 O O . THR A 1 359 ? 1.698 15.988 -0.813 1.00 71.62 359 THR A O 1
ATOM 2868 N N . SER A 1 360 ? 3.014 15.825 0.981 1.00 80.75 360 SER A N 1
ATOM 2869 C CA . SER A 1 360 ? 4.078 16.603 0.350 1.00 80.75 360 SER A CA 1
ATOM 2870 C C . SER A 1 360 ? 4.839 15.738 -0.659 1.00 80.75 360 SER A C 1
ATOM 2872 O O . SER A 1 360 ? 5.277 14.636 -0.330 1.00 80.75 360 SER A O 1
ATOM 2874 N N . THR A 1 361 ? 5.035 16.244 -1.874 1.00 84.50 361 THR A N 1
ATOM 2875 C CA . THR A 1 361 ? 5.840 15.591 -2.915 1.00 84.50 361 THR A CA 1
ATOM 2876 C C . THR A 1 361 ? 7.224 16.217 -3.002 1.00 84.50 361 THR A C 1
ATOM 2878 O O . THR A 1 361 ? 7.386 17.417 -2.788 1.00 84.50 361 THR A O 1
ATOM 2881 N N . LEU A 1 362 ? 8.220 15.406 -3.349 1.00 88.12 362 LEU A N 1
ATOM 2882 C CA . LEU A 1 362 ? 9.584 15.851 -3.602 1.00 88.12 362 LEU A CA 1
ATOM 2883 C C . LEU A 1 362 ? 10.004 15.392 -4.995 1.00 88.12 362 LEU A C 1
ATOM 2885 O O . LEU A 1 362 ? 9.771 14.242 -5.357 1.00 88.12 362 LEU A O 1
ATOM 2889 N N . THR A 1 363 ? 10.661 16.276 -5.733 1.00 91.06 363 THR A N 1
ATOM 2890 C CA . THR A 1 363 ? 11.384 15.949 -6.962 1.00 91.06 363 THR A CA 1
ATOM 2891 C C . THR A 1 363 ? 12.859 16.262 -6.774 1.00 91.06 363 THR A C 1
ATOM 2893 O O . THR A 1 363 ? 13.239 17.100 -5.953 1.00 91.06 363 THR A O 1
ATOM 2896 N N . TYR A 1 364 ? 13.697 15.597 -7.556 1.00 90.44 364 TYR A N 1
ATOM 2897 C CA . TYR A 1 364 ? 15.136 15.801 -7.533 1.00 90.44 364 TYR A CA 1
ATOM 2898 C C . TYR A 1 364 ? 15.588 16.526 -8.794 1.00 90.44 364 TYR A C 1
ATOM 2900 O O . TYR A 1 364 ? 14.982 16.391 -9.854 1.00 90.44 364 TYR A O 1
ATOM 2908 N N . ASN A 1 365 ? 16.679 17.277 -8.685 1.00 90.12 365 ASN A N 1
ATOM 2909 C CA . ASN A 1 365 ? 17.377 17.772 -9.861 1.00 90.12 365 ASN A CA 1
ATOM 2910 C C . ASN A 1 365 ? 18.188 16.617 -10.488 1.00 90.12 365 ASN A C 1
ATOM 2912 O O . ASN A 1 365 ? 19.010 15.997 -9.811 1.00 90.12 365 ASN A O 1
ATOM 2916 N N . ALA A 1 366 ? 17.954 16.320 -11.767 1.00 92.12 366 ALA A N 1
ATOM 2917 C CA . ALA A 1 366 ? 18.570 15.179 -12.446 1.00 92.12 366 ALA A CA 1
ATOM 2918 C C . ALA A 1 366 ? 20.097 15.318 -12.622 1.00 92.12 366 ALA A C 1
ATOM 2920 O O . ALA A 1 366 ? 20.819 14.317 -12.527 1.00 92.12 366 ALA A O 1
ATOM 2921 N N . ASP A 1 367 ? 20.611 16.542 -12.818 1.00 91.38 367 ASP A N 1
ATOM 2922 C CA . ASP A 1 367 ? 22.059 16.808 -12.859 1.00 91.38 367 ASP A CA 1
ATOM 2923 C C . ASP A 1 367 ? 22.698 16.458 -11.520 1.00 91.38 367 ASP A C 1
ATOM 2925 O O . ASP A 1 367 ? 23.715 15.765 -11.466 1.00 91.38 367 ASP A O 1
ATOM 2929 N N . TYR A 1 368 ? 22.059 16.878 -10.430 1.00 91.94 368 TYR A N 1
ATOM 2930 C CA . TYR A 1 368 ? 22.504 16.588 -9.078 1.00 91.94 368 TYR A CA 1
ATOM 2931 C C . TYR A 1 368 ? 22.546 15.079 -8.803 1.00 91.94 368 TYR A C 1
ATOM 2933 O O . TYR A 1 368 ? 23.570 14.560 -8.359 1.00 91.94 368 TYR A O 1
ATOM 2941 N N . LEU A 1 369 ? 21.478 14.344 -9.137 1.00 93.06 369 LEU A N 1
ATOM 2942 C CA . LEU A 1 369 ? 21.462 12.885 -8.977 1.00 93.06 369 LEU A CA 1
ATOM 2943 C C . LEU A 1 369 ? 22.577 12.197 -9.781 1.00 93.06 369 LEU A C 1
ATOM 2945 O O . LEU A 1 369 ? 23.200 11.251 -9.289 1.00 93.06 369 LEU A O 1
ATOM 2949 N N . SER A 1 370 ? 22.848 12.691 -10.994 1.00 92.06 370 SER A N 1
ATOM 2950 C CA . SER A 1 370 ? 23.920 12.185 -11.859 1.00 92.06 370 SER A CA 1
ATOM 2951 C C . SER A 1 370 ? 25.305 12.438 -11.251 1.00 92.06 370 SER A C 1
ATOM 2953 O O . SER A 1 370 ? 26.134 11.529 -11.220 1.00 92.06 370 SER A O 1
ATOM 2955 N N . GLN A 1 371 ? 25.544 13.633 -10.698 1.00 91.69 371 GLN A N 1
ATOM 2956 C CA . GLN A 1 371 ? 26.787 13.993 -9.996 1.00 91.69 371 GLN A CA 1
ATOM 2957 C C . GLN A 1 371 ? 27.004 13.179 -8.712 1.00 91.69 371 GLN A C 1
ATOM 2959 O O . GLN A 1 371 ? 28.140 12.883 -8.333 1.00 91.69 371 GLN A O 1
ATOM 2964 N N . CYS A 1 372 ? 25.922 12.794 -8.035 1.00 92.25 372 CYS A N 1
ATOM 2965 C CA . CYS A 1 372 ? 25.983 11.909 -6.875 1.00 92.25 372 CYS A CA 1
ATOM 2966 C C . CYS A 1 372 ? 26.184 10.434 -7.236 1.00 92.25 372 CYS A C 1
ATOM 2968 O O . CYS A 1 372 ? 26.365 9.624 -6.329 1.00 92.25 372 CYS A O 1
ATOM 2970 N N . HIS A 1 373 ? 26.166 10.069 -8.524 1.00 90.56 373 HIS A N 1
ATOM 2971 C CA . HIS A 1 373 ? 26.237 8.679 -8.979 1.00 90.56 373 HIS A CA 1
ATOM 2972 C C . HIS A 1 373 ? 25.226 7.777 -8.253 1.00 90.56 373 HIS A C 1
ATOM 2974 O O . HIS A 1 373 ? 25.546 6.659 -7.842 1.00 90.56 373 HIS A O 1
ATOM 2980 N N . VAL A 1 374 ? 23.998 8.285 -8.070 1.00 87.06 374 VAL A N 1
ATOM 2981 C CA . VAL A 1 374 ? 22.911 7.576 -7.373 1.00 87.06 374 VAL A CA 1
ATOM 2982 C C . VAL A 1 374 ? 22.715 6.181 -7.956 1.00 87.06 374 VAL A C 1
ATOM 2984 O O . VAL A 1 374 ? 22.708 5.199 -7.204 1.00 87.06 374 VAL A O 1
ATOM 2987 N N . ILE A 1 375 ? 22.670 6.111 -9.286 1.00 88.19 375 ILE A N 1
ATOM 2988 C CA . ILE A 1 375 ? 22.750 4.880 -10.063 1.00 88.19 375 ILE A CA 1
ATOM 2989 C C . ILE A 1 375 ? 24.076 4.924 -10.831 1.00 88.19 375 ILE A C 1
ATOM 2991 O O . ILE A 1 375 ? 24.241 5.772 -11.712 1.00 88.19 375 ILE A O 1
ATOM 2995 N N . PRO A 1 376 ? 25.050 4.063 -10.489 1.00 85.31 376 PRO A N 1
ATOM 2996 C CA . PRO A 1 376 ? 26.322 4.018 -11.195 1.00 85.31 376 PRO A CA 1
ATOM 2997 C C . PRO A 1 376 ? 26.115 3.832 -12.701 1.00 85.31 376 PRO A C 1
ATOM 2999 O O . PRO A 1 376 ? 25.274 3.038 -13.114 1.00 85.31 376 PRO A O 1
ATOM 3002 N N . TRP A 1 377 ? 26.909 4.540 -13.508 1.00 86.44 377 TRP A N 1
ATOM 3003 C CA . TRP A 1 377 ? 26.926 4.443 -14.979 1.00 86.44 377 TRP A CA 1
ATOM 3004 C C . TRP A 1 377 ? 25.673 4.952 -15.712 1.00 86.44 377 TRP A C 1
ATOM 3006 O O . TRP A 1 377 ? 25.663 4.955 -16.940 1.00 86.44 377 TRP A O 1
ATOM 3016 N N . VAL A 1 378 ? 24.655 5.440 -14.997 1.00 87.69 378 VAL A N 1
ATOM 3017 C CA . VAL A 1 378 ? 23.454 6.046 -15.589 1.00 87.69 378 VAL A CA 1
ATOM 3018 C C . VAL A 1 378 ? 23.532 7.567 -15.475 1.00 87.69 378 VAL A C 1
ATOM 3020 O O . VAL A 1 378 ? 23.754 8.111 -14.393 1.00 87.69 378 VAL A O 1
ATOM 3023 N N . SER A 1 379 ? 23.331 8.264 -16.596 1.00 88.44 379 SER A N 1
ATOM 3024 C CA . SER A 1 379 ? 23.181 9.721 -16.624 1.00 88.44 379 SER A CA 1
ATOM 3025 C C . SER A 1 379 ? 21.699 10.079 -16.679 1.00 88.44 379 SER A C 1
ATOM 3027 O O . SER A 1 379 ? 21.048 9.893 -17.705 1.00 88.44 379 SER A O 1
ATOM 3029 N N . LEU A 1 380 ? 21.176 10.606 -15.573 1.00 89.88 380 LEU A N 1
ATOM 3030 C CA . LEU A 1 380 ? 19.774 11.016 -15.460 1.00 89.88 380 LEU A CA 1
ATOM 3031 C C . LEU A 1 380 ? 19.512 12.374 -16.118 1.00 89.88 380 LEU A C 1
ATOM 3033 O O . LEU A 1 380 ? 18.377 12.672 -16.454 1.00 89.88 380 LEU A O 1
ATOM 3037 N N . ALA A 1 381 ? 20.547 13.183 -16.339 1.00 86.38 381 ALA A N 1
ATOM 3038 C CA . ALA A 1 381 ? 20.438 14.489 -16.990 1.00 86.38 381 ALA A CA 1
ATOM 3039 C C . ALA A 1 381 ? 20.661 14.451 -18.512 1.00 86.38 381 ALA A C 1
ATOM 3041 O O . ALA A 1 381 ? 20.929 15.476 -19.139 1.00 86.38 381 ALA A O 1
ATOM 3042 N N . SER A 1 382 ? 20.598 13.267 -19.125 1.00 83.25 382 SER A N 1
ATOM 3043 C CA . SER A 1 382 ? 20.777 13.149 -20.572 1.00 83.25 382 SER A CA 1
ATOM 3044 C C . SER A 1 382 ? 19.628 13.832 -21.325 1.00 83.25 382 SER A C 1
ATOM 3046 O O . SER A 1 382 ? 18.473 13.728 -20.895 1.00 83.25 382 SER A O 1
ATOM 3048 N N . PRO A 1 383 ? 19.910 14.502 -22.460 1.00 82.81 383 PRO A N 1
ATOM 3049 C CA . PRO A 1 383 ? 18.858 15.075 -23.286 1.00 82.81 383 PRO A CA 1
ATOM 3050 C C . PRO A 1 383 ? 17.917 13.969 -23.801 1.00 82.81 383 PRO A C 1
ATOM 3052 O O . PRO A 1 383 ? 18.375 12.842 -24.030 1.00 82.81 383 PRO A O 1
ATOM 3055 N N . PRO A 1 384 ? 16.622 14.266 -24.015 1.00 82.81 384 PRO A N 1
ATOM 3056 C CA . PRO A 1 384 ? 15.670 13.288 -24.527 1.00 82.81 384 PRO A CA 1
ATOM 3057 C C . PRO A 1 384 ? 16.125 12.717 -25.875 1.00 82.81 384 PRO A C 1
ATOM 3059 O O . PRO A 1 384 ? 16.486 13.459 -26.790 1.00 82.81 384 PRO A O 1
ATOM 3062 N N . SER A 1 385 ? 16.105 11.391 -26.005 1.00 87.50 385 SER A N 1
ATOM 3063 C CA . SER A 1 385 ? 16.350 10.713 -27.280 1.00 87.50 385 SER A CA 1
ATOM 3064 C C . SER A 1 385 ? 15.061 10.612 -28.102 1.00 87.50 385 SER A C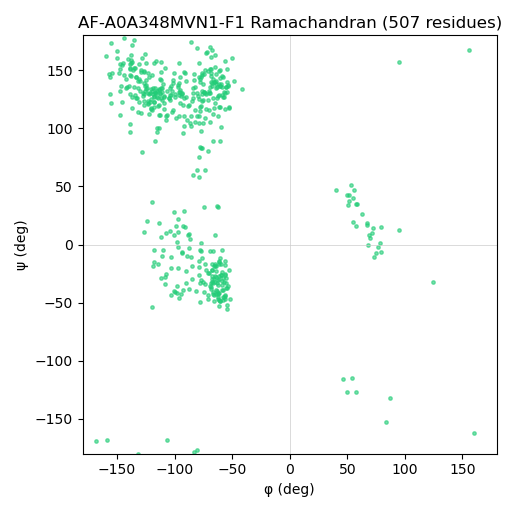 1
ATOM 3066 O O . SER A 1 385 ? 13.970 10.897 -27.611 1.00 87.50 385 SER A O 1
ATOM 3068 N N . SER A 1 386 ? 15.150 10.118 -29.340 1.00 90.94 386 SER A N 1
ATOM 3069 C CA . SER A 1 386 ? 13.958 9.775 -30.132 1.00 90.94 386 SER A CA 1
ATOM 3070 C C . SER A 1 386 ? 13.096 8.673 -29.499 1.00 90.94 386 SER A C 1
ATOM 3072 O O . SER A 1 386 ? 11.939 8.531 -29.872 1.00 90.94 386 SER A O 1
ATOM 3074 N N . ILE A 1 387 ? 13.630 7.905 -28.542 1.00 91.19 387 ILE A N 1
ATOM 3075 C CA . ILE A 1 387 ? 12.877 6.895 -27.784 1.00 91.19 387 ILE A CA 1
ATOM 3076 C C . ILE A 1 387 ? 12.030 7.558 -26.689 1.00 91.19 387 ILE A C 1
ATOM 3078 O O . ILE A 1 387 ? 10.983 7.025 -26.332 1.00 91.19 387 ILE A O 1
ATOM 3082 N N . ALA A 1 388 ? 12.424 8.735 -26.186 1.00 90.69 388 ALA A N 1
ATOM 3083 C CA . ALA A 1 388 ? 11.683 9.431 -25.131 1.00 90.69 388 ALA A CA 1
ATOM 3084 C C . ALA A 1 388 ? 10.235 9.727 -25.550 1.00 90.69 388 ALA A C 1
ATOM 3086 O O . ALA A 1 388 ? 9.316 9.493 -24.772 1.00 90.69 388 ALA A O 1
ATOM 3087 N N . SER A 1 389 ? 10.015 10.113 -26.812 1.00 91.38 389 SER A N 1
ATOM 3088 C CA . SER A 1 389 ? 8.663 10.325 -27.338 1.00 91.38 389 SER A CA 1
ATOM 3089 C C . SER A 1 389 ? 7.823 9.048 -27.362 1.00 91.38 389 SER A C 1
ATOM 3091 O O . SER A 1 389 ? 6.610 9.133 -27.248 1.00 91.38 389 SER A O 1
ATOM 3093 N N . ILE A 1 390 ? 8.434 7.863 -27.479 1.00 93.44 390 ILE A N 1
ATOM 3094 C CA . ILE A 1 390 ? 7.727 6.577 -27.391 1.00 93.44 390 ILE A CA 1
ATOM 3095 C C . ILE A 1 390 ? 7.359 6.277 -25.935 1.00 93.44 390 ILE A C 1
ATOM 3097 O O . ILE A 1 390 ? 6.249 5.826 -25.673 1.00 93.44 390 ILE A O 1
ATOM 3101 N N . ILE A 1 391 ? 8.260 6.553 -24.989 1.00 93.31 391 ILE A N 1
ATOM 3102 C CA . ILE A 1 391 ? 8.020 6.340 -23.554 1.00 93.31 391 ILE A CA 1
ATOM 3103 C C . ILE A 1 391 ? 6.890 7.247 -23.050 1.00 93.31 391 ILE A C 1
ATOM 3105 O O . ILE A 1 391 ? 6.005 6.788 -22.330 1.00 93.31 391 ILE A O 1
ATOM 3109 N N . GLU A 1 392 ? 6.876 8.515 -23.467 1.00 92.88 392 GLU A N 1
ATOM 3110 C CA . GLU A 1 392 ? 5.859 9.498 -23.068 1.00 92.88 392 GLU A CA 1
ATOM 3111 C C . GLU A 1 392 ? 4.435 9.107 -23.489 1.00 92.88 392 GLU A C 1
ATOM 3113 O O . GLU A 1 392 ? 3.472 9.453 -22.800 1.00 92.88 392 GLU A O 1
ATOM 3118 N N . ARG A 1 393 ? 4.281 8.320 -24.563 1.00 94.56 393 ARG A N 1
ATOM 3119 C CA . ARG A 1 393 ? 2.980 7.755 -24.968 1.00 94.56 393 ARG A CA 1
ATOM 3120 C C . ARG A 1 393 ? 2.370 6.892 -23.867 1.00 94.56 393 ARG A C 1
ATOM 3122 O O . ARG A 1 393 ? 1.157 6.899 -23.695 1.00 94.56 393 ARG A O 1
ATOM 3129 N N . GLY A 1 394 ? 3.203 6.238 -23.052 1.00 94.62 394 GLY A N 1
ATOM 3130 C CA . GLY A 1 394 ? 2.771 5.467 -21.885 1.00 94.62 394 GLY A CA 1
ATOM 3131 C C . GLY A 1 394 ? 2.048 6.292 -20.812 1.00 94.62 394 GLY A C 1
ATOM 3132 O O . GLY A 1 394 ? 1.377 5.703 -19.969 1.00 94.62 394 GLY A O 1
ATOM 3133 N N . LEU A 1 395 ? 2.135 7.629 -20.847 1.00 96.19 395 LEU A N 1
ATOM 3134 C CA . LEU A 1 395 ? 1.382 8.538 -19.973 1.00 96.19 395 LEU A CA 1
ATOM 3135 C C . LEU A 1 395 ? 0.331 9.379 -20.708 1.00 96.19 395 LEU A C 1
ATOM 3137 O O . LEU A 1 395 ? -0.632 9.811 -20.076 1.00 96.19 395 LEU A O 1
ATOM 3141 N N . ASN A 1 396 ? 0.548 9.675 -21.992 1.00 95.31 396 ASN A N 1
ATOM 3142 C CA . ASN A 1 396 ? -0.194 10.716 -22.708 1.00 95.31 396 ASN A CA 1
ATOM 3143 C C . ASN A 1 396 ? -1.189 10.179 -23.748 1.00 95.31 396 ASN A C 1
ATOM 3145 O O . ASN A 1 396 ? -2.176 10.860 -24.019 1.00 95.31 396 ASN A O 1
ATOM 3149 N N . ASP A 1 397 ? -0.942 9.005 -24.334 1.00 95.06 397 ASP A N 1
ATOM 3150 C CA . ASP A 1 397 ? -1.805 8.450 -25.386 1.00 95.06 397 ASP A CA 1
ATOM 3151 C C . ASP A 1 397 ? -3.055 7.781 -24.794 1.00 95.06 397 ASP A C 1
ATOM 3153 O O . ASP A 1 397 ? -3.133 7.511 -23.596 1.00 95.06 397 ASP A O 1
ATOM 3157 N N . ASP A 1 398 ? -4.023 7.436 -25.644 1.00 92.75 398 ASP A N 1
ATOM 3158 C CA . ASP A 1 398 ? -5.227 6.703 -25.230 1.00 92.75 398 ASP A CA 1
ATOM 3159 C C . ASP A 1 398 ? -4.904 5.310 -24.653 1.00 92.75 398 ASP A C 1
ATOM 3161 O O . ASP A 1 398 ? -5.590 4.848 -23.743 1.00 92.75 398 ASP A O 1
ATOM 3165 N N . ASP A 1 399 ? -3.820 4.673 -25.104 1.00 90.88 399 ASP A N 1
ATOM 3166 C CA . ASP A 1 399 ? -3.321 3.382 -24.604 1.00 90.88 399 ASP A CA 1
ATOM 3167 C C . ASP A 1 399 ? -2.279 3.522 -23.471 1.00 90.88 399 ASP A C 1
ATOM 3169 O O . ASP A 1 399 ? -1.403 2.670 -23.301 1.00 90.88 399 ASP A O 1
ATOM 3173 N N . ASN A 1 400 ? -2.348 4.598 -22.683 1.00 95.56 400 ASN A N 1
ATOM 3174 C CA . ASN A 1 400 ? -1.464 4.811 -21.533 1.00 95.56 400 ASN A CA 1
ATOM 3175 C C . ASN A 1 400 ? -1.702 3.800 -20.383 1.00 95.56 400 ASN A C 1
ATOM 3177 O O . ASN A 1 400 ? -2.720 3.103 -20.328 1.00 95.56 400 ASN A O 1
ATOM 3181 N N . PHE A 1 401 ? -0.775 3.749 -19.418 1.00 96.12 401 PHE A N 1
ATOM 3182 C CA . PHE A 1 401 ? -0.840 2.822 -18.277 1.00 96.12 401 PHE A CA 1
ATOM 3183 C C . PHE A 1 401 ? -2.110 2.974 -17.419 1.00 96.12 401 PHE A C 1
ATOM 3185 O O . PHE A 1 401 ? -2.641 1.980 -16.923 1.00 96.12 401 PHE A O 1
ATOM 3192 N N . PHE A 1 402 ? -2.631 4.194 -17.259 1.00 96.50 402 PHE A N 1
ATOM 3193 C CA . PHE A 1 402 ? -3.846 4.445 -16.478 1.00 96.50 402 PHE A CA 1
ATOM 3194 C C . PHE A 1 402 ? -5.094 3.924 -17.196 1.00 96.50 402 PHE A C 1
ATOM 3196 O O . PHE A 1 402 ? -5.933 3.265 -16.588 1.00 96.50 402 PHE A O 1
ATOM 3203 N N . ASN A 1 403 ? -5.196 4.150 -18.505 1.00 95.69 403 ASN A N 1
ATOM 3204 C CA . ASN A 1 403 ? -6.315 3.665 -19.305 1.00 95.69 403 ASN A CA 1
ATOM 3205 C C . ASN A 1 403 ? -6.291 2.138 -19.439 1.00 95.69 403 ASN A C 1
ATOM 3207 O O . ASN A 1 403 ? -7.343 1.506 -19.369 1.00 95.69 403 ASN A O 1
ATOM 3211 N N . LYS A 1 404 ? -5.107 1.520 -19.558 1.00 94.62 404 LYS A N 1
ATOM 3212 C CA . LYS A 1 404 ? -4.957 0.055 -19.487 1.00 94.62 404 LYS A CA 1
ATOM 3213 C C . LYS A 1 404 ? -5.517 -0.511 -18.178 1.00 94.62 404 LYS A C 1
ATOM 3215 O O . LYS A 1 404 ? -6.339 -1.424 -18.216 1.00 94.62 404 LYS A O 1
ATOM 3220 N N . ARG A 1 405 ? -5.171 0.100 -17.039 1.00 96.12 405 ARG A N 1
ATOM 3221 C CA . ARG A 1 405 ? -5.718 -0.264 -15.721 1.00 96.12 405 ARG A CA 1
ATOM 3222 C C . ARG A 1 405 ? -7.251 -0.193 -15.685 1.00 96.12 405 ARG A C 1
ATOM 3224 O O . ARG A 1 405 ? -7.887 -1.116 -15.190 1.00 96.12 405 ARG A O 1
ATOM 3231 N N . GLU A 1 406 ? -7.849 0.855 -16.250 1.00 96.19 406 GLU A N 1
ATOM 3232 C CA . GLU A 1 406 ? -9.311 1.026 -16.338 1.00 96.19 406 GLU A CA 1
ATOM 3233 C C . GLU A 1 406 ? -10.002 0.025 -17.283 1.00 96.19 406 GLU A C 1
ATOM 3235 O O . GLU A 1 406 ? -11.147 -0.376 -17.049 1.00 96.19 406 GLU A O 1
ATOM 3240 N N . ARG A 1 407 ? -9.335 -0.392 -18.367 1.00 94.19 407 ARG A N 1
ATOM 3241 C CA . ARG A 1 407 ? -9.887 -1.369 -19.320 1.00 94.19 407 ARG A CA 1
ATOM 3242 C C . ARG A 1 407 ? -10.057 -2.751 -18.705 1.00 94.19 407 ARG A C 1
ATOM 3244 O O . ARG A 1 407 ? -11.083 -3.378 -18.929 1.00 94.19 407 ARG A O 1
ATOM 3251 N N . LYS A 1 408 ? -9.089 -3.195 -17.904 1.00 94.38 408 LYS A N 1
ATOM 3252 C CA . LYS A 1 408 ? -9.129 -4.511 -17.245 1.00 94.38 408 LYS A CA 1
ATOM 3253 C C . LYS A 1 408 ? -9.635 -4.492 -15.820 1.00 94.38 408 LYS A C 1
ATOM 3255 O O . LYS A 1 408 ? -9.765 -5.548 -15.208 1.00 94.38 408 LYS A O 1
ATOM 3260 N N . ASP A 1 409 ? -9.931 -3.302 -15.315 1.00 96.94 409 ASP A N 1
ATOM 3261 C CA . ASP A 1 409 ? -10.303 -3.083 -13.929 1.00 96.94 409 ASP A CA 1
ATOM 3262 C C . ASP A 1 409 ? -9.238 -3.605 -12.952 1.00 96.94 409 ASP A C 1
ATOM 3264 O O . ASP A 1 409 ? -9.565 -4.289 -11.984 1.00 96.94 409 ASP A O 1
ATOM 3268 N N . VAL A 1 410 ? -7.957 -3.283 -13.215 1.00 97.44 410 VAL A N 1
ATOM 3269 C CA . VAL A 1 410 ? -6.795 -3.654 -12.372 1.00 97.44 410 VAL A CA 1
ATOM 3270 C C . VAL A 1 410 ? -6.778 -2.803 -11.096 1.00 97.44 410 VAL A C 1
ATOM 3272 O O . VAL A 1 410 ? -5.921 -1.953 -10.844 1.00 97.44 410 VAL A O 1
ATOM 3275 N N . PHE A 1 411 ? -7.822 -3.018 -10.313 1.00 98.06 411 PHE A N 1
ATOM 3276 C CA . PHE A 1 411 ? -8.145 -2.437 -9.027 1.00 98.06 411 PHE A CA 1
ATOM 3277 C C . PHE A 1 411 ? -8.622 -3.568 -8.108 1.00 98.06 411 PHE A C 1
ATOM 3279 O O . PHE A 1 411 ? -8.771 -4.715 -8.515 1.00 98.06 411 PHE A O 1
ATOM 3286 N N . GLY A 1 412 ? -8.882 -3.245 -6.854 1.00 97.56 412 GLY A N 1
ATOM 3287 C CA . GLY A 1 412 ? -9.210 -4.201 -5.812 1.00 97.56 412 GLY A CA 1
ATOM 3288 C C . GLY A 1 412 ? -7.975 -4.597 -5.013 1.00 97.56 412 GLY A C 1
ATOM 3289 O O . GLY A 1 412 ? -6.839 -4.456 -5.472 1.00 97.56 412 GLY A O 1
ATOM 3290 N N . TRP A 1 413 ? -8.195 -5.067 -3.786 1.00 96.81 413 TRP A N 1
ATOM 3291 C CA . TRP A 1 413 ? -7.134 -5.259 -2.790 1.00 96.81 413 TRP A CA 1
ATOM 3292 C C . TRP A 1 413 ? -5.956 -6.116 -3.283 1.00 96.81 413 TRP A C 1
ATOM 3294 O O . TRP A 1 413 ? -4.815 -5.826 -2.914 1.00 96.81 413 TRP A O 1
ATOM 3304 N N . ARG A 1 414 ? -6.233 -7.132 -4.117 1.00 96.69 414 ARG A N 1
ATOM 3305 C CA . ARG A 1 414 ? -5.226 -8.044 -4.671 1.00 96.69 414 ARG A CA 1
ATOM 3306 C C . ARG A 1 414 ? -4.564 -7.495 -5.933 1.00 96.69 414 ARG A C 1
ATOM 3308 O O . ARG A 1 414 ? -3.420 -7.824 -6.184 1.00 96.69 414 ARG A O 1
ATOM 3315 N N . HIS A 1 415 ? -5.241 -6.674 -6.739 1.00 97.50 415 HIS A N 1
ATOM 3316 C CA . HIS A 1 415 ? -4.775 -6.343 -8.098 1.00 97.50 415 HIS A CA 1
ATOM 3317 C C . HIS A 1 415 ? -4.236 -4.922 -8.2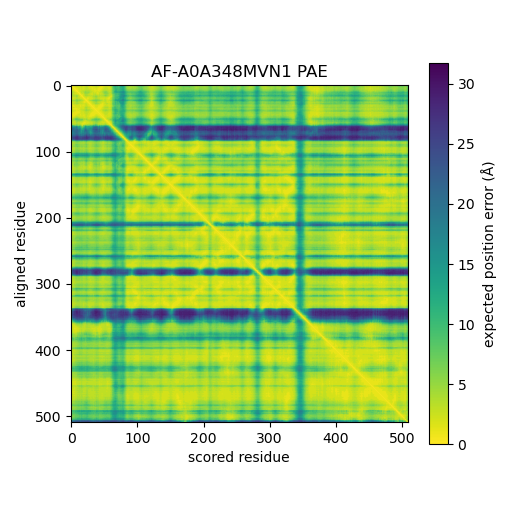50 1.00 97.50 415 HIS A C 1
ATOM 3319 O O . HIS A 1 415 ? -3.433 -4.667 -9.142 1.00 97.50 415 HIS A O 1
ATOM 3325 N N . TYR A 1 416 ? -4.669 -3.984 -7.406 1.00 98.12 416 TYR A N 1
ATOM 3326 C CA . TYR A 1 416 ? -4.282 -2.588 -7.560 1.00 98.12 416 TYR A CA 1
ATOM 3327 C C . TYR A 1 416 ? -2.764 -2.394 -7.441 1.00 98.12 416 TYR A C 1
ATOM 3329 O O . TYR A 1 416 ? -2.173 -2.647 -6.392 1.00 98.12 416 TYR A O 1
ATOM 3337 N N . GLY A 1 417 ? -2.169 -1.898 -8.527 1.00 96.94 417 GLY A N 1
ATOM 3338 C CA . GLY A 1 417 ? -0.735 -1.652 -8.668 1.00 96.94 417 GLY A CA 1
ATOM 3339 C C . GLY A 1 417 ? -0.121 -2.361 -9.865 1.00 96.94 417 GLY A C 1
ATOM 3340 O O . GLY A 1 417 ? 0.745 -1.769 -10.507 1.00 96.94 417 GLY A O 1
ATOM 3341 N N . GLU A 1 418 ? -0.638 -3.537 -10.220 1.00 96.25 418 GLU A N 1
ATOM 3342 C CA . GLU A 1 418 ? -0.135 -4.345 -11.333 1.00 96.25 418 GLU A CA 1
ATOM 3343 C C . GLU A 1 418 ? -0.319 -3.664 -12.701 1.00 96.25 418 GLU A C 1
ATOM 3345 O O . GLU A 1 418 ? -1.095 -2.706 -12.863 1.00 96.25 418 GLU A O 1
ATOM 3350 N N . ILE A 1 419 ? 0.411 -4.165 -13.700 1.00 94.56 419 ILE A N 1
ATOM 3351 C CA . ILE A 1 419 ? 0.321 -3.756 -15.096 1.00 94.56 419 ILE A CA 1
ATOM 3352 C C . ILE A 1 419 ? -0.265 -4.912 -15.910 1.00 94.56 419 ILE A C 1
ATOM 3354 O O . ILE A 1 419 ? 0.250 -6.025 -15.916 1.00 94.56 419 ILE A O 1
ATOM 3358 N N . ASP A 1 420 ? -1.331 -4.620 -16.651 1.00 92.44 420 ASP A N 1
ATOM 3359 C CA . ASP A 1 420 ? -1.909 -5.566 -17.605 1.00 92.44 420 ASP A CA 1
ATOM 3360 C C . ASP A 1 420 ? -0.913 -5.896 -18.725 1.00 92.44 420 ASP A C 1
ATOM 3362 O O . ASP A 1 420 ? -0.415 -4.997 -19.415 1.00 92.44 420 ASP A O 1
ATOM 3366 N N . ALA A 1 421 ? -0.656 -7.187 -18.926 1.00 92.69 421 ALA A N 1
ATOM 3367 C CA . ALA A 1 421 ? 0.152 -7.705 -20.022 1.00 92.69 421 ALA A CA 1
ATOM 3368 C C . ALA A 1 421 ? -0.699 -7.864 -21.291 1.00 92.69 421 ALA A C 1
ATOM 3370 O O . ALA A 1 421 ? -0.810 -8.937 -21.876 1.00 92.69 421 ALA A O 1
ATOM 3371 N N . ASP A 1 422 ? -1.272 -6.753 -21.754 1.00 89.81 422 ASP A N 1
ATOM 3372 C CA . ASP A 1 422 ? -2.231 -6.700 -22.866 1.00 89.81 422 ASP A CA 1
ATOM 3373 C C . ASP A 1 422 ? -1.722 -7.305 -24.185 1.00 89.81 422 ASP A C 1
ATOM 3375 O O . ASP A 1 422 ? -2.509 -7.795 -24.996 1.00 89.81 422 ASP A O 1
ATOM 3379 N N . HIS A 1 423 ? -0.405 -7.321 -24.395 1.00 90.31 423 HIS A N 1
ATOM 3380 C CA . HIS A 1 423 ? 0.220 -7.982 -25.542 1.00 90.31 423 HIS A CA 1
ATOM 3381 C C . HIS A 1 423 ? -0.067 -9.495 -25.629 1.00 90.31 423 HIS A C 1
ATOM 3383 O O . HIS A 1 423 ? -0.096 -10.040 -26.734 1.00 90.31 423 HIS A O 1
ATOM 3389 N N . GLU A 1 424 ? -0.335 -10.161 -24.504 1.00 90.94 424 GLU A N 1
ATOM 3390 C CA . GLU A 1 424 ? -0.717 -11.579 -24.463 1.00 90.94 424 GLU A CA 1
ATOM 3391 C C . GLU A 1 424 ? -2.131 -11.808 -25.024 1.00 90.94 424 GLU A C 1
ATOM 3393 O O . GLU A 1 424 ? -2.439 -12.875 -25.557 1.00 90.94 424 GLU A O 1
ATOM 3398 N N . ALA A 1 425 ? -2.983 -10.777 -24.986 1.00 91.06 425 ALA A N 1
ATOM 3399 C CA . ALA A 1 425 ? -4.375 -10.830 -25.422 1.00 91.06 425 ALA A CA 1
ATOM 3400 C C . ALA A 1 425 ? -4.580 -10.534 -26.922 1.00 91.06 425 ALA A C 1
ATOM 3402 O O . ALA A 1 425 ? -5.711 -10.601 -27.403 1.00 91.06 425 ALA A O 1
ATOM 3403 N N . VAL A 1 426 ? -3.524 -10.207 -27.683 1.00 88.50 426 VAL A N 1
ATOM 3404 C CA . VAL A 1 426 ? -3.628 -9.703 -29.075 1.00 88.50 426 VAL A CA 1
ATOM 3405 C C . VAL A 1 426 ? -4.375 -10.657 -30.014 1.00 88.50 426 VAL A C 1
ATOM 3407 O O . VAL A 1 426 ? -5.054 -10.204 -30.933 1.00 88.50 426 VAL A O 1
ATOM 3410 N N . ASN A 1 427 ? -4.270 -11.967 -29.780 1.00 88.94 427 ASN A N 1
ATOM 3411 C CA . ASN A 1 427 ? -4.931 -12.998 -30.586 1.00 88.94 427 ASN A CA 1
ATOM 3412 C C . ASN A 1 427 ? -6.106 -13.675 -29.861 1.00 88.94 427 ASN A C 1
ATOM 3414 O O . ASN A 1 427 ? -6.592 -14.704 -30.329 1.00 88.94 427 ASN A O 1
ATOM 3418 N N . ALA A 1 428 ? -6.536 -13.152 -28.711 1.00 90.69 428 ALA A N 1
ATOM 3419 C CA . ALA A 1 428 ? -7.663 -13.708 -27.974 1.00 90.69 428 ALA A CA 1
ATOM 3420 C C . ALA A 1 428 ? -8.993 -13.365 -28.663 1.00 90.69 428 ALA A C 1
ATOM 3422 O O . ALA A 1 428 ? -9.158 -12.274 -29.205 1.00 90.69 428 ALA A O 1
ATOM 3423 N N . ASP A 1 429 ? -9.971 -14.272 -28.585 1.00 89.94 429 ASP A N 1
ATOM 3424 C CA . ASP A 1 429 ? -11.315 -14.036 -29.135 1.00 89.94 429 ASP A CA 1
ATOM 3425 C C . ASP A 1 429 ? -12.023 -12.861 -28.444 1.00 89.94 429 ASP A C 1
ATOM 3427 O O . ASP A 1 429 ? -12.763 -12.103 -29.072 1.00 89.94 429 ASP A O 1
ATOM 3431 N N . VAL A 1 430 ? -11.778 -12.706 -27.138 1.00 89.50 430 VAL A N 1
ATOM 3432 C CA . VAL A 1 430 ? -12.314 -11.621 -26.311 1.00 89.50 430 VAL A CA 1
ATOM 3433 C C . VAL A 1 430 ? -11.155 -10.953 -25.565 1.00 89.50 430 VAL A C 1
ATOM 3435 O O . VAL A 1 430 ? -10.924 -11.257 -24.391 1.00 89.50 430 VAL A O 1
ATOM 3438 N N . PRO A 1 431 ? -10.392 -10.058 -26.228 1.00 87.69 431 PRO A N 1
ATOM 3439 C CA . PRO A 1 431 ? -9.191 -9.471 -25.650 1.00 87.69 431 PRO A CA 1
ATOM 3440 C C . PRO A 1 431 ? -9.445 -8.788 -24.319 1.00 87.69 431 PRO A C 1
ATOM 3442 O O . PRO A 1 431 ? -8.627 -8.948 -23.431 1.00 87.69 431 PRO A O 1
ATOM 3445 N N . ASP A 1 432 ? -10.579 -8.105 -24.129 1.00 85.69 432 ASP A N 1
ATOM 3446 C CA . ASP A 1 432 ? -10.906 -7.404 -22.879 1.00 85.69 432 ASP A CA 1
ATOM 3447 C C . ASP A 1 432 ? -11.145 -8.354 -21.688 1.00 85.69 432 ASP A C 1
ATOM 3449 O O . ASP A 1 432 ? -10.817 -7.993 -20.560 1.00 85.69 432 ASP A O 1
ATOM 3453 N N . GLU A 1 433 ? -11.587 -9.593 -21.918 1.00 89.88 433 GLU A N 1
ATOM 3454 C CA . GLU A 1 433 ? -11.775 -10.616 -20.871 1.00 89.88 433 GLU A CA 1
ATOM 3455 C C . GLU A 1 433 ? -10.515 -11.460 -20.610 1.00 89.88 433 GLU A C 1
ATOM 3457 O O . GLU A 1 433 ? -10.453 -12.220 -19.643 1.00 89.88 433 GLU A O 1
ATOM 3462 N N . PHE A 1 434 ? -9.491 -11.329 -21.455 1.00 93.69 434 PHE A N 1
ATOM 3463 C CA . PHE A 1 434 ? -8.222 -12.028 -21.295 1.00 93.69 434 PHE A CA 1
ATOM 3464 C C . PHE A 1 434 ? -7.358 -11.330 -20.237 1.00 93.69 434 PHE A C 1
ATOM 3466 O O . PHE A 1 434 ? -6.897 -10.212 -20.457 1.00 93.69 434 PHE A O 1
ATOM 3473 N N . ILE A 1 435 ? -7.147 -11.958 -19.083 1.00 94.31 435 ILE A N 1
ATOM 3474 C CA . ILE A 1 435 ? -6.400 -11.356 -17.974 1.00 94.31 435 ILE A CA 1
ATOM 3475 C C . ILE A 1 435 ? -4.975 -11.884 -17.978 1.00 94.31 435 ILE A C 1
ATOM 3477 O O . ILE A 1 435 ? -4.775 -13.095 -17.972 1.00 94.31 435 ILE A O 1
ATOM 3481 N N . SER A 1 436 ? -4.001 -10.980 -17.969 1.00 93.75 436 SER A N 1
ATOM 3482 C CA . SER A 1 436 ? -2.586 -11.318 -17.895 1.00 93.75 436 SER A CA 1
ATOM 3483 C C . SER A 1 436 ? -1.823 -10.223 -17.153 1.00 93.75 436 SER A C 1
ATOM 3485 O O . SER A 1 436 ? -2.194 -9.049 -17.207 1.00 93.75 436 SER A O 1
ATOM 3487 N N . HIS A 1 437 ? -0.774 -10.600 -16.433 1.00 94.38 437 HIS A N 1
ATOM 3488 C CA . HIS A 1 437 ? -0.044 -9.709 -15.529 1.00 94.38 437 HIS A CA 1
ATOM 3489 C C . HIS A 1 437 ? 1.444 -9.808 -15.791 1.00 94.38 437 HIS A C 1
ATOM 3491 O O . HIS A 1 437 ? 1.929 -10.905 -16.052 1.00 94.38 437 HIS A O 1
ATOM 3497 N N . TYR A 1 438 ? 2.162 -8.687 -15.707 1.00 93.69 438 TYR A N 1
ATOM 3498 C CA . TYR A 1 438 ? 3.613 -8.691 -15.865 1.00 93.69 438 TYR A CA 1
ATOM 3499 C C . TYR A 1 438 ? 4.326 -9.200 -14.611 1.00 93.69 438 TYR A C 1
ATOM 3501 O O . TYR A 1 438 ? 5.417 -9.746 -14.750 1.00 93.69 438 TYR A O 1
ATOM 3509 N N . ASN A 1 439 ? 3.771 -9.009 -13.408 1.00 93.75 439 ASN A N 1
ATOM 3510 C CA . ASN A 1 439 ? 4.411 -9.358 -12.128 1.00 93.75 439 ASN A CA 1
ATOM 3511 C C . ASN A 1 439 ? 5.834 -8.776 -12.031 1.00 93.75 439 ASN A C 1
ATOM 3513 O O . ASN A 1 439 ? 6.815 -9.442 -11.691 1.00 93.75 439 ASN A O 1
ATOM 3517 N N . ASN A 1 440 ? 5.971 -7.521 -12.471 1.00 95.12 440 ASN A N 1
ATOM 3518 C CA . ASN A 1 440 ? 7.244 -6.817 -12.649 1.00 95.12 440 ASN A CA 1
ATOM 3519 C C . ASN A 1 440 ? 8.293 -7.524 -13.543 1.00 95.12 440 ASN A C 1
ATOM 3521 O O . ASN A 1 440 ? 9.476 -7.176 -13.520 1.00 95.12 440 ASN A O 1
ATOM 3525 N N . GLN A 1 441 ? 7.897 -8.469 -14.393 1.00 90.88 441 GLN A N 1
ATOM 3526 C CA . GLN A 1 441 ? 8.785 -9.007 -15.416 1.00 90.88 441 GLN A CA 1
ATOM 3527 C C . GLN A 1 441 ? 9.256 -7.887 -16.357 1.00 90.88 441 GLN A C 1
ATOM 3529 O O . GLN A 1 441 ? 8.481 -7.021 -16.762 1.00 90.88 441 GLN A O 1
ATOM 3534 N N . TYR A 1 442 ? 10.545 -7.919 -16.710 1.00 92.50 442 TYR A N 1
ATOM 3535 C CA . TYR A 1 442 ? 11.244 -6.874 -17.473 1.00 92.50 442 TYR A CA 1
ATOM 3536 C C . TYR A 1 442 ? 11.398 -5.534 -16.728 1.00 92.50 442 TYR A C 1
ATOM 3538 O O . TYR A 1 442 ? 11.719 -4.518 -17.345 1.00 92.50 442 TYR A O 1
ATOM 3546 N N . ASP A 1 443 ? 11.219 -5.543 -15.405 1.00 94.31 443 ASP A N 1
ATOM 3547 C CA . ASP A 1 443 ? 11.460 -4.429 -14.484 1.00 94.31 443 ASP A CA 1
ATOM 3548 C C . ASP A 1 443 ? 10.759 -3.098 -14.840 1.00 94.31 443 ASP A C 1
ATOM 3550 O O . ASP A 1 443 ? 11.400 -2.034 -14.835 1.00 94.31 443 ASP A O 1
ATOM 3554 N N . PRO A 1 444 ? 9.432 -3.083 -15.093 1.00 95.44 444 PRO A N 1
ATOM 3555 C CA . PRO A 1 444 ? 8.691 -1.836 -15.255 1.00 95.44 444 PRO A CA 1
ATOM 3556 C C . PRO A 1 444 ? 8.854 -0.905 -14.046 1.00 95.44 444 PRO A C 1
ATOM 3558 O O . PRO A 1 444 ? 8.944 0.309 -14.236 1.00 95.44 444 PRO A O 1
ATOM 3561 N N . LEU A 1 445 ? 8.990 -1.438 -12.822 1.00 97.31 445 LEU A N 1
ATOM 3562 C CA . LEU A 1 445 ? 9.263 -0.631 -11.630 1.00 97.31 445 LEU A CA 1
ATOM 3563 C C . LEU A 1 445 ? 10.558 0.186 -11.773 1.00 97.31 445 LEU A C 1
ATOM 3565 O O . LEU A 1 445 ? 10.572 1.385 -11.474 1.00 97.31 445 LEU A O 1
ATOM 3569 N N . LEU A 1 446 ? 11.640 -0.434 -12.259 1.00 95.81 446 LEU A N 1
ATOM 3570 C CA . LEU A 1 446 ? 12.907 0.257 -12.513 1.00 95.81 446 LEU A CA 1
ATOM 3571 C C . LEU A 1 446 ? 12.737 1.289 -13.628 1.00 95.81 446 LEU A C 1
ATOM 3573 O O . LEU A 1 446 ? 13.134 2.442 -13.453 1.00 95.81 446 LEU A O 1
ATOM 3577 N N . GLY A 1 447 ? 12.121 0.894 -14.745 1.00 94.94 447 GLY A N 1
ATOM 3578 C CA . GLY A 1 447 ? 11.886 1.771 -15.890 1.00 94.94 447 GLY A CA 1
ATOM 3579 C C . GLY A 1 447 ? 11.139 3.047 -15.500 1.00 94.94 447 GLY A C 1
ATOM 3580 O O . GLY A 1 447 ? 11.629 4.149 -15.749 1.00 94.94 447 GLY A O 1
ATOM 3581 N N . MET A 1 448 ? 10.002 2.914 -14.813 1.00 96.38 448 MET A N 1
ATOM 3582 C CA . MET A 1 448 ? 9.200 4.047 -14.339 1.00 96.38 448 MET A CA 1
ATOM 3583 C C . MET A 1 448 ? 9.963 4.902 -13.322 1.00 96.38 448 MET A C 1
ATOM 3585 O O . MET A 1 448 ? 9.917 6.131 -13.391 1.00 96.38 448 MET A O 1
ATOM 3589 N N . THR A 1 449 ? 10.715 4.276 -12.410 1.00 95.62 449 THR A N 1
ATOM 3590 C CA . THR A 1 449 ? 11.544 4.996 -11.430 1.00 95.62 449 THR A CA 1
ATOM 3591 C C . THR A 1 449 ? 12.609 5.848 -12.115 1.00 95.62 449 THR A C 1
ATOM 3593 O O . THR A 1 449 ? 12.801 7.003 -11.739 1.00 95.62 449 THR A O 1
ATOM 3596 N N . LEU A 1 450 ? 13.265 5.330 -13.155 1.00 93.88 450 LEU A N 1
ATOM 3597 C CA . LEU A 1 450 ? 14.229 6.096 -13.945 1.00 93.88 450 LEU A CA 1
ATOM 3598 C C . LEU A 1 450 ? 13.571 7.299 -14.630 1.00 93.88 450 LEU A C 1
ATOM 3600 O O . LEU A 1 450 ? 14.132 8.393 -14.581 1.00 93.88 450 LEU A O 1
ATOM 3604 N N . GLN A 1 451 ? 12.368 7.130 -15.193 1.00 93.88 451 GLN A N 1
ATOM 3605 C CA . GLN A 1 451 ? 11.624 8.243 -15.794 1.00 93.88 451 GLN A CA 1
ATOM 3606 C C . GLN A 1 451 ? 11.268 9.322 -14.763 1.00 93.88 451 GLN A C 1
ATOM 3608 O O . GLN A 1 451 ? 11.436 10.515 -15.027 1.00 93.88 451 GLN A O 1
ATOM 3613 N N . PHE A 1 452 ? 10.847 8.922 -13.559 1.00 94.44 452 PHE A N 1
ATOM 3614 C CA . PHE A 1 452 ? 10.597 9.861 -12.468 1.00 94.44 452 PHE A CA 1
ATOM 3615 C C . PHE A 1 452 ? 11.868 10.612 -12.044 1.00 94.44 452 PHE A C 1
ATOM 3617 O O . PHE A 1 452 ? 11.836 11.832 -11.899 1.00 94.44 452 PHE A O 1
ATOM 3624 N N . LEU A 1 453 ? 12.992 9.914 -11.862 1.00 93.25 453 LEU A N 1
ATOM 3625 C CA . LEU A 1 453 ? 14.251 10.534 -11.433 1.00 93.25 453 LEU A CA 1
ATOM 3626 C C . LEU A 1 453 ? 14.854 11.467 -12.496 1.00 93.25 453 LEU A C 1
ATOM 3628 O O . LEU A 1 453 ? 15.538 12.424 -12.136 1.00 93.25 453 LEU A O 1
ATOM 3632 N N . GLN A 1 454 ? 14.607 11.199 -13.781 1.00 91.44 454 GLN A N 1
ATOM 3633 C CA . GLN A 1 454 ? 15.043 12.043 -14.896 1.00 91.44 454 GLN A CA 1
ATOM 3634 C C . GLN A 1 454 ? 14.160 13.290 -15.064 1.00 91.44 454 GLN A C 1
ATOM 3636 O O . GLN A 1 454 ? 14.684 14.394 -15.196 1.00 91.44 454 GLN A O 1
ATOM 3641 N N . GLY A 1 455 ? 12.832 13.127 -15.086 1.00 88.81 455 GLY A N 1
ATOM 3642 C CA . GLY A 1 455 ? 11.905 14.203 -15.464 1.00 88.81 455 GLY A CA 1
ATOM 3643 C C . GLY A 1 455 ? 11.167 14.880 -14.307 1.00 88.81 455 GLY A C 1
ATOM 3644 O O . GLY A 1 455 ? 10.655 15.984 -14.470 1.00 88.81 455 GLY A O 1
ATOM 3645 N N . GLY A 1 456 ? 11.071 14.231 -13.146 1.00 91.25 456 GLY A N 1
ATOM 3646 C CA . GLY A 1 456 ? 10.281 14.710 -12.009 1.00 91.25 456 GLY A CA 1
ATOM 3647 C C . GLY A 1 456 ? 8.760 14.676 -12.217 1.00 91.25 456 GLY A C 1
ATOM 3648 O O . GLY A 1 456 ? 8.033 15.191 -11.369 1.00 91.25 456 GLY A O 1
ATOM 3649 N N . ASP A 1 457 ? 8.258 14.081 -13.309 1.00 93.69 457 ASP A N 1
ATOM 3650 C CA . ASP A 1 457 ? 6.818 13.974 -13.571 1.00 93.69 457 ASP A CA 1
ATOM 3651 C C . ASP A 1 457 ? 6.154 13.056 -12.531 1.00 93.69 457 ASP A C 1
ATOM 3653 O O . ASP A 1 457 ? 6.385 11.844 -12.484 1.00 93.69 457 ASP A O 1
ATOM 3657 N N . LEU A 1 458 ? 5.317 13.655 -11.680 1.00 93.88 458 LEU A N 1
ATOM 3658 C CA . LEU A 1 458 ? 4.654 12.987 -10.560 1.00 93.88 458 LEU A CA 1
ATOM 3659 C C . LEU A 1 458 ? 3.662 11.904 -11.005 1.00 93.88 458 LEU A C 1
ATOM 3661 O O . LEU A 1 458 ? 3.317 11.043 -10.195 1.00 93.88 458 LEU A O 1
ATOM 3665 N N . ARG A 1 459 ? 3.235 11.886 -12.275 1.00 95.69 459 ARG A N 1
ATOM 3666 C CA . ARG A 1 459 ? 2.394 10.805 -12.810 1.00 95.69 459 ARG A CA 1
ATOM 3667 C C . ARG A 1 459 ? 3.113 9.460 -12.765 1.00 95.69 459 ARG A C 1
ATOM 3669 O O . ARG A 1 459 ? 2.472 8.446 -12.513 1.00 95.69 459 ARG A O 1
ATOM 3676 N N . TRP A 1 460 ? 4.442 9.443 -12.891 1.00 96.56 460 TRP A N 1
ATOM 3677 C CA . TRP A 1 460 ? 5.216 8.222 -12.672 1.00 96.56 460 TRP A CA 1
ATOM 3678 C C . TRP A 1 460 ? 5.112 7.733 -11.228 1.00 96.56 460 TRP A C 1
ATOM 3680 O O . TRP A 1 460 ? 4.959 6.537 -11.017 1.00 96.56 460 TRP A O 1
ATOM 3690 N N . LEU A 1 461 ? 5.107 8.619 -10.222 1.00 94.62 461 LEU A N 1
ATOM 3691 C CA . LEU A 1 461 ? 4.919 8.200 -8.824 1.00 94.62 461 LEU A CA 1
ATOM 3692 C C . LEU A 1 461 ? 3.547 7.561 -8.580 1.00 94.62 461 LEU A C 1
ATOM 3694 O O . LEU A 1 461 ? 3.455 6.645 -7.764 1.00 94.62 461 LEU A O 1
ATOM 3698 N N . ALA A 1 462 ? 2.511 8.008 -9.294 1.00 94.56 462 ALA A N 1
ATOM 3699 C CA . ALA A 1 462 ? 1.177 7.407 -9.240 1.00 94.56 462 ALA A CA 1
ATOM 3700 C C . ALA A 1 462 ? 1.124 5.984 -9.838 1.00 94.56 462 ALA A C 1
ATOM 3702 O O . ALA A 1 462 ? 0.179 5.244 -9.573 1.00 94.56 462 ALA A O 1
ATOM 3703 N N . LEU A 1 463 ? 2.135 5.582 -10.619 1.00 97.31 463 LEU A N 1
ATOM 3704 C CA . LEU A 1 463 ? 2.314 4.208 -11.101 1.00 97.31 463 LEU A CA 1
ATOM 3705 C C . LEU A 1 463 ? 3.286 3.419 -10.210 1.00 97.31 463 LEU A C 1
ATOM 3707 O O . LEU A 1 463 ? 2.966 2.311 -9.795 1.00 97.31 463 LEU A O 1
ATOM 3711 N N . ILE A 1 464 ? 4.430 4.017 -9.858 1.00 97.62 464 ILE A N 1
ATOM 3712 C CA . ILE A 1 464 ? 5.510 3.392 -9.076 1.00 97.62 464 ILE A CA 1
ATOM 3713 C C . ILE A 1 464 ? 5.026 2.956 -7.696 1.00 97.62 464 ILE A C 1
ATOM 3715 O O . ILE A 1 464 ? 5.301 1.835 -7.286 1.00 97.62 464 ILE A O 1
ATOM 3719 N N . ARG A 1 465 ? 4.335 3.834 -6.958 1.00 96.12 465 ARG A N 1
ATOM 3720 C CA . ARG A 1 465 ? 3.945 3.559 -5.566 1.00 96.12 465 ARG A CA 1
ATOM 3721 C C . ARG A 1 465 ? 3.028 2.339 -5.434 1.00 96.12 465 ARG A C 1
ATOM 3723 O O . ARG A 1 465 ? 3.377 1.454 -4.652 1.00 96.12 465 ARG A O 1
ATOM 3730 N N . PRO A 1 466 ? 1.899 2.252 -6.164 1.00 97.62 466 PRO A N 1
ATOM 3731 C CA . PRO A 1 466 ? 1.041 1.083 -6.053 1.00 97.62 466 PRO A CA 1
ATOM 3732 C C . PRO A 1 466 ? 1.695 -0.167 -6.659 1.00 97.62 466 PRO A C 1
ATOM 3734 O O . PRO A 1 466 ? 1.564 -1.227 -6.060 1.00 97.62 466 PRO A O 1
ATOM 3737 N N . LEU A 1 467 ? 2.470 -0.061 -7.751 1.00 98.38 467 LEU A N 1
ATOM 3738 C CA . LEU A 1 467 ? 3.206 -1.205 -8.315 1.00 98.38 467 LEU A CA 1
ATOM 3739 C C . LEU A 1 467 ? 4.224 -1.778 -7.320 1.00 98.38 467 LEU A C 1
ATOM 3741 O O . LEU A 1 467 ? 4.244 -2.977 -7.074 1.00 98.38 467 LEU A O 1
ATOM 3745 N N . GLN A 1 468 ? 5.039 -0.924 -6.694 1.00 97.88 468 GLN A N 1
ATOM 3746 C CA . GLN A 1 468 ? 6.000 -1.347 -5.675 1.00 97.88 468 GLN A CA 1
ATOM 3747 C C . GLN A 1 468 ? 5.304 -2.085 -4.528 1.00 97.88 468 GLN A C 1
ATOM 3749 O O . GLN A 1 468 ? 5.806 -3.106 -4.061 1.00 97.88 468 GLN A O 1
ATOM 3754 N N . GLN A 1 469 ? 4.172 -1.554 -4.055 1.00 98.00 469 GLN A N 1
ATOM 3755 C CA . GLN A 1 469 ? 3.430 -2.190 -2.975 1.00 98.00 469 GLN A CA 1
ATOM 3756 C C . GLN A 1 469 ? 2.835 -3.528 -3.417 1.00 98.00 469 GLN A C 1
ATOM 3758 O O . GLN A 1 469 ? 2.918 -4.485 -2.658 1.00 98.00 469 GLN A O 1
ATOM 3763 N N . HIS A 1 470 ? 2.277 -3.601 -4.626 1.00 98.25 470 HIS A N 1
ATOM 3764 C CA . HIS A 1 470 ? 1.722 -4.826 -5.197 1.00 98.25 470 HIS A CA 1
ATOM 3765 C C . HIS A 1 470 ? 2.771 -5.938 -5.282 1.00 98.25 470 HIS A C 1
ATOM 3767 O O . HIS A 1 470 ? 2.535 -7.022 -4.762 1.00 98.25 470 HIS A O 1
ATOM 3773 N N . ILE A 1 471 ? 3.966 -5.633 -5.796 1.00 97.62 471 ILE A N 1
ATOM 3774 C CA . ILE A 1 471 ? 5.070 -6.599 -5.882 1.00 97.62 471 ILE A CA 1
ATOM 3775 C C . ILE A 1 471 ? 5.423 -7.163 -4.500 1.00 97.62 471 ILE A C 1
ATOM 3777 O O . ILE A 1 471 ? 5.609 -8.365 -4.336 1.00 97.62 471 ILE A O 1
ATOM 3781 N N . GLN A 1 472 ? 5.523 -6.292 -3.491 1.00 97.06 472 GLN A N 1
ATOM 3782 C CA . GLN A 1 472 ? 5.856 -6.700 -2.123 1.00 97.06 472 GLN A CA 1
ATOM 3783 C C . GLN A 1 472 ? 4.746 -7.508 -1.455 1.00 97.06 472 GLN A C 1
ATOM 3785 O O . GLN A 1 472 ? 5.030 -8.412 -0.674 1.00 97.06 472 GLN A O 1
ATOM 3790 N N . ASP A 1 473 ? 3.497 -7.133 -1.713 1.00 97.94 473 ASP A N 1
ATOM 3791 C CA . ASP A 1 473 ? 2.344 -7.716 -1.048 1.00 97.94 473 ASP A CA 1
ATOM 3792 C C . ASP A 1 473 ? 1.932 -9.049 -1.688 1.00 97.94 473 ASP A C 1
ATOM 3794 O O . ASP A 1 473 ? 1.581 -9.982 -0.967 1.00 97.94 473 ASP A O 1
ATOM 3798 N N . ILE A 1 474 ? 1.981 -9.141 -3.019 1.00 97.06 474 ILE A N 1
ATOM 3799 C CA . ILE A 1 474 ? 1.312 -10.179 -3.811 1.00 97.06 474 ILE A CA 1
ATOM 3800 C C . ILE A 1 474 ? 2.313 -11.009 -4.629 1.00 97.06 474 ILE A C 1
ATOM 3802 O O . ILE A 1 474 ? 2.336 -12.237 -4.494 1.00 97.06 474 ILE A O 1
ATOM 3806 N N . ASP A 1 475 ? 3.165 -10.367 -5.436 1.00 95.94 475 ASP A N 1
ATOM 3807 C CA . ASP A 1 475 ? 4.014 -11.089 -6.401 1.00 95.94 475 ASP A CA 1
ATOM 3808 C C . ASP A 1 475 ? 5.170 -11.839 -5.743 1.00 95.94 475 ASP A C 1
ATOM 3810 O O . ASP A 1 475 ? 5.559 -12.914 -6.201 1.00 95.94 475 ASP A O 1
ATOM 3814 N N . ILE A 1 476 ? 5.734 -11.300 -4.660 1.00 95.50 476 ILE A N 1
ATOM 3815 C CA . ILE A 1 476 ? 6.734 -12.010 -3.861 1.00 95.50 476 ILE A CA 1
ATOM 3816 C C . ILE A 1 476 ? 6.025 -13.068 -3.015 1.00 95.50 476 ILE A C 1
ATOM 3818 O O . ILE A 1 476 ? 5.132 -12.775 -2.222 1.00 95.50 476 ILE A O 1
ATOM 3822 N N . TYR A 1 477 ? 6.452 -14.321 -3.152 1.00 95.31 477 TYR A N 1
ATOM 3823 C CA . TYR A 1 477 ? 6.010 -15.414 -2.297 1.00 95.31 477 TYR A CA 1
ATOM 3824 C C . TYR A 1 477 ? 6.731 -15.345 -0.947 1.00 95.31 477 TYR A C 1
ATOM 3826 O O . TYR A 1 477 ? 7.774 -15.971 -0.735 1.00 95.31 477 TYR A O 1
ATOM 3834 N N . ASP A 1 478 ? 6.192 -14.532 -0.036 1.00 95.31 478 ASP A N 1
ATOM 3835 C CA . ASP A 1 478 ? 6.786 -14.258 1.274 1.00 95.31 478 ASP A CA 1
ATOM 3836 C C . ASP A 1 478 ? 6.517 -15.410 2.257 1.00 95.31 478 ASP A C 1
ATOM 3838 O O . ASP A 1 478 ? 5.655 -15.345 3.132 1.00 95.31 478 ASP A O 1
ATOM 3842 N N . THR A 1 479 ? 7.234 -16.517 2.092 1.00 94.81 479 THR A N 1
ATOM 3843 C CA . THR A 1 479 ? 7.276 -17.613 3.065 1.00 94.81 479 THR A CA 1
ATOM 3844 C C . THR A 1 479 ? 8.658 -18.252 3.094 1.00 94.81 479 THR A C 1
ATOM 3846 O O . THR A 1 479 ? 9.408 -18.212 2.120 1.00 94.81 479 THR A O 1
ATOM 3849 N N . ASP A 1 480 ? 8.992 -18.849 4.232 1.00 95.94 480 ASP A N 1
ATOM 3850 C CA . ASP A 1 480 ? 10.165 -19.691 4.454 1.00 95.94 480 ASP A CA 1
ATOM 3851 C C . ASP A 1 480 ? 9.785 -21.164 4.702 1.00 95.94 480 ASP A C 1
ATOM 3853 O O . ASP A 1 480 ? 10.644 -21.988 5.023 1.00 95.94 480 ASP A O 1
ATOM 3857 N N . LYS A 1 481 ? 8.494 -21.502 4.556 1.00 94.75 481 LYS A N 1
ATOM 3858 C CA . LYS A 1 481 ? 7.918 -22.811 4.905 1.00 94.75 481 LYS A CA 1
ATOM 3859 C C . LYS A 1 481 ? 7.763 -23.764 3.715 1.00 94.75 481 LYS A C 1
ATOM 3861 O O . LYS A 1 481 ? 7.243 -24.865 3.892 1.00 94.75 481 LYS A O 1
ATOM 3866 N N . ASP A 1 482 ? 8.188 -23.359 2.523 1.00 94.38 482 ASP A N 1
ATOM 3867 C CA . ASP A 1 482 ? 8.141 -24.155 1.295 1.00 94.38 482 ASP A CA 1
ATOM 3868 C C . ASP A 1 482 ? 9.540 -24.657 0.892 1.00 94.38 482 ASP A C 1
ATOM 3870 O O . ASP A 1 482 ? 10.508 -24.597 1.659 1.00 94.38 482 ASP A O 1
ATOM 3874 N N . LYS A 1 483 ? 9.663 -25.177 -0.329 1.00 92.00 483 LYS A N 1
ATOM 3875 C CA . LYS A 1 483 ? 10.935 -25.529 -0.958 1.00 92.00 483 LYS A CA 1
ATOM 3876 C C . LYS A 1 483 ? 11.786 -24.275 -1.175 1.00 92.00 483 LYS A C 1
ATOM 3878 O O . LYS A 1 483 ? 11.276 -23.193 -1.470 1.00 92.00 483 LYS A O 1
ATOM 3883 N N . ALA A 1 484 ? 13.102 -24.443 -1.069 1.00 92.12 484 ALA A N 1
ATOM 3884 C CA . ALA A 1 484 ? 14.070 -23.348 -1.135 1.00 92.12 484 ALA A CA 1
ATOM 3885 C C . ALA A 1 484 ? 14.019 -22.564 -2.458 1.00 92.12 484 ALA A C 1
ATOM 3887 O O . ALA A 1 484 ? 14.370 -21.391 -2.481 1.00 92.12 484 ALA A O 1
ATOM 3888 N N . GLU A 1 485 ? 13.579 -23.199 -3.544 1.00 88.81 485 GLU A N 1
ATOM 3889 C CA . GLU A 1 485 ? 13.423 -22.584 -4.861 1.00 88.81 485 GLU A CA 1
ATOM 3890 C C . GLU A 1 485 ? 12.235 -21.613 -4.939 1.00 88.81 485 GLU A C 1
ATOM 3892 O O . GLU A 1 485 ? 12.222 -20.756 -5.820 1.00 88.81 485 GLU A O 1
ATOM 3897 N N . TYR A 1 486 ? 11.249 -21.740 -4.042 1.00 90.81 486 TYR A N 1
ATOM 3898 C CA . TYR A 1 486 ? 10.074 -20.868 -3.993 1.00 90.81 486 TYR A CA 1
ATOM 3899 C C . TYR A 1 486 ? 10.185 -19.796 -2.911 1.00 90.81 486 TYR A C 1
ATOM 3901 O O . TYR A 1 486 ? 9.784 -18.660 -3.148 1.00 90.81 486 TYR A O 1
ATOM 3909 N N . ASN A 1 487 ? 10.720 -20.140 -1.737 1.00 94.44 487 ASN A N 1
ATOM 3910 C CA . ASN A 1 487 ? 10.763 -19.247 -0.576 1.00 94.44 487 ASN A CA 1
ATOM 3911 C C . ASN A 1 487 ? 11.378 -17.874 -0.904 1.00 94.44 487 ASN A C 1
ATOM 3913 O O . ASN A 1 487 ? 12.554 -17.781 -1.263 1.00 94.44 487 ASN A O 1
ATOM 3917 N N . GLY A 1 488 ? 10.590 -16.804 -0.757 1.00 94.38 488 GLY A N 1
ATOM 3918 C CA . GLY A 1 488 ? 11.007 -15.426 -1.035 1.00 94.38 488 GLY A CA 1
ATOM 3919 C C . GLY A 1 488 ? 11.186 -15.095 -2.522 1.00 94.38 488 GLY A C 1
ATOM 3920 O O . GLY A 1 488 ? 11.739 -14.043 -2.849 1.00 94.38 488 GLY A O 1
ATOM 3921 N N . GLY A 1 489 ? 10.761 -15.981 -3.424 1.00 92.88 489 GLY A N 1
ATOM 3922 C CA . GLY A 1 489 ? 10.842 -15.794 -4.869 1.00 92.88 489 GLY A CA 1
ATOM 3923 C C . GLY A 1 489 ? 9.781 -14.830 -5.400 1.00 92.88 489 GLY A C 1
ATOM 3924 O O . GLY A 1 489 ? 8.664 -14.772 -4.891 1.00 92.88 489 GLY A O 1
ATOM 3925 N N . LEU A 1 490 ? 10.128 -14.089 -6.454 1.00 92.69 490 LEU A N 1
ATOM 3926 C CA . LEU A 1 490 ? 9.173 -13.308 -7.239 1.00 92.69 490 LEU A CA 1
ATOM 3927 C C . LEU A 1 490 ? 8.438 -14.246 -8.206 1.00 92.69 490 LEU A C 1
ATOM 3929 O O . LEU A 1 490 ? 9.088 -14.976 -8.959 1.00 92.69 490 LEU A O 1
ATOM 3933 N N . MET A 1 491 ? 7.106 -14.220 -8.196 1.00 91.19 491 MET A N 1
ATOM 3934 C CA . MET A 1 491 ? 6.306 -14.937 -9.183 1.00 91.19 491 MET A CA 1
ATOM 3935 C C . MET A 1 491 ? 6.564 -14.374 -10.577 1.00 91.19 491 MET A C 1
ATOM 3937 O O . MET A 1 491 ? 6.675 -13.168 -10.776 1.00 91.19 491 MET A O 1
ATOM 3941 N N . TRP A 1 492 ? 6.674 -15.268 -11.553 1.00 85.75 492 TRP A N 1
ATOM 3942 C CA . TRP A 1 492 ? 6.822 -14.881 -12.948 1.00 85.75 492 TRP A CA 1
ATOM 3943 C C . TRP A 1 492 ? 5.496 -14.319 -13.474 1.00 85.75 492 TRP A C 1
ATOM 3945 O O . TRP A 1 492 ? 4.459 -14.502 -12.836 1.00 85.75 492 TRP A O 1
ATOM 3955 N N . HIS A 1 493 ? 5.512 -13.643 -14.625 1.00 85.38 493 HIS A N 1
ATOM 3956 C CA . HIS A 1 493 ? 4.273 -13.238 -15.296 1.00 85.38 493 HIS A CA 1
ATOM 3957 C C . HIS A 1 493 ? 3.377 -14.457 -15.569 1.00 85.38 493 HIS A C 1
ATOM 3959 O O . HIS A 1 493 ? 3.849 -15.595 -15.656 1.00 85.38 493 HIS A O 1
ATOM 3965 N N . THR A 1 494 ? 2.083 -14.210 -15.737 1.00 83.44 494 THR A N 1
ATOM 3966 C CA . THR A 1 494 ? 1.100 -15.246 -16.100 1.00 83.44 494 THR A CA 1
ATOM 3967 C C . THR A 1 494 ? 1.458 -15.909 -17.433 1.00 83.44 494 THR A C 1
ATOM 3969 O O . THR A 1 494 ? 1.922 -15.208 -18.334 1.00 83.44 494 THR A O 1
ATOM 3972 N N . ASP A 1 495 ? 1.197 -17.210 -17.576 1.00 86.06 495 ASP A N 1
ATOM 3973 C CA . ASP A 1 495 ? 1.523 -18.007 -18.768 1.00 86.06 495 ASP A CA 1
ATOM 3974 C C . ASP A 1 495 ? 1.247 -17.314 -20.118 1.00 86.06 495 ASP A C 1
ATOM 3976 O O . ASP A 1 495 ? 0.171 -16.766 -20.367 1.00 86.06 495 ASP A O 1
ATOM 3980 N N . HIS A 1 496 ? 2.219 -17.404 -21.033 1.00 87.75 496 HIS A N 1
ATOM 3981 C CA . HIS A 1 496 ? 2.112 -16.815 -22.369 1.00 87.75 496 HIS A CA 1
ATOM 3982 C C . HIS A 1 496 ? 0.877 -17.324 -23.116 1.00 87.75 496 HIS A C 1
ATOM 3984 O O . HIS A 1 496 ? 0.659 -18.534 -23.244 1.00 87.75 496 HIS A O 1
ATOM 3990 N N . TYR A 1 497 ? 0.109 -16.389 -23.673 1.00 85.94 497 TYR A N 1
ATOM 3991 C CA . TYR A 1 497 ? -1.107 -16.643 -24.445 1.00 85.94 497 TYR A CA 1
ATOM 3992 C C . TYR A 1 497 ? -2.200 -17.426 -23.695 1.00 85.94 497 TYR A C 1
ATOM 3994 O O . TYR A 1 497 ? -3.155 -17.895 -24.322 1.00 85.94 497 TYR A O 1
ATOM 4002 N N . LEU A 1 498 ? -2.113 -17.528 -22.362 1.00 88.12 498 LEU A N 1
ATOM 4003 C CA . LEU A 1 498 ? -3.155 -18.077 -21.501 1.00 88.12 498 LEU A CA 1
ATOM 4004 C C . LEU A 1 498 ? -3.652 -17.016 -20.514 1.00 88.12 498 LEU A C 1
ATOM 4006 O O . LEU A 1 498 ? -2.882 -16.297 -19.890 1.00 88.12 498 LEU A O 1
ATOM 4010 N N . SER A 1 499 ? -4.974 -16.925 -20.366 1.00 90.75 499 SER A N 1
ATOM 4011 C CA . SER A 1 499 ? -5.572 -16.061 -19.345 1.00 90.75 499 SER A CA 1
ATOM 4012 C C . SER A 1 499 ? -5.274 -16.624 -17.954 1.00 90.75 499 SER A C 1
ATOM 4014 O O . SER A 1 499 ? -5.391 -17.833 -17.749 1.00 90.75 499 SER A O 1
ATOM 4016 N N . ALA A 1 500 ? -4.977 -15.747 -16.998 1.00 91.38 500 ALA A N 1
ATOM 4017 C CA . ALA A 1 500 ? -4.666 -16.086 -15.611 1.00 91.38 500 ALA A CA 1
ATOM 4018 C C . ALA A 1 500 ? -5.788 -16.862 -14.898 1.00 91.38 500 ALA A C 1
ATOM 4020 O O . ALA A 1 500 ? -5.546 -17.646 -13.987 1.00 91.38 500 ALA A O 1
ATOM 4021 N N . GLN A 1 501 ? -7.047 -16.655 -15.295 1.00 91.94 501 GLN A N 1
ATOM 4022 C CA . GLN A 1 501 ? -8.207 -17.307 -14.674 1.00 91.94 501 GLN A CA 1
ATOM 4023 C C . GLN A 1 501 ? -8.150 -17.245 -13.130 1.00 91.94 501 GLN A C 1
ATOM 4025 O O . GLN A 1 501 ? -8.223 -16.161 -12.559 1.00 91.94 501 GLN A O 1
ATOM 4030 N N . THR A 1 502 ? -8.042 -18.394 -12.456 1.00 93.00 502 THR A N 1
ATOM 4031 C CA . THR A 1 502 ? -8.046 -18.514 -10.994 1.00 93.00 502 THR A CA 1
ATOM 4032 C C . THR A 1 502 ? -6.663 -18.510 -10.352 1.00 93.00 502 THR A C 1
ATOM 4034 O O . THR A 1 502 ? -6.611 -18.430 -9.132 1.00 93.00 502 THR A O 1
ATOM 4037 N N . CYS A 1 503 ? -5.555 -18.544 -11.100 1.00 89.62 503 CYS A N 1
ATOM 4038 C CA . CYS A 1 503 ? -4.219 -18.395 -10.507 1.00 89.62 503 CYS A CA 1
ATOM 4039 C C . CYS A 1 503 ? -3.878 -16.929 -10.202 1.00 89.62 503 CYS A C 1
ATOM 4041 O O . CYS A 1 503 ? -2.987 -16.647 -9.404 1.00 89.62 503 CYS A O 1
ATOM 4043 N N . THR A 1 504 ? -4.650 -15.982 -10.748 1.00 88.69 504 THR A N 1
ATOM 4044 C CA . THR A 1 504 ? -4.496 -14.537 -10.522 1.00 88.69 504 THR A CA 1
ATOM 4045 C C . THR A 1 504 ? -3.072 -14.067 -10.842 1.00 88.69 504 THR A C 1
ATOM 4047 O O . THR A 1 504 ? -2.655 -14.167 -11.988 1.00 88.69 504 THR A O 1
ATOM 4050 N N . HIS A 1 505 ? -2.305 -13.605 -9.855 1.00 90.94 505 HIS A N 1
ATOM 4051 C CA . HIS A 1 505 ? -0.920 -13.138 -10.012 1.00 90.94 505 HIS A CA 1
ATOM 4052 C C . HIS A 1 505 ? 0.119 -14.243 -9.798 1.00 90.94 505 HIS A C 1
ATOM 4054 O O . HIS A 1 505 ? 1.298 -13.977 -9.591 1.00 90.94 505 HIS A O 1
ATOM 4060 N N . ARG A 1 506 ? -0.289 -15.511 -9.809 1.00 86.19 506 ARG A N 1
ATOM 4061 C CA . ARG A 1 506 ? 0.623 -16.651 -9.713 1.00 86.19 506 ARG A CA 1
ATOM 4062 C C . ARG A 1 506 ? 0.771 -17.286 -11.099 1.00 86.19 506 ARG A C 1
ATOM 4064 O O . ARG A 1 506 ? -0.222 -17.469 -11.786 1.00 86.19 506 ARG A O 1
ATOM 4071 N N . SER A 1 507 ? 1.998 -17.603 -11.517 1.00 73.38 507 SER A N 1
ATOM 4072 C CA . SER A 1 507 ? 2.357 -17.840 -12.932 1.00 73.38 507 SER A CA 1
ATOM 4073 C C . SER A 1 507 ? 1.523 -18.901 -13.680 1.00 73.38 507 SER A C 1
ATOM 4075 O O . SER A 1 507 ? 1.218 -18.701 -14.853 1.00 73.38 507 SER A O 1
ATOM 4077 N N . ASN A 1 508 ? 1.134 -19.999 -13.012 1.00 70.62 508 ASN A N 1
ATOM 4078 C CA . ASN A 1 508 ? 0.572 -21.194 -13.659 1.00 70.62 508 ASN A CA 1
ATOM 4079 C C . ASN A 1 508 ? -0.796 -21.593 -13.064 1.00 70.62 508 ASN A C 1
ATOM 4081 O O . ASN A 1 508 ? -0.933 -21.673 -11.834 1.00 70.62 508 ASN A O 1
ATOM 4085 N N . SER A 1 509 ? -1.757 -21.944 -13.936 1.00 59.12 509 SER A N 1
ATOM 4086 C CA . SER A 1 509 ? -3.101 -22.475 -13.598 1.00 59.12 509 SER A CA 1
ATOM 4087 C C . SER A 1 509 ? -3.362 -23.912 -14.054 1.00 59.12 509 SER A C 1
ATOM 4089 O O . SER A 1 509 ? -2.668 -24.479 -14.929 1.00 59.12 509 SER A O 1
#

Solvent-accessible surface area (backbone atoms only — not comparable to full-atom values): 27577 Å² total; per-residue (Å²): 90,75,50,79,46,74,35,32,82,77,72,45,74,63,67,82,49,52,42,46,27,44,92,87,41,78,45,62,65,41,79,43,77,75,40,62,40,97,87,58,15,38,30,29,30,43,38,34,40,66,76,92,71,90,74,71,76,43,82,42,77,52,95,68,84,73,84,79,78,72,65,56,74,46,81,47,86,62,91,76,55,60,75,57,60,64,44,70,49,96,89,50,78,40,33,34,34,68,50,62,35,44,66,94,51,85,68,81,60,58,55,47,77,76,45,42,40,37,39,38,56,93,55,36,40,38,40,40,27,34,31,32,36,61,54,92,99,46,56,40,38,38,40,41,41,39,38,37,27,78,84,66,43,33,36,42,38,40,41,36,44,32,25,51,39,46,60,70,42,69,96,68,24,44,40,49,80,43,88,44,36,44,46,28,38,33,34,30,45,34,41,40,23,79,63,21,38,14,32,38,43,32,36,25,72,75,45,63,87,88,46,94,77,33,60,52,76,52,69,36,53,34,40,37,37,30,37,21,63,40,50,94,30,47,80,32,54,74,43,33,39,63,83,70,42,66,72,47,86,43,77,6,27,40,34,26,47,74,92,44,81,72,48,73,50,33,25,54,51,58,41,36,35,39,34,48,59,90,57,100,85,54,96,77,69,75,74,48,36,37,38,40,34,56,65,62,48,30,46,31,16,40,25,33,46,31,30,25,78,29,26,38,37,37,36,62,37,43,69,71,39,74,45,45,32,12,25,37,46,73,48,44,35,46,32,36,41,68,61,87,75,76,59,95,62,92,63,94,64,80,78,71,95,66,86,78,88,73,80,82,81,84,73,66,60,18,57,57,45,35,68,29,44,74,52,76,98,51,68,40,59,60,77,83,53,86,62,45,66,60,59,49,35,47,74,72,43,85,82,7,60,69,48,50,30,50,59,44,39,46,40,22,66,84,37,36,31,62,52,74,36,61,78,52,22,75,85,45,97,53,41,74,65,45,38,38,40,31,58,59,57,92,40,52,60,57,56,42,47,51,50,25,51,40,69,46,48,63,69,37,52,71,47,41,54,40,26,57,49,31,42,66,17,52,26,23,32,49,27,83,69,54,58,80,88,49,40,62,31,70,33,50,37,30,45,86,75,42,59,23,61,42,12,53,74,32,33,36,105